Protein AF-0000000085766676 (afdb_homodimer)

Radius of gyration: 35.77 Å; Cα contacts (8 Å, |Δi|>4): 756; chains: 2; bounding box: 121×98×93 Å

Organism: Holothuria leucospilota (NCBI:txid206669)

Solvent-accessible surface area (backbone atoms only — not comparable to full-atom values): 28628 Å² total; per-residue (Å²): 138,83,81,78,77,77,74,76,75,72,71,70,68,72,73,72,75,77,53,55,76,46,75,60,90,40,32,39,34,47,55,64,70,68,39,52,54,56,61,58,62,56,25,71,38,43,11,79,64,25,32,32,42,34,47,26,47,29,44,24,49,49,54,64,56,53,72,41,29,61,57,26,29,33,42,34,43,28,38,29,48,32,34,76,79,51,65,72,61,77,27,70,55,20,28,35,44,34,44,24,36,27,49,33,52,49,54,66,63,51,50,53,50,36,60,73,23,29,67,42,42,24,31,42,27,47,52,69,12,76,48,34,59,55,69,86,47,88,44,67,67,36,40,53,50,25,50,34,42,50,24,21,51,41,44,76,39,70,71,42,47,30,51,59,93,42,72,57,47,74,67,52,50,52,48,7,71,73,48,10,90,76,27,67,72,76,64,80,69,69,78,76,77,75,77,75,74,74,67,80,74,70,86,69,80,78,70,80,79,82,88,79,89,75,89,69,83,76,80,79,76,73,82,67,81,77,78,74,83,80,81,79,83,78,73,79,73,78,72,74,76,76,69,73,77,116,138,83,80,76,77,78,75,76,74,72,72,69,68,71,74,73,76,76,53,54,75,46,75,59,90,38,32,39,36,46,54,65,72,68,38,51,54,57,62,59,62,55,24,71,38,43,10,80,65,26,33,32,42,34,47,26,46,29,44,24,49,51,53,63,54,53,71,42,30,60,57,26,29,35,43,35,42,29,39,29,49,33,33,74,79,51,65,71,61,79,26,68,55,21,28,35,43,35,45,24,35,27,50,34,52,48,55,68,64,51,50,53,51,36,60,71,23,30,68,42,42,24,30,41,27,46,52,68,12,75,46,33,60,53,68,86,45,86,46,67,67,35,41,54,50,26,50,35,41,50,23,22,51,40,44,76,39,69,69,44,48,30,50,58,93,42,71,58,46,72,67,54,50,55,49,9,69,73,49,10,89,77,26,68,73,77,64,80,70,69,76,74,76,73,76,72,74,72,68,79,78,70,83,74,75,80,70,80,78,74,85,81,70,83,75,86,79,90,86,74,89,81,81,86,67,85,78,78,77,75,78,72,80,76,70,75,71,79,72,71,74,76,68,75,76,117

Sequence (492 aa):
MEEHSAKENNDLTESSEVFGPVIDGTTLSYIEQGCTRIPEELGKWYGNQIKRLDLSFNQLRSVEGLEYFKDLEELILDSNQLDDTVTFPNLAQLHTLILNKNNIKDVDSLIAKIRKHLPGVTYISLLGNTACPNELSDSQKDEEDYQRYRYYVIFKLPQLKFLDSRPVSKQERIEAKRRGSYMRVAKPTTPNEEEKEEPPSPVSSQYTPLPTNSKEGYHKGSFGKCRYVYYGRHSEGNRFIRNNDLMEEHSAKENNDLTESSEVFGPVIDGTTLSYIEQGCTRIPEELGKWYGNQIKRLDLSFNQLRSVEGLEYFKDLEELILDSNQLDDTVTFPNLAQLHTLILNKNNIKDVDSLIAKIRKHLPGVTYISLLGNTACPNELSDSQKDEEDYQRYRYYVIFKLPQLKFLDSRPVSKQERIEAKRRGSYMRVAKPTTPNEEEKEEPPSPVSSQYTPLPTNSKEGYHKGSFGKCRYVYYGRHSEGNRFIRNNDL

Foldseek 3Di:
DDPPPPPPPPPVPPPVPDADWDDDFQEIEDEQNQDQEDDLCCLVVRQDRHQHYHHENYAHQEHPNNVSNANHAEYAHYHYAHELVYADAAHANHAYYEYEQYAYQDVPSVLVRCVVRPVNHQYYEHHNYNNAQHCPDPDPVSPVLNLLSLLQSCLSNVSHQYYHPDGQDPVSNVVSVVCNVVSRRDRPPPPPPPPPPPPPPPPPPPDPDDDDDDDPPDDPPCPPPPPPDDPDDPPVPPPPPPPPPD/DDPPPPPPPPPPPVPVPDADWDDDFQEIEDEQNQDQEDDLCCLVVRQDRHQEYHHENYAHQEHPNNVSNANHAEYAHYHYAHELVYADAAHANHAYYEYEQYAYQDPPSVLVRCVVRPVNHQYYEHHNYNNAQHCPDPDPVSPVLNLLSLLQSCLSNVSHQYYHPDGQDPVSSVVSVVCNVVSRRDRPPPPPPPPPPPDPDPPPDPPPDDDPDDPDDDDDDDDDDDPPPPPDDPPVPPPPPPPPPD

Structure (mmCIF, N/CA/C/O backbone):
data_AF-0000000085766676-model_v1
#
loop_
_entity.id
_entity.type
_entity.pdbx_description
1 polymer 'Leucine-rich melanocyte differentiation-associated protein'
#
loop_
_atom_site.group_PDB
_atom_site.id
_atom_site.type_symbol
_atom_site.label_atom_id
_atom_site.label_alt_id
_atom_site.label_comp_id
_atom_site.label_asym_id
_atom_site.label_entity_id
_atom_site.label_seq_id
_atom_site.pdbx_PDB_ins_code
_atom_site.Cartn_x
_atom_site.Cartn_y
_atom_site.Cartn_z
_atom_site.occupancy
_atom_site.B_iso_or_equiv
_atom_site.auth_seq_id
_atom_site.auth_comp_id
_atom_site.auth_asym_id
_atom_site.auth_atom_id
_atom_site.pdbx_PDB_model_num
ATOM 1 N N . MET A 1 1 ? 59.719 -4.465 5.801 1 29.39 1 MET A N 1
ATOM 2 C CA . MET A 1 1 ? 58.594 -5.414 5.73 1 29.39 1 MET A CA 1
ATOM 3 C C . MET A 1 1 ? 57.281 -4.754 6.145 1 29.39 1 MET A C 1
ATOM 5 O O . MET A 1 1 ? 57 -4.621 7.336 1 29.39 1 MET A O 1
ATOM 9 N N . GLU A 1 2 ? 56.844 -3.637 5.418 1 32.66 2 GLU A N 1
ATOM 10 C CA . GLU A 1 2 ? 55.75 -2.674 5.574 1 32.66 2 GLU A CA 1
ATOM 11 C C . GLU A 1 2 ? 54.406 -3.35 5.43 1 32.66 2 GLU A C 1
ATOM 13 O O . GLU A 1 2 ? 54.156 -4.047 4.441 1 32.66 2 GLU A O 1
ATOM 18 N N . GLU A 1 3 ? 53.719 -3.764 6.523 1 33.34 3 GLU A N 1
ATOM 19 C CA . GLU A 1 3 ? 52.406 -4.34 6.723 1 33.34 3 GLU A CA 1
ATOM 20 C C . GLU A 1 3 ? 51.312 -3.438 6.141 1 33.34 3 GLU A C 1
ATOM 22 O O . GLU A 1 3 ? 51.125 -2.307 6.598 1 33.34 3 GLU A O 1
ATOM 27 N N . HIS A 1 4 ? 51.094 -3.416 4.797 1 33.09 4 HIS A N 1
ATOM 28 C CA . HIS A 1 4 ? 49.938 -2.789 4.176 1 33.09 4 HIS A CA 1
ATOM 29 C C . HIS A 1 4 ? 48.625 -3.344 4.754 1 33.09 4 HIS A C 1
ATOM 31 O O . HIS A 1 4 ? 48.406 -4.555 4.715 1 33.09 4 HIS A O 1
ATOM 37 N N . SER A 1 5 ? 48.125 -2.76 5.836 1 32.31 5 SER A N 1
ATOM 38 C CA . SER A 1 5 ? 46.781 -3.018 6.363 1 32.31 5 SER A CA 1
ATOM 39 C C . SER A 1 5 ? 45.719 -2.879 5.273 1 32.31 5 SER A C 1
ATOM 41 O O . SER A 1 5 ? 45.625 -1.829 4.633 1 32.31 5 SER A O 1
ATOM 43 N N . ALA A 1 6 ? 45.469 -3.967 4.508 1 32.31 6 ALA A N 1
ATOM 44 C CA . ALA A 1 6 ? 44.312 -4.051 3.615 1 32.31 6 ALA A CA 1
ATOM 45 C C . ALA A 1 6 ? 43.062 -3.545 4.305 1 32.31 6 ALA A C 1
ATOM 47 O O . ALA A 1 6 ? 42.625 -4.102 5.316 1 32.31 6 ALA A O 1
ATOM 48 N N . LYS A 1 7 ? 42.75 -2.244 4.316 1 31.09 7 LYS A N 1
ATOM 49 C CA . LYS A 1 7 ? 41.469 -1.672 4.656 1 31.09 7 LYS A CA 1
ATOM 50 C C . LYS A 1 7 ? 40.344 -2.412 3.943 1 31.09 7 LYS A C 1
ATOM 52 O O . LYS A 1 7 ? 40.281 -2.434 2.711 1 31.09 7 LYS A O 1
ATOM 57 N N . GLU A 1 8 ? 39.875 -3.506 4.496 1 32.5 8 GLU A N 1
ATOM 58 C CA . GLU A 1 8 ? 38.625 -4.086 4.09 1 32.5 8 GLU A CA 1
ATOM 59 C C . GLU A 1 8 ? 37.531 -3.021 4.016 1 32.5 8 GLU A C 1
ATOM 61 O O . GLU A 1 8 ? 37.156 -2.434 5.031 1 32.5 8 GLU A O 1
ATOM 66 N N . ASN A 1 9 ? 37.594 -2.199 2.986 1 34.16 9 ASN A N 1
ATOM 67 C CA . ASN A 1 9 ? 36.406 -1.41 2.658 1 34.16 9 ASN A CA 1
ATOM 68 C C . ASN A 1 9 ? 35.125 -2.266 2.658 1 34.16 9 ASN A C 1
ATOM 70 O O . ASN A 1 9 ? 34.938 -3.092 1.765 1 34.16 9 ASN A O 1
ATOM 74 N N . ASN A 1 10 ? 34.781 -2.715 3.85 1 31.78 10 ASN A N 1
ATOM 75 C CA . ASN A 1 10 ? 33.406 -3.219 3.982 1 31.78 10 ASN A CA 1
ATOM 76 C C . ASN A 1 10 ? 32.406 -2.311 3.279 1 31.78 10 ASN A C 1
ATOM 78 O O . ASN A 1 10 ? 32.062 -1.24 3.787 1 31.78 10 ASN A O 1
ATOM 82 N N . ASP A 1 11 ? 32.562 -2.158 1.973 1 37.19 11 ASP A N 1
ATOM 83 C CA . ASP A 1 11 ? 31.359 -1.691 1.283 1 37.19 11 ASP A CA 1
ATOM 84 C C . ASP A 1 11 ? 30.109 -2.357 1.847 1 37.19 11 ASP A C 1
ATOM 86 O O . ASP A 1 11 ? 29.844 -3.529 1.567 1 37.19 11 ASP A O 1
ATOM 90 N N . LEU A 1 12 ? 29.781 -2.275 3.137 1 35.88 12 LEU A N 1
ATOM 91 C CA . LEU A 1 12 ? 28.406 -2.518 3.561 1 35.88 12 LEU A CA 1
ATOM 92 C C . LEU A 1 12 ? 27.422 -2.086 2.479 1 35.88 12 LEU A C 1
ATOM 94 O O . LEU A 1 12 ? 27.234 -0.89 2.252 1 35.88 12 LEU A O 1
ATOM 98 N N . THR A 1 13 ? 27.406 -2.68 1.324 1 38.41 13 THR A N 1
ATOM 99 C CA . THR A 1 13 ? 26.203 -2.523 0.522 1 38.41 13 THR A CA 1
ATOM 100 C C . THR A 1 13 ? 24.969 -2.373 1.417 1 38.41 13 THR A C 1
ATOM 102 O O . THR A 1 13 ? 24.656 -3.27 2.203 1 38.41 13 THR A O 1
ATOM 105 N N . GLU A 1 14 ? 24.734 -1.353 2.021 1 41.19 14 GLU A N 1
ATOM 106 C CA . GLU A 1 14 ? 23.406 -1.035 2.559 1 41.19 14 GLU A CA 1
ATOM 107 C C . GLU A 1 14 ? 22.312 -1.761 1.788 1 41.19 14 GLU A C 1
ATOM 109 O O . GLU A 1 14 ? 22.078 -1.479 0.611 1 41.19 14 GLU A O 1
ATOM 114 N N . SER A 1 15 ? 22.25 -3.066 1.725 1 43.25 15 SER A N 1
ATOM 115 C CA . SER A 1 15 ? 21.078 -3.762 1.221 1 43.25 15 SER A CA 1
ATOM 116 C C . SER A 1 15 ? 19.812 -2.934 1.433 1 43.25 15 SER A C 1
ATOM 118 O O . SER A 1 15 ? 19.391 -2.715 2.57 1 43.25 15 SER A O 1
ATOM 120 N N . SER A 1 16 ? 19.625 -1.867 0.752 1 49.62 16 SER A N 1
ATOM 121 C CA . SER A 1 16 ? 18.406 -1.078 0.805 1 49.62 16 SER A CA 1
ATOM 122 C C . SER A 1 16 ? 17.172 -1.974 0.83 1 49.62 16 SER A C 1
ATOM 124 O O . SER A 1 16 ? 16.797 -2.555 -0.192 1 49.62 16 SER A O 1
ATOM 126 N N . GLU A 1 17 ? 16.969 -2.758 1.905 1 59.09 17 GLU A N 1
ATOM 127 C CA . GLU A 1 17 ? 15.734 -3.514 2.096 1 59.09 17 GLU A CA 1
ATOM 128 C C . GLU A 1 17 ? 14.523 -2.742 1.569 1 59.09 17 GLU A C 1
ATOM 130 O O . GLU A 1 17 ? 14.344 -1.567 1.892 1 59.09 17 GLU A O 1
ATOM 135 N N . VAL A 1 18 ? 14.148 -3.109 0.29 1 65.31 18 VAL A N 1
ATOM 136 C CA . VAL A 1 18 ? 12.945 -2.516 -0.277 1 65.31 18 VAL A CA 1
ATOM 137 C C . VAL A 1 18 ? 11.719 -2.99 0.501 1 65.31 18 VAL A C 1
ATOM 139 O O . VAL A 1 18 ? 11.438 -4.191 0.564 1 65.31 18 VAL A O 1
ATOM 142 N N . PHE A 1 19 ? 11.234 -2.111 1.298 1 83.44 19 PHE A N 1
ATOM 143 C CA . PHE A 1 19 ? 9.992 -2.385 2.012 1 83.44 19 PHE A CA 1
ATOM 144 C C . PHE A 1 19 ? 8.789 -1.988 1.169 1 83.44 19 PHE A C 1
ATOM 146 O O . PHE A 1 19 ? 8.75 -0.893 0.605 1 83.44 19 PHE A O 1
ATOM 153 N N . GLY A 1 20 ? 7.996 -3.078 0.879 1 92.31 20 GLY A N 1
ATOM 154 C CA . GLY A 1 20 ? 6.746 -2.771 0.201 1 92.31 20 GLY A CA 1
ATOM 155 C C . GLY A 1 20 ? 6.723 -3.23 -1.244 1 92.31 20 GLY A C 1
ATOM 156 O O . GLY A 1 20 ? 7.609 -3.971 -1.681 1 92.31 20 GLY A O 1
ATOM 157 N N . PRO A 1 21 ? 5.711 -2.812 -1.967 1 96.62 21 PRO A N 1
ATOM 158 C CA . PRO A 1 21 ? 5.543 -3.225 -3.363 1 96.62 21 PRO A CA 1
ATOM 159 C C . PRO A 1 21 ? 6.453 -2.453 -4.316 1 96.62 21 PRO A C 1
ATOM 161 O O . PRO A 1 21 ? 6.812 -1.305 -4.043 1 96.62 21 PRO A O 1
ATOM 164 N N . VAL A 1 22 ? 6.848 -3.092 -5.379 1 96 22 VAL A N 1
ATOM 165 C CA . VAL A 1 22 ? 7.562 -2.477 -6.488 1 96 22 VAL A CA 1
ATOM 166 C C . VAL A 1 22 ? 6.734 -2.592 -7.766 1 96 22 VAL A C 1
ATOM 168 O O . VAL A 1 22 ? 6.277 -3.682 -8.117 1 96 22 VAL A O 1
ATOM 171 N N . ILE A 1 23 ? 6.531 -1.461 -8.359 1 94.81 23 ILE A N 1
ATOM 172 C CA . ILE A 1 23 ? 5.738 -1.437 -9.586 1 94.81 23 ILE A CA 1
ATOM 173 C C . ILE A 1 23 ? 6.617 -0.997 -10.75 1 94.81 23 ILE A C 1
ATOM 175 O O . ILE A 1 23 ? 7.344 -0.007 -10.656 1 94.81 23 ILE A O 1
ATOM 179 N N . ASP A 1 24 ? 6.59 -1.724 -11.781 1 95.88 24 ASP A N 1
ATOM 180 C CA . ASP A 1 24 ? 7.246 -1.423 -13.055 1 95.88 24 ASP A CA 1
ATOM 181 C C . ASP A 1 24 ? 6.301 -1.653 -14.227 1 95.88 24 ASP A C 1
ATOM 183 O O . ASP A 1 24 ? 6.156 -2.781 -14.703 1 95.88 24 ASP A O 1
ATOM 187 N N . GLY A 1 25 ? 5.684 -0.514 -14.648 1 95.06 25 GLY A N 1
ATOM 188 C CA . GLY A 1 25 ? 4.668 -0.683 -15.672 1 95.06 25 GLY A CA 1
ATOM 189 C C . GLY A 1 25 ? 3.459 -1.465 -15.188 1 95.06 25 GLY A C 1
ATOM 190 O O . GLY A 1 25 ? 2.797 -1.064 -14.234 1 95.06 25 GLY A O 1
ATOM 191 N N . THR A 1 26 ? 3.24 -2.586 -15.82 1 97.94 26 THR A N 1
ATOM 192 C CA . THR A 1 26 ? 2.092 -3.412 -15.469 1 97.94 26 THR A CA 1
ATOM 193 C C . THR A 1 26 ? 2.521 -4.59 -14.602 1 97.94 26 THR A C 1
ATOM 195 O O . THR A 1 26 ? 1.761 -5.539 -14.414 1 97.94 26 THR A O 1
ATOM 198 N N . THR A 1 27 ? 3.713 -4.508 -14.133 1 98.56 27 THR A N 1
ATOM 199 C CA . THR A 1 27 ? 4.25 -5.551 -13.273 1 98.56 27 THR A CA 1
ATOM 200 C C . THR A 1 27 ? 4.289 -5.09 -11.82 1 98.56 27 THR A C 1
ATOM 202 O O . THR A 1 27 ? 4.785 -4.004 -11.523 1 98.56 27 THR A O 1
ATOM 205 N N . LEU A 1 28 ? 3.709 -5.898 -10.953 1 98.44 28 LEU A N 1
ATOM 206 C CA . LEU A 1 28 ? 3.748 -5.664 -9.516 1 98.44 28 LEU A CA 1
ATOM 207 C C . LEU A 1 28 ? 4.477 -6.797 -8.797 1 98.44 28 LEU A C 1
ATOM 209 O O . LEU A 1 28 ? 4.195 -7.973 -9.039 1 98.44 28 LEU A O 1
ATOM 213 N N . SER A 1 29 ? 5.445 -6.406 -8 1 98.62 29 SER A N 1
ATOM 214 C CA . SER A 1 29 ? 6.168 -7.383 -7.191 1 98.62 29 SER A CA 1
ATOM 215 C C . SER A 1 29 ? 6.059 -7.059 -5.703 1 98.62 29 SER A C 1
ATOM 217 O O . SER A 1 29 ? 6.215 -5.906 -5.301 1 98.62 29 SER A O 1
ATOM 219 N N . TYR A 1 30 ? 5.707 -7.941 -4.973 1 98.44 30 TYR A N 1
ATOM 220 C CA . TYR A 1 30 ? 5.707 -7.918 -3.514 1 98.44 30 TYR A CA 1
ATOM 221 C C . TYR A 1 30 ? 6.402 -9.148 -2.947 1 98.44 30 TYR A C 1
ATOM 223 O O . TYR A 1 30 ? 5.75 -10.039 -2.396 1 98.44 30 TYR A O 1
ATOM 231 N N . ILE A 1 31 ? 7.672 -9.07 -3.066 1 98.38 31 ILE A N 1
ATOM 232 C CA . ILE A 1 31 ? 8.531 -10.234 -2.881 1 98.38 31 ILE A CA 1
ATOM 233 C C . ILE A 1 31 ? 9.242 -10.141 -1.533 1 98.38 31 ILE A C 1
ATOM 235 O O . ILE A 1 31 ? 9.719 -9.07 -1.147 1 98.38 31 ILE A O 1
ATOM 239 N N . GLU A 1 32 ? 9.328 -11.312 -0.794 1 97.31 32 GLU A N 1
ATOM 240 C CA . GLU A 1 32 ? 10.109 -11.43 0.432 1 97.31 32 GLU A CA 1
ATOM 241 C C . GLU A 1 32 ? 9.688 -10.383 1.459 1 97.31 32 GLU A C 1
ATOM 243 O O . GLU A 1 32 ? 10.531 -9.664 2.008 1 97.31 32 GLU A O 1
ATOM 248 N N . GLN A 1 33 ? 8.367 -10.32 1.624 1 96.31 33 GLN A N 1
ATOM 249 C CA . GLN A 1 33 ? 7.855 -9.352 2.584 1 96.31 33 GLN A CA 1
ATOM 250 C C . GLN A 1 33 ? 7.395 -10.031 3.867 1 96.31 33 GLN A C 1
ATOM 252 O O . GLN A 1 33 ? 7.02 -9.367 4.832 1 96.31 33 GLN A O 1
ATOM 257 N N . GLY A 1 34 ? 7.398 -11.359 3.867 1 96.56 34 GLY A N 1
ATOM 258 C CA . GLY A 1 34 ? 7.059 -12.125 5.055 1 96.56 34 GLY A CA 1
ATOM 259 C C . GLY A 1 34 ? 5.57 -12.172 5.328 1 96.56 34 GLY A C 1
ATOM 260 O O . GLY A 1 34 ? 5.145 -12.562 6.418 1 96.56 34 GLY A O 1
ATOM 261 N N . CYS A 1 35 ? 4.727 -11.852 4.406 1 96.75 35 CYS A N 1
ATOM 262 C CA . CYS A 1 35 ? 3.291 -11.766 4.652 1 96.75 35 CYS A CA 1
ATOM 263 C C . CYS A 1 35 ? 2.639 -13.141 4.566 1 96.75 35 CYS A C 1
ATOM 265 O O . CYS A 1 35 ? 3.072 -13.992 3.787 1 96.75 35 CYS A O 1
ATOM 267 N N . THR A 1 36 ? 1.566 -13.352 5.309 1 98.31 36 THR A N 1
ATOM 268 C CA . THR A 1 36 ? 0.834 -14.609 5.336 1 98.31 36 THR A CA 1
ATOM 269 C C . THR A 1 36 ? -0.428 -14.523 4.484 1 98.31 36 THR A C 1
ATOM 271 O O . THR A 1 36 ? -1.04 -15.547 4.164 1 98.31 36 THR A O 1
ATOM 274 N N . ARG A 1 37 ? -0.764 -13.297 4.25 1 98.31 37 ARG A N 1
ATOM 275 C CA . ARG A 1 37 ? -1.875 -12.992 3.355 1 98.31 37 ARG A CA 1
ATOM 276 C C . ARG A 1 37 ? -1.516 -11.852 2.404 1 98.31 37 ARG A C 1
ATOM 278 O O . ARG A 1 37 ? -0.674 -11.016 2.725 1 98.31 37 ARG A O 1
ATOM 285 N N . ILE A 1 38 ? -2.197 -11.852 1.294 1 98.5 38 ILE A N 1
ATOM 286 C CA . ILE A 1 38 ? -1.979 -10.758 0.359 1 98.5 38 ILE A CA 1
ATOM 287 C C . ILE A 1 38 ? -2.547 -9.461 0.941 1 98.5 38 ILE A C 1
ATOM 289 O O . ILE A 1 38 ? -3.74 -9.383 1.243 1 98.5 38 ILE A O 1
ATOM 293 N N . PRO A 1 39 ? -1.704 -8.453 1.074 1 97.31 39 PRO A N 1
ATOM 294 C CA . PRO A 1 39 ? -2.26 -7.184 1.537 1 97.31 39 PRO A CA 1
ATOM 295 C C . PRO A 1 39 ? -3.357 -6.648 0.619 1 97.31 39 PRO A C 1
ATOM 297 O O . PRO A 1 39 ? -3.162 -6.559 -0.595 1 97.31 39 PRO A O 1
ATOM 300 N N . GLU A 1 40 ? -4.43 -6.281 1.195 1 96.06 40 GLU A N 1
ATOM 301 C CA . GLU A 1 40 ? -5.59 -5.859 0.415 1 96.06 40 GLU A CA 1
ATOM 302 C C . GLU A 1 40 ? -5.273 -4.617 -0.418 1 96.06 40 GLU A C 1
ATOM 304 O O . GLU A 1 40 ? -5.801 -4.453 -1.519 1 96.06 40 GLU A O 1
ATOM 309 N N . GLU A 1 41 ? -4.445 -3.791 0.118 1 96 41 GLU A N 1
ATOM 310 C CA . GLU A 1 41 ? -4.109 -2.529 -0.537 1 96 41 GLU A CA 1
ATOM 311 C C . GLU A 1 41 ? -3.465 -2.77 -1.898 1 96 41 GLU A C 1
ATOM 313 O O . GLU A 1 41 ? -3.633 -1.968 -2.82 1 96 41 GLU A O 1
ATOM 318 N N . LEU A 1 42 ? -2.771 -3.891 -2.045 1 97.75 42 LEU A N 1
ATOM 319 C CA . LEU A 1 42 ? -2.156 -4.195 -3.332 1 97.75 42 LEU A CA 1
ATOM 320 C C . LEU A 1 42 ? -3.207 -4.266 -4.434 1 97.75 42 LEU A C 1
ATOM 322 O O . LEU A 1 42 ? -3.047 -3.654 -5.492 1 97.75 42 LEU A O 1
ATOM 326 N N . GLY A 1 43 ? -4.238 -5.02 -4.113 1 97.44 43 GLY A N 1
ATOM 327 C CA . GLY A 1 43 ? -5.312 -5.168 -5.082 1 97.44 43 GLY A CA 1
ATOM 328 C C . GLY A 1 43 ? -6.121 -3.9 -5.273 1 97.44 43 GLY A C 1
ATOM 329 O O . GLY A 1 43 ? -6.383 -3.49 -6.406 1 97.44 43 GLY A O 1
ATOM 330 N N . LYS A 1 44 ? -6.449 -3.238 -4.191 1 95.06 44 LYS A N 1
ATOM 331 C CA . LYS A 1 44 ? -7.293 -2.047 -4.223 1 95.06 44 LYS A CA 1
ATOM 332 C C . LYS A 1 44 ? -6.609 -0.911 -4.977 1 95.06 44 LYS A C 1
ATOM 334 O O . LYS A 1 44 ? -7.258 -0.165 -5.711 1 95.06 44 LYS A O 1
ATOM 339 N N . TRP A 1 45 ? -5.32 -0.813 -4.797 1 95.62 45 TRP A N 1
ATOM 340 C CA . TRP A 1 45 ? -4.605 0.337 -5.336 1 95.62 45 TRP A CA 1
ATOM 341 C C . TRP A 1 45 ? -4.105 0.055 -6.75 1 95.62 45 TRP A C 1
ATOM 343 O O . TRP A 1 45 ? -4.094 0.949 -7.602 1 95.62 45 TRP A O 1
ATOM 353 N N . TYR A 1 46 ? -3.803 -1.249 -7.031 1 95.69 46 TYR A N 1
ATOM 354 C CA . TYR A 1 46 ? -3.049 -1.481 -8.258 1 95.69 46 TYR A CA 1
ATOM 355 C C . TYR A 1 46 ? -3.715 -2.555 -9.109 1 95.69 46 TYR A C 1
ATOM 357 O O . TYR A 1 46 ? -3.33 -2.768 -10.266 1 95.69 46 TYR A O 1
ATOM 365 N N . GLY A 1 47 ? -4.688 -3.246 -8.594 1 96.69 47 GLY A N 1
ATOM 366 C CA . GLY A 1 47 ? -5.211 -4.469 -9.188 1 96.69 47 GLY A CA 1
ATOM 367 C C . GLY A 1 47 ? -5.648 -4.297 -10.625 1 96.69 47 GLY A C 1
ATOM 368 O O . GLY A 1 47 ? -5.387 -5.16 -11.469 1 96.69 47 GLY A O 1
ATOM 369 N N . ASN A 1 48 ? -6.164 -3.166 -10.984 1 94.56 48 ASN A N 1
ATOM 370 C CA . ASN A 1 48 ? -6.809 -2.963 -12.273 1 94.56 48 ASN A CA 1
ATOM 371 C C . ASN A 1 48 ? -5.781 -2.787 -13.391 1 94.56 48 ASN A C 1
ATOM 373 O O . ASN A 1 48 ? -6.094 -2.986 -14.562 1 94.56 48 ASN A O 1
ATOM 377 N N . GLN A 1 49 ? -4.59 -2.42 -13.039 1 94.75 49 GLN A N 1
ATOM 378 C CA . GLN A 1 49 ? -3.621 -2.113 -14.086 1 94.75 49 GLN A CA 1
ATOM 379 C C . GLN A 1 49 ? -2.553 -3.199 -14.18 1 94.75 49 GLN A C 1
ATOM 381 O O . GLN A 1 49 ? -1.704 -3.168 -15.07 1 94.75 49 GLN A O 1
ATOM 386 N N . ILE A 1 50 ? -2.611 -4.172 -13.367 1 97.81 50 ILE A N 1
ATOM 387 C CA . ILE A 1 50 ? -1.505 -5.117 -13.258 1 97.81 50 ILE A CA 1
ATOM 388 C C . ILE A 1 50 ? -1.793 -6.344 -14.125 1 97.81 50 ILE A C 1
ATOM 390 O O . ILE A 1 50 ? -2.883 -6.918 -14.055 1 97.81 50 ILE A O 1
ATOM 394 N N . LYS A 1 51 ? -0.802 -6.711 -14.914 1 98.81 51 LYS A N 1
ATOM 395 C CA . LYS A 1 51 ? -0.877 -7.891 -15.773 1 98.81 51 LYS A CA 1
ATOM 396 C C . LYS A 1 51 ? 0.014 -9.016 -15.242 1 98.81 51 LYS A C 1
ATOM 398 O O . LYS A 1 51 ? -0.253 -10.188 -15.484 1 98.81 51 LYS A O 1
ATOM 403 N N . ARG A 1 52 ? 1.054 -8.602 -14.594 1 98.94 52 ARG A N 1
ATOM 404 C CA . ARG A 1 52 ? 1.965 -9.562 -13.984 1 98.94 52 ARG A CA 1
ATOM 405 C C . ARG A 1 52 ? 2.129 -9.305 -12.492 1 98.94 52 ARG A C 1
ATOM 407 O O . ARG A 1 52 ? 2.486 -8.195 -12.086 1 98.94 52 ARG A O 1
ATOM 414 N N . LEU A 1 53 ? 1.915 -10.352 -11.672 1 98.94 53 LEU A N 1
ATOM 415 C CA . LEU A 1 53 ? 1.996 -10.242 -10.219 1 98.94 53 LEU A CA 1
ATOM 416 C C . LEU A 1 53 ? 2.957 -11.289 -9.648 1 98.94 53 LEU A C 1
ATOM 418 O O . LEU A 1 53 ? 2.787 -12.484 -9.883 1 98.94 53 LEU A O 1
ATOM 422 N N . ASP A 1 54 ? 3.969 -10.797 -9.016 1 98.94 54 ASP A N 1
ATOM 423 C CA . ASP A 1 54 ? 4.934 -11.672 -8.352 1 98.94 54 ASP A CA 1
ATOM 424 C C . ASP A 1 54 ? 4.844 -11.539 -6.836 1 98.94 54 ASP A C 1
ATOM 426 O O . ASP A 1 54 ? 5.184 -10.492 -6.273 1 98.94 54 ASP A O 1
ATOM 430 N N . LEU A 1 55 ? 4.406 -12.594 -6.176 1 98.88 55 LEU A N 1
ATOM 431 C CA . LEU A 1 55 ? 4.246 -12.648 -4.727 1 98.88 55 LEU A CA 1
ATOM 432 C C . LEU A 1 55 ? 5.141 -13.719 -4.117 1 98.88 55 LEU A C 1
ATOM 434 O O . LEU A 1 55 ? 4.793 -14.32 -3.098 1 98.88 55 LEU A O 1
ATOM 438 N N . SER A 1 56 ? 6.285 -13.93 -4.707 1 98.81 56 SER A N 1
ATOM 439 C CA . SER A 1 56 ? 7.152 -15.031 -4.297 1 98.81 56 SER A CA 1
ATOM 440 C C . SER A 1 56 ? 7.82 -14.734 -2.959 1 98.81 56 SER A C 1
ATOM 442 O O . SER A 1 56 ? 7.898 -13.578 -2.539 1 98.81 56 SER A O 1
ATOM 444 N N . PHE A 1 57 ? 8.289 -15.812 -2.334 1 98.62 57 PHE A N 1
ATOM 445 C CA . PHE A 1 57 ? 9.109 -15.781 -1.124 1 98.62 57 PHE A CA 1
ATOM 446 C C . PHE A 1 57 ? 8.383 -15.055 0.001 1 98.62 57 PHE A C 1
ATOM 448 O O . PHE A 1 57 ? 8.953 -14.18 0.654 1 98.62 57 PHE A O 1
ATOM 455 N N . ASN A 1 58 ? 7.109 -15.391 0.169 1 98.5 58 ASN A N 1
ATOM 456 C CA . ASN A 1 58 ? 6.32 -15.008 1.333 1 98.5 58 ASN A CA 1
ATOM 457 C C . ASN A 1 58 ? 5.852 -16.219 2.121 1 98.5 58 ASN A C 1
ATOM 459 O O . ASN A 1 58 ? 6.496 -17.281 2.09 1 98.5 58 ASN A O 1
ATOM 463 N N . GLN A 1 59 ? 4.879 -16.094 2.926 1 98.81 59 GLN A N 1
ATOM 464 C CA . GLN A 1 59 ? 4.316 -17.172 3.725 1 98.81 59 GLN A CA 1
ATOM 465 C C . GLN A 1 59 ? 2.824 -17.344 3.451 1 98.81 59 GLN A C 1
ATOM 467 O O . GLN A 1 59 ? 2.049 -17.625 4.367 1 98.81 59 GLN A O 1
ATOM 472 N N . LEU A 1 60 ? 2.432 -17.125 2.213 1 98.88 60 LEU A N 1
ATOM 473 C CA . LEU A 1 60 ? 1.018 -17.125 1.854 1 98.88 60 LEU A CA 1
ATOM 474 C C . LEU A 1 60 ? 0.404 -18.5 2.037 1 98.88 60 LEU A C 1
ATOM 476 O O . LEU A 1 60 ? 1.004 -19.516 1.65 1 98.88 60 LEU A O 1
ATOM 480 N N . ARG A 1 61 ? -0.751 -18.547 2.586 1 98.62 61 ARG A N 1
ATOM 481 C CA . ARG A 1 61 ? -1.505 -19.797 2.729 1 98.62 61 ARG A CA 1
ATOM 482 C C . ARG A 1 61 ? -2.746 -19.781 1.845 1 98.62 61 ARG A C 1
ATOM 484 O O . ARG A 1 61 ? -3.375 -20.828 1.638 1 98.62 61 ARG A O 1
ATOM 491 N N . SER A 1 62 ? -3.068 -18.656 1.433 1 98.44 62 SER A N 1
ATOM 492 C CA . SER A 1 62 ? -4.145 -18.453 0.471 1 98.44 62 SER A CA 1
ATOM 493 C C . SER A 1 62 ? -3.807 -17.344 -0.515 1 98.44 62 SER A C 1
ATOM 495 O O . SER A 1 62 ? -2.803 -16.641 -0.35 1 98.44 62 SER A O 1
ATOM 497 N N . VAL A 1 63 ? -4.734 -17.25 -1.503 1 98.56 63 VAL A N 1
ATOM 498 C CA . VAL A 1 63 ? -4.5 -16.203 -2.488 1 98.56 63 VAL A CA 1
ATOM 499 C C . VAL A 1 63 ? -5.719 -15.281 -2.561 1 98.56 63 VAL A C 1
ATOM 501 O O . VAL A 1 63 ? -6.02 -14.719 -3.617 1 98.56 63 VAL A O 1
ATOM 504 N N . GLU A 1 64 ? -6.398 -15.227 -1.393 1 98.06 64 GLU A N 1
ATOM 505 C CA . GLU A 1 64 ? -7.457 -14.227 -1.285 1 98.06 64 GLU A CA 1
ATOM 506 C C . GLU A 1 64 ? -6.926 -12.828 -1.593 1 98.06 64 GLU A C 1
ATOM 508 O O . GLU A 1 64 ? -5.855 -12.445 -1.113 1 98.06 64 GLU A O 1
ATOM 513 N N . GLY A 1 65 ? -7.672 -12.055 -2.355 1 97.19 65 GLY A N 1
ATOM 514 C CA . GLY A 1 65 ? -7.219 -10.75 -2.816 1 97.19 65 GLY A CA 1
ATOM 515 C C . GLY A 1 65 ? -6.941 -10.711 -4.309 1 97.19 65 GLY A C 1
ATOM 516 O O . GLY A 1 65 ? -6.93 -9.633 -4.914 1 97.19 65 GLY A O 1
ATOM 517 N N . LEU A 1 66 ? -6.785 -11.867 -4.926 1 98.38 66 LEU A N 1
ATOM 518 C CA . LEU A 1 66 ? -6.48 -11.953 -6.352 1 98.38 66 LEU A CA 1
ATOM 519 C C . LEU A 1 66 ? -7.66 -11.469 -7.188 1 98.38 66 LEU A C 1
ATOM 521 O O . LEU A 1 66 ? -7.508 -11.18 -8.375 1 98.38 66 LEU A O 1
ATOM 525 N N . GLU A 1 67 ? -8.859 -11.453 -6.555 1 97.81 67 GLU A N 1
ATOM 526 C CA . GLU A 1 67 ? -10.055 -11.047 -7.285 1 97.81 67 GLU A CA 1
ATOM 527 C C . GLU A 1 67 ? -9.945 -9.594 -7.75 1 97.81 67 GLU A C 1
ATOM 529 O O . GLU A 1 67 ? -10.656 -9.18 -8.664 1 97.81 67 GLU A O 1
ATOM 534 N N . TYR A 1 68 ? -9.062 -8.812 -7.133 1 97.25 68 TYR A N 1
ATOM 535 C CA . TYR A 1 68 ? -8.875 -7.418 -7.516 1 97.25 68 TYR A CA 1
ATOM 536 C C . TYR A 1 68 ? -8.086 -7.309 -8.812 1 97.25 68 TYR A C 1
ATOM 538 O O . TYR A 1 68 ? -8.078 -6.258 -9.461 1 97.25 68 TYR A O 1
ATOM 546 N N . PHE A 1 69 ? -7.383 -8.359 -9.211 1 98.12 69 PHE A N 1
ATOM 547 C CA . PHE A 1 69 ? -6.504 -8.352 -10.367 1 98.12 69 PHE A CA 1
ATOM 548 C C . PHE A 1 69 ? -7.195 -8.969 -11.578 1 98.12 69 PHE A C 1
ATOM 550 O O . PHE A 1 69 ? -6.773 -10.016 -12.07 1 98.12 69 PHE A O 1
ATOM 557 N N . LYS A 1 70 ? -8.039 -8.297 -12.094 1 96.5 70 LYS A N 1
ATOM 558 C CA . LYS A 1 70 ? -8.984 -8.836 -13.07 1 96.5 70 LYS A CA 1
ATOM 559 C C . LYS A 1 70 ? -8.297 -9.125 -14.398 1 96.5 70 LYS A C 1
ATOM 561 O O . LYS A 1 70 ? -8.711 -10.039 -15.125 1 96.5 70 LYS A O 1
ATOM 566 N N . ASP A 1 71 ? -7.293 -8.383 -14.727 1 97.25 71 ASP A N 1
ATOM 567 C CA . ASP A 1 71 ? -6.648 -8.516 -16.031 1 97.25 71 ASP A CA 1
ATOM 568 C C . ASP A 1 71 ? -5.332 -9.281 -15.922 1 97.25 71 ASP A C 1
ATOM 570 O O . ASP A 1 71 ? -4.48 -9.195 -16.812 1 97.25 71 ASP A O 1
ATOM 574 N N . LEU A 1 72 ? -5.172 -9.992 -14.883 1 98.75 72 LEU A N 1
ATOM 575 C CA . LEU A 1 72 ? -3.914 -10.68 -14.602 1 98.75 72 LEU A CA 1
ATOM 576 C C . LEU A 1 72 ? -3.613 -11.719 -15.672 1 98.75 72 LEU A C 1
ATOM 578 O O . LEU A 1 72 ? -4.492 -12.492 -16.062 1 98.75 72 LEU A O 1
ATOM 582 N N . GLU A 1 73 ? -2.359 -11.695 -16.141 1 98.94 73 GLU A N 1
ATOM 583 C CA . GLU A 1 73 ? -1.922 -12.633 -17.172 1 98.94 73 GLU A CA 1
ATOM 584 C C . GLU A 1 73 ? -0.882 -13.609 -16.641 1 98.94 73 GLU A C 1
ATOM 586 O O . GLU A 1 73 ? -0.798 -14.75 -17.094 1 98.94 73 GLU A O 1
ATOM 591 N N . GLU A 1 74 ? -0.061 -13.102 -15.766 1 98.94 74 GLU A N 1
ATOM 592 C CA . GLU A 1 74 ? 1.002 -13.914 -15.18 1 98.94 74 GLU A CA 1
ATOM 593 C C . GLU A 1 74 ? 1.004 -13.805 -13.656 1 98.94 74 GLU A C 1
ATOM 595 O O . GLU A 1 74 ? 1.027 -12.695 -13.109 1 98.94 74 GLU A O 1
ATOM 600 N N . LEU A 1 75 ? 0.991 -14.961 -12.977 1 98.94 75 LEU A N 1
ATOM 601 C CA . LEU A 1 75 ? 0.97 -15.039 -11.523 1 98.94 75 LEU A CA 1
ATOM 602 C C . LEU A 1 75 ? 2.086 -15.938 -11.008 1 98.94 75 LEU A C 1
ATOM 604 O O . LEU A 1 75 ? 2.145 -17.125 -11.352 1 98.94 75 LEU A O 1
ATOM 608 N N . ILE A 1 76 ? 2.967 -15.375 -10.258 1 98.94 76 ILE A N 1
ATOM 609 C CA . ILE A 1 76 ? 4.086 -16.109 -9.68 1 98.94 76 ILE A CA 1
ATOM 610 C C . ILE A 1 76 ? 3.922 -16.203 -8.164 1 98.94 76 ILE A C 1
ATOM 612 O O . ILE A 1 76 ? 3.895 -15.172 -7.48 1 98.94 76 ILE A O 1
ATOM 616 N N . LEU A 1 77 ? 3.863 -17.406 -7.625 1 98.94 77 LEU A N 1
ATOM 617 C CA . LEU A 1 77 ? 3.598 -17.641 -6.211 1 98.94 77 LEU A CA 1
ATOM 618 C C . LEU A 1 77 ? 4.652 -18.562 -5.609 1 98.94 77 LEU A C 1
ATOM 620 O O . LEU A 1 77 ? 4.383 -19.281 -4.641 1 98.94 77 LEU A O 1
ATOM 624 N N . ASP A 1 78 ? 5.863 -18.484 -6.148 1 98.81 78 ASP A N 1
ATOM 625 C CA . ASP A 1 78 ? 6.93 -19.391 -5.715 1 98.81 78 ASP A CA 1
ATOM 626 C C . ASP A 1 78 ? 7.25 -19.188 -4.234 1 98.81 78 ASP A C 1
ATOM 628 O O . ASP A 1 78 ? 7.262 -18.047 -3.75 1 98.81 78 ASP A O 1
ATOM 632 N N . SER A 1 79 ? 7.613 -20.328 -3.604 1 98.81 79 SER A N 1
ATOM 633 C CA . SER A 1 79 ? 8.188 -20.312 -2.262 1 98.81 79 SER A CA 1
ATOM 634 C C . SER A 1 79 ? 7.25 -19.625 -1.271 1 98.81 79 SER A C 1
ATOM 636 O O . SER A 1 79 ? 7.641 -18.672 -0.599 1 98.81 79 SER A O 1
ATOM 638 N N . ASN A 1 80 ? 6.023 -20.109 -1.235 1 98.88 80 ASN A N 1
ATOM 639 C CA . ASN A 1 80 ? 5.031 -19.797 -0.214 1 98.88 80 ASN A CA 1
ATOM 640 C C . ASN A 1 80 ? 4.609 -21.031 0.564 1 98.88 80 ASN A C 1
ATOM 642 O O . ASN A 1 80 ? 5.355 -22.016 0.638 1 98.88 80 ASN A O 1
ATOM 646 N N . GLN A 1 81 ? 3.457 -20.984 1.249 1 98.88 81 GLN A N 1
ATOM 647 C CA . GLN A 1 81 ? 2.969 -22.094 2.057 1 98.88 81 GLN A CA 1
ATOM 648 C C . GLN A 1 81 ? 1.618 -22.594 1.547 1 98.88 81 GLN A C 1
ATOM 650 O O . GLN A 1 81 ? 0.773 -23.016 2.334 1 98.88 81 GLN A O 1
ATOM 655 N N . LEU A 1 82 ? 1.429 -22.422 0.267 1 98.88 82 LEU A N 1
ATOM 656 C CA . LEU A 1 82 ? 0.161 -22.859 -0.31 1 98.88 82 LEU A CA 1
ATOM 657 C C . LEU A 1 82 ? 0.044 -24.375 -0.288 1 98.88 82 LEU A C 1
ATOM 659 O O . LEU A 1 82 ? 1.017 -25.094 -0.565 1 98.88 82 LEU A O 1
ATOM 663 N N . ASP A 1 83 ? -1.104 -24.875 0.141 1 98.62 83 ASP A N 1
ATOM 664 C CA . ASP A 1 83 ? -1.364 -26.312 0.157 1 98.62 83 ASP A CA 1
ATOM 665 C C . ASP A 1 83 ? -2.609 -26.656 -0.658 1 98.62 83 ASP A C 1
ATOM 667 O O . ASP A 1 83 ? -3.031 -25.875 -1.513 1 98.62 83 ASP A O 1
ATOM 671 N N . ASP A 1 84 ? -3.141 -27.812 -0.417 1 98.31 84 ASP A N 1
ATOM 672 C CA . ASP A 1 84 ? -4.207 -28.328 -1.268 1 98.31 84 ASP A CA 1
ATOM 673 C C . ASP A 1 84 ? -5.504 -27.547 -1.062 1 98.31 84 ASP A C 1
ATOM 675 O O . ASP A 1 84 ? -6.449 -27.688 -1.84 1 98.31 84 ASP A O 1
ATOM 679 N N . THR A 1 85 ? -5.52 -26.625 -0.109 1 98.06 85 THR A N 1
ATOM 680 C CA . THR A 1 85 ? -6.738 -25.875 0.174 1 98.06 85 THR A CA 1
ATOM 681 C C . THR A 1 85 ? -6.797 -24.609 -0.672 1 98.06 85 THR A C 1
ATOM 683 O O . THR A 1 85 ? -7.797 -23.891 -0.651 1 98.06 85 THR A O 1
ATOM 686 N N . VAL A 1 86 ? -5.793 -24.297 -1.434 1 98.31 86 VAL A N 1
ATOM 687 C CA . VAL A 1 86 ? -5.727 -23.062 -2.213 1 98.31 86 VAL A CA 1
ATOM 688 C C . VAL A 1 86 ? -6.902 -23.016 -3.186 1 98.31 86 VAL A C 1
ATOM 690 O O . VAL A 1 86 ? -7.266 -24.016 -3.789 1 98.31 86 VAL A O 1
ATOM 693 N N . THR A 1 87 ? -7.512 -21.875 -3.295 1 97.81 87 THR A N 1
ATOM 694 C CA . THR A 1 87 ? -8.578 -21.609 -4.254 1 97.81 87 THR A CA 1
ATOM 695 C C . THR A 1 87 ? -8.281 -20.344 -5.047 1 97.81 87 THR A C 1
ATOM 697 O 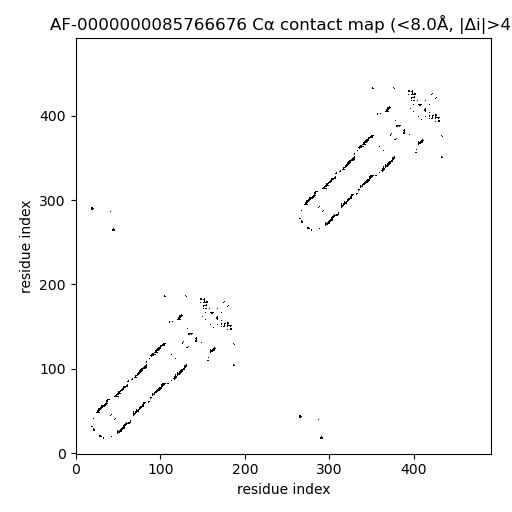O . THR A 1 87 ? -7.719 -19.375 -4.512 1 97.81 87 THR A O 1
ATOM 700 N N . PHE A 1 88 ? -8.734 -20.344 -6.281 1 98.44 88 PHE A N 1
ATOM 701 C CA . PHE A 1 88 ? -8.492 -19.203 -7.168 1 98.44 88 PHE A CA 1
ATOM 702 C C . PHE A 1 88 ? -9.805 -18.547 -7.574 1 98.44 88 PHE A C 1
ATOM 704 O O . PHE A 1 88 ? -10.82 -19.234 -7.738 1 98.44 88 PHE A O 1
ATOM 711 N N . PRO A 1 89 ? -9.75 -17.234 -7.676 1 98.44 89 PRO A N 1
ATOM 712 C CA . PRO A 1 89 ? -10.859 -16.625 -8.414 1 98.44 89 PRO A CA 1
ATOM 713 C C . PRO A 1 89 ? -10.797 -16.891 -9.914 1 98.44 89 PRO A C 1
ATOM 715 O O . PRO A 1 89 ? -9.82 -17.484 -10.398 1 98.44 89 PRO A O 1
ATOM 718 N N . ASN A 1 90 ? -11.891 -16.531 -10.602 1 98.44 90 ASN A N 1
ATOM 719 C CA . ASN A 1 90 ? -11.852 -16.672 -12.055 1 98.44 90 ASN A CA 1
ATOM 720 C C . ASN A 1 90 ? -10.922 -15.641 -12.688 1 98.44 90 ASN A C 1
ATOM 722 O O . ASN A 1 90 ? -11.125 -14.438 -12.539 1 98.44 90 ASN A O 1
ATOM 726 N N . LEU A 1 91 ? -9.914 -16.078 -13.281 1 98.44 91 LEU A N 1
ATOM 727 C CA . LEU A 1 91 ? -8.977 -15.242 -14.016 1 98.44 91 LEU A CA 1
ATOM 728 C C . LEU A 1 91 ? -8.852 -15.703 -15.461 1 98.44 91 LEU A C 1
ATOM 730 O O . LEU A 1 91 ? -7.961 -16.484 -15.797 1 98.44 91 LEU A O 1
ATOM 734 N N . ALA A 1 92 ? -9.602 -15.109 -16.312 1 96.56 92 ALA A N 1
ATOM 735 C CA . ALA A 1 92 ? -9.805 -15.609 -17.672 1 96.56 92 ALA A CA 1
ATOM 736 C C . ALA A 1 92 ? -8.562 -15.383 -18.531 1 96.56 92 ALA A C 1
ATOM 738 O O . ALA A 1 92 ? -8.297 -16.141 -19.469 1 96.56 92 ALA A O 1
ATOM 739 N N . GLN A 1 93 ? -7.824 -14.367 -18.141 1 98 93 GLN A N 1
ATOM 740 C CA . GLN A 1 93 ? -6.703 -14.008 -19 1 98 93 GLN A CA 1
ATOM 741 C C . GLN A 1 93 ? -5.402 -14.617 -18.5 1 98 93 GLN A C 1
ATOM 743 O O . GLN A 1 93 ? -4.359 -14.492 -19.141 1 98 93 GLN A O 1
ATOM 748 N N . LEU A 1 94 ? -5.461 -15.266 -17.391 1 98.88 94 LEU A N 1
ATOM 749 C CA . LEU A 1 94 ? -4.234 -15.805 -16.828 1 98.88 94 LEU A CA 1
ATOM 750 C C . LEU A 1 94 ? -3.686 -16.938 -17.688 1 98.88 94 LEU A C 1
ATOM 752 O O . LEU A 1 94 ? -4.355 -17.953 -17.875 1 98.88 94 LEU A O 1
ATOM 756 N N . HIS A 1 95 ? -2.471 -16.703 -18.172 1 98.88 95 HIS A N 1
ATOM 757 C CA . HIS A 1 95 ? -1.917 -17.75 -19.016 1 98.88 95 HIS A CA 1
ATOM 758 C C . HIS A 1 95 ? -0.703 -18.406 -18.359 1 98.88 95 HIS A C 1
ATOM 760 O O . HIS A 1 95 ? -0.266 -19.484 -18.781 1 98.88 95 HIS A O 1
ATOM 766 N N . THR A 1 96 ? -0.097 -17.766 -17.359 1 98.94 96 THR A N 1
ATOM 767 C CA . THR A 1 96 ? 1.088 -18.297 -16.688 1 98.94 96 THR A CA 1
ATOM 768 C C . THR A 1 96 ? 0.856 -18.375 -15.18 1 98.94 96 THR A C 1
ATOM 770 O O . THR A 1 96 ? 0.52 -17.375 -14.539 1 98.94 96 THR A O 1
ATOM 773 N N . LEU A 1 97 ? 1.021 -19.594 -14.602 1 98.94 97 LEU A N 1
ATOM 774 C CA . LEU A 1 97 ? 0.899 -19.844 -13.172 1 98.94 97 LEU A CA 1
ATOM 775 C C . LEU A 1 97 ? 2.115 -20.609 -12.648 1 98.94 97 LEU A C 1
ATOM 777 O O . LEU A 1 97 ? 2.369 -21.734 -13.055 1 98.94 97 LEU A O 1
ATOM 781 N N . ILE A 1 98 ? 2.893 -19.938 -11.805 1 98.88 98 ILE A N 1
ATOM 782 C CA . ILE A 1 98 ? 4.082 -20.562 -11.234 1 98.88 98 ILE A CA 1
ATOM 783 C C . ILE A 1 98 ? 3.887 -20.781 -9.734 1 98.88 98 ILE A C 1
ATOM 785 O O . ILE A 1 98 ? 3.727 -19.812 -8.984 1 98.88 98 ILE A O 1
ATOM 789 N N . LEU A 1 99 ? 3.9 -22.062 -9.273 1 98.75 99 LEU A N 1
ATOM 790 C CA . LEU A 1 99 ? 3.586 -22.438 -7.898 1 98.75 99 LEU A CA 1
ATOM 791 C C . LEU A 1 99 ? 4.711 -23.266 -7.289 1 98.75 99 LEU A C 1
ATOM 793 O O . LEU A 1 99 ? 4.465 -24.109 -6.422 1 98.75 99 LEU A O 1
ATOM 797 N N . ASN A 1 100 ? 5.926 -23 -7.75 1 98.56 100 ASN A N 1
ATOM 798 C CA . ASN A 1 100 ? 7.035 -23.828 -7.285 1 98.56 100 ASN A CA 1
ATOM 799 C C . ASN A 1 100 ? 7.254 -23.672 -5.781 1 98.56 100 ASN A C 1
ATOM 801 O O . ASN A 1 100 ? 7.016 -22.609 -5.219 1 98.56 100 ASN A O 1
ATOM 805 N N . LYS A 1 101 ? 7.766 -24.766 -5.168 1 98.62 101 LYS A N 1
ATOM 806 C CA . LYS A 1 101 ? 8.203 -24.781 -3.775 1 98.62 101 LYS A CA 1
ATOM 807 C C . LYS A 1 101 ? 7.094 -24.312 -2.84 1 98.62 101 LYS A C 1
ATOM 809 O O . LYS A 1 101 ? 7.305 -23.422 -2.016 1 98.62 101 LYS A O 1
ATOM 814 N N . ASN A 1 102 ? 5.934 -24.891 -3.002 1 98.75 102 ASN A N 1
ATOM 815 C CA . ASN A 1 102 ? 4.82 -24.797 -2.061 1 98.75 102 ASN A CA 1
ATOM 816 C C . ASN A 1 102 ? 4.539 -26.141 -1.396 1 98.75 102 ASN A C 1
ATOM 818 O O . ASN A 1 102 ? 5.426 -26.984 -1.312 1 98.75 102 ASN A O 1
ATOM 822 N N . ASN A 1 103 ? 3.375 -26.266 -0.803 1 98.62 103 ASN A N 1
ATOM 823 C CA . ASN A 1 103 ? 3.027 -27.484 -0.084 1 98.62 103 ASN A CA 1
ATOM 824 C C . ASN A 1 103 ? 1.882 -28.219 -0.763 1 98.62 103 ASN A C 1
ATOM 826 O O . ASN A 1 103 ? 0.998 -28.766 -0.091 1 98.62 103 ASN A O 1
ATOM 830 N N . ILE A 1 104 ? 1.953 -28.219 -2.043 1 98.38 104 ILE A N 1
ATOM 831 C CA . ILE A 1 104 ? 0.909 -28.906 -2.799 1 98.38 104 ILE A CA 1
ATOM 832 C C . ILE A 1 104 ? 1.186 -30.406 -2.82 1 98.38 104 ILE A C 1
ATOM 834 O O . ILE A 1 104 ? 2.275 -30.844 -3.205 1 98.38 104 ILE A O 1
ATOM 838 N N . LYS A 1 105 ? 0.209 -31.188 -2.465 1 97.5 105 LYS A N 1
ATOM 839 C CA . LYS A 1 105 ? 0.354 -32.625 -2.387 1 97.5 105 LYS A CA 1
ATOM 840 C C . LYS A 1 105 ? -0.541 -33.344 -3.406 1 97.5 105 LYS A C 1
ATOM 842 O O . LYS A 1 105 ? -0.217 -34.406 -3.883 1 97.5 105 LYS A O 1
ATOM 847 N N . ASP A 1 106 ? -1.622 -32.75 -3.658 1 96.81 106 ASP A N 1
ATOM 848 C CA . ASP A 1 106 ? -2.65 -33.344 -4.5 1 96.81 106 ASP A CA 1
ATOM 849 C C . ASP A 1 106 ? -2.734 -32.656 -5.855 1 96.81 106 ASP A C 1
ATOM 851 O O . ASP A 1 106 ? -3.486 -31.688 -6.016 1 96.81 106 ASP A O 1
ATOM 855 N N . VAL A 1 107 ? -2.127 -33.25 -6.812 1 96.69 107 VAL A N 1
ATOM 856 C CA . VAL A 1 107 ? -2.051 -32.625 -8.133 1 96.69 107 VAL A CA 1
ATOM 857 C C . VAL A 1 107 ? -3.424 -32.656 -8.797 1 96.69 107 VAL A C 1
ATOM 859 O O . VAL A 1 107 ? -3.797 -31.734 -9.508 1 96.69 107 VAL A O 1
ATOM 862 N N . ASP A 1 108 ? -4.211 -33.688 -8.555 1 96.94 108 ASP A N 1
ATOM 863 C CA . ASP A 1 108 ? -5.543 -33.812 -9.141 1 96.94 108 ASP A CA 1
ATOM 864 C C . ASP A 1 108 ? -6.441 -32.656 -8.703 1 96.94 108 ASP A C 1
ATOM 866 O O . ASP A 1 108 ? -7.125 -32.062 -9.523 1 96.94 108 ASP A O 1
ATOM 870 N N . SER A 1 109 ? -6.402 -32.438 -7.434 1 97.12 109 SER A N 1
ATOM 8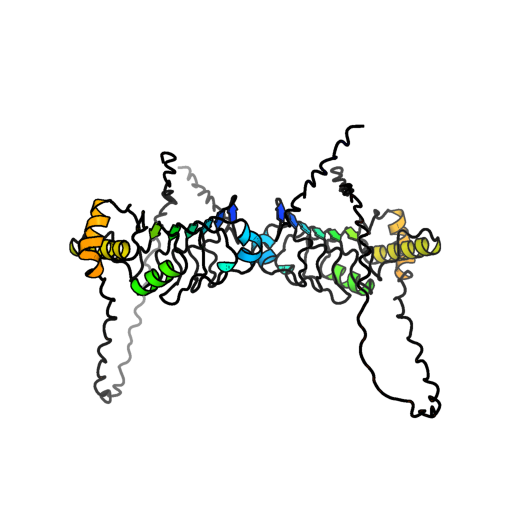71 C CA . SER A 1 109 ? -7.207 -31.359 -6.883 1 97.12 109 SER A CA 1
ATOM 872 C C . SER A 1 109 ? -6.801 -30.016 -7.473 1 97.12 109 SER A C 1
ATOM 874 O O . SER A 1 109 ? -7.66 -29.203 -7.832 1 97.12 109 SER A O 1
ATOM 876 N N . LEU A 1 110 ? -5.578 -29.781 -7.594 1 98.19 110 LEU A N 1
ATOM 877 C CA . LEU A 1 110 ? -5.082 -28.531 -8.156 1 98.19 110 LEU A CA 1
ATOM 878 C C . LEU A 1 110 ? -5.52 -28.375 -9.609 1 98.19 110 LEU A C 1
ATOM 880 O O . LEU A 1 110 ? -5.996 -27.312 -10.016 1 98.19 110 LEU A O 1
ATOM 884 N N . ILE A 1 111 ? -5.359 -29.422 -10.398 1 98.19 111 ILE A N 1
ATOM 885 C CA . ILE A 1 111 ? -5.719 -29.422 -11.812 1 98.19 111 ILE A CA 1
ATOM 886 C C . ILE A 1 111 ? -7.203 -29.094 -11.969 1 98.19 111 ILE A C 1
ATOM 888 O O . ILE A 1 111 ? -7.582 -28.297 -12.836 1 98.19 111 ILE A O 1
ATOM 892 N N . ALA A 1 112 ? -7.996 -29.672 -11.133 1 98.19 112 ALA A N 1
ATOM 893 C CA . ALA A 1 112 ? -9.43 -29.422 -11.188 1 98.19 112 ALA A CA 1
ATOM 894 C C . ALA A 1 112 ? -9.734 -27.938 -10.953 1 98.19 112 ALA A C 1
ATOM 896 O O . ALA A 1 112 ? -10.578 -27.359 -11.641 1 98.19 112 ALA A O 1
ATOM 897 N N . LYS A 1 113 ? -9.102 -27.359 -10.031 1 98.5 113 LYS A N 1
ATOM 898 C CA . LYS A 1 113 ? -9.289 -25.953 -9.719 1 98.5 113 LYS A CA 1
ATOM 899 C C . LYS A 1 113 ? -8.805 -25.062 -10.859 1 98.5 113 LYS A C 1
ATOM 901 O O . LYS A 1 113 ? -9.453 -24.062 -11.188 1 98.5 113 LYS A O 1
ATOM 906 N N . ILE A 1 114 ? -7.723 -25.438 -11.453 1 98.56 114 ILE A N 1
ATOM 907 C CA . ILE A 1 114 ? -7.184 -24.688 -12.594 1 98.56 114 ILE A CA 1
ATOM 908 C C . ILE A 1 114 ? -8.164 -24.75 -13.758 1 98.56 114 ILE A C 1
ATOM 910 O O . ILE A 1 114 ? -8.492 -23.719 -14.352 1 98.56 114 ILE A O 1
ATOM 914 N N . ARG A 1 115 ? -8.656 -25.922 -14.039 1 98.12 115 ARG A N 1
ATOM 915 C CA . ARG A 1 115 ? -9.602 -26.094 -15.133 1 98.12 115 ARG A CA 1
ATOM 916 C C . ARG A 1 115 ? -10.844 -25.234 -14.914 1 98.12 115 ARG A C 1
ATOM 918 O O . ARG A 1 115 ? -11.383 -24.656 -15.867 1 98.12 115 ARG A O 1
ATOM 925 N N . LYS A 1 116 ? -11.195 -25.156 -13.758 1 98.25 116 LYS A N 1
ATOM 926 C CA . LYS A 1 116 ? -12.445 -24.484 -13.438 1 98.25 116 LYS A CA 1
ATOM 927 C C . LYS A 1 116 ? -12.266 -22.969 -13.438 1 98.25 116 LYS A C 1
ATOM 929 O O . LYS A 1 116 ? -13.117 -22.234 -13.953 1 98.25 116 LYS A O 1
ATOM 934 N N . HIS A 1 117 ? -11.188 -22.438 -12.914 1 98.5 117 HIS A N 1
ATOM 935 C CA . HIS A 1 117 ? -11.102 -21.016 -12.602 1 98.5 117 HIS A CA 1
ATOM 936 C C . HIS A 1 117 ? -10.07 -20.312 -13.484 1 98.5 117 HIS A C 1
ATOM 938 O O . HIS A 1 117 ? -10.07 -19.094 -13.609 1 98.5 117 HIS A O 1
ATOM 944 N N . LEU A 1 118 ? -9.164 -21.094 -14.062 1 98.56 118 LEU A N 1
ATOM 945 C CA . LEU A 1 118 ? -8.062 -20.531 -14.844 1 98.56 118 LEU A CA 1
ATOM 946 C C . LEU A 1 118 ? -7.977 -21.203 -16.219 1 98.56 118 LEU A C 1
ATOM 948 O O . LEU A 1 118 ? -6.938 -21.766 -16.578 1 98.56 118 LEU A O 1
ATOM 952 N N . PRO A 1 119 ? -8.945 -21.062 -16.984 1 97.25 119 PRO A N 1
ATOM 953 C CA . PRO A 1 119 ? -9.031 -21.828 -18.234 1 97.25 119 PRO A CA 1
ATOM 954 C C . PRO A 1 119 ? -7.992 -21.406 -19.266 1 97.25 119 PRO A C 1
ATOM 956 O O . PRO A 1 119 ? -7.699 -22.172 -20.188 1 97.25 119 PRO A O 1
ATOM 959 N N . GLY A 1 120 ? -7.41 -20.266 -19.094 1 98.12 120 GLY A N 1
ATOM 960 C CA . GLY A 1 120 ? -6.477 -19.75 -20.078 1 98.12 120 GLY A CA 1
ATOM 961 C C . GLY A 1 120 ? -5.039 -20.156 -19.812 1 98.12 120 GLY A C 1
ATOM 962 O O . GLY A 1 120 ? -4.137 -19.828 -20.594 1 98.12 120 GLY A O 1
ATOM 963 N N . VAL A 1 121 ? -4.789 -20.953 -18.844 1 98.81 121 VAL A N 1
ATOM 964 C CA . VAL A 1 121 ? -3.426 -21.266 -18.422 1 98.81 121 VAL A CA 1
ATOM 965 C C . VAL A 1 121 ? -2.756 -22.172 -19.438 1 98.81 121 VAL A C 1
ATOM 967 O O . VAL A 1 121 ? -3.316 -23.203 -19.812 1 98.81 121 VAL A O 1
ATOM 970 N N . THR A 1 122 ? -1.584 -21.75 -19.891 1 98.81 122 THR A N 1
ATOM 971 C CA . THR A 1 122 ? -0.828 -22.547 -20.844 1 98.81 122 THR A CA 1
ATOM 972 C C . THR A 1 122 ? 0.576 -22.844 -20.328 1 98.81 122 THR A C 1
ATOM 974 O O . THR A 1 122 ? 1.301 -23.656 -20.891 1 98.81 122 THR A O 1
ATOM 977 N N . TYR A 1 123 ? 0.962 -22.188 -19.281 1 98.88 123 TYR A N 1
ATOM 978 C CA . TYR A 1 123 ? 2.244 -22.422 -18.609 1 98.88 123 TYR A CA 1
ATOM 979 C C . TYR A 1 123 ? 2.055 -22.641 -17.125 1 98.88 123 TYR A C 1
ATOM 981 O O . TYR A 1 123 ? 1.497 -21.797 -16.422 1 98.88 123 TYR A O 1
ATOM 989 N N . ILE A 1 124 ? 2.551 -23.828 -16.578 1 98.75 124 ILE A N 1
ATOM 990 C CA . ILE A 1 124 ? 2.479 -24.125 -15.156 1 98.75 124 ILE A CA 1
ATOM 991 C C . ILE A 1 124 ? 3.816 -24.688 -14.688 1 98.75 124 ILE A C 1
ATOM 993 O O . ILE A 1 124 ? 4.5 -25.406 -15.43 1 98.75 124 ILE A O 1
ATOM 997 N N . SER A 1 125 ? 4.207 -24.297 -13.555 1 98.62 125 SER A N 1
ATOM 998 C CA . SER A 1 125 ? 5.344 -24.953 -12.914 1 98.62 125 SER A CA 1
ATOM 999 C C . SER A 1 125 ? 5.016 -25.328 -11.477 1 98.62 125 SER A C 1
ATOM 1001 O O . SER A 1 125 ? 4.496 -24.516 -10.711 1 98.62 125 SER A O 1
ATOM 1003 N N . LEU A 1 126 ? 5.297 -26.562 -11.086 1 98.19 126 LEU A N 1
ATOM 1004 C CA . LEU A 1 126 ? 4.98 -27.094 -9.766 1 98.19 126 LEU A CA 1
ATOM 1005 C C . LEU A 1 126 ? 6.219 -27.703 -9.109 1 98.19 126 LEU A C 1
ATOM 1007 O O . LEU A 1 126 ? 6.105 -28.453 -8.133 1 98.19 126 LEU A O 1
ATOM 1011 N N . LEU A 1 127 ? 7.344 -27.281 -9.609 1 97.69 127 LEU A N 1
ATOM 1012 C CA . LEU A 1 127 ? 8.594 -27.859 -9.117 1 97.69 127 LEU A CA 1
ATOM 1013 C C . LEU A 1 127 ? 8.75 -27.594 -7.621 1 97.69 127 LEU A C 1
ATOM 1015 O O . LEU A 1 127 ? 8.414 -26.516 -7.133 1 97.69 127 LEU A O 1
ATOM 1019 N N . GLY A 1 128 ? 9.266 -28.625 -6.898 1 97.12 128 GLY A N 1
ATOM 1020 C CA . GLY A 1 128 ? 9.547 -28.469 -5.48 1 97.12 128 GLY A CA 1
ATOM 1021 C C . GLY A 1 128 ? 8.336 -28.719 -4.602 1 97.12 128 GLY A C 1
ATOM 1022 O O . GLY A 1 128 ? 8.398 -28.562 -3.381 1 97.12 128 GLY A O 1
ATOM 1023 N N . ASN A 1 129 ? 7.203 -29.141 -5.16 1 97.06 129 ASN A N 1
ATOM 1024 C CA . ASN A 1 129 ? 6.039 -29.609 -4.418 1 97.06 129 ASN A CA 1
ATOM 1025 C C . ASN A 1 129 ? 6.051 -31.125 -4.262 1 97.06 129 ASN A C 1
ATOM 1027 O O . ASN A 1 129 ? 6.645 -31.828 -5.078 1 97.06 129 ASN A O 1
ATOM 1031 N N . THR A 1 130 ? 5.43 -31.578 -3.225 1 95 130 THR A N 1
ATOM 1032 C CA . THR A 1 130 ? 5.27 -33 -3.055 1 95 130 THR A CA 1
ATOM 1033 C C . THR A 1 130 ? 4.512 -33.625 -4.234 1 95 130 THR A C 1
ATOM 1035 O O . THR A 1 130 ? 4.793 -34.75 -4.648 1 95 130 THR A O 1
ATOM 1038 N N . ALA A 1 131 ? 3.637 -32.875 -4.773 1 94.19 131 ALA A N 1
ATOM 1039 C CA . ALA A 1 131 ? 2.793 -33.312 -5.883 1 94.19 131 ALA A CA 1
ATOM 1040 C C . ALA A 1 131 ? 3.617 -33.531 -7.152 1 94.19 131 ALA A C 1
ATOM 1042 O O . ALA A 1 131 ? 3.15 -34.156 -8.109 1 94.19 131 ALA A O 1
ATOM 1043 N N . CYS A 1 132 ? 4.758 -32.969 -7.223 1 92.56 132 CYS A N 1
ATOM 1044 C CA . CYS A 1 132 ? 5.609 -33.031 -8.406 1 92.56 132 CYS A CA 1
ATOM 1045 C C . CYS A 1 132 ? 6.875 -33.844 -8.125 1 92.56 132 CYS A C 1
ATOM 1047 O O . CYS A 1 132 ? 7.695 -33.438 -7.293 1 92.56 132 CYS A O 1
ATOM 1049 N N . PRO A 1 133 ? 7.027 -34.969 -8.82 1 88.62 133 PRO A N 1
ATOM 1050 C CA . PRO A 1 133 ? 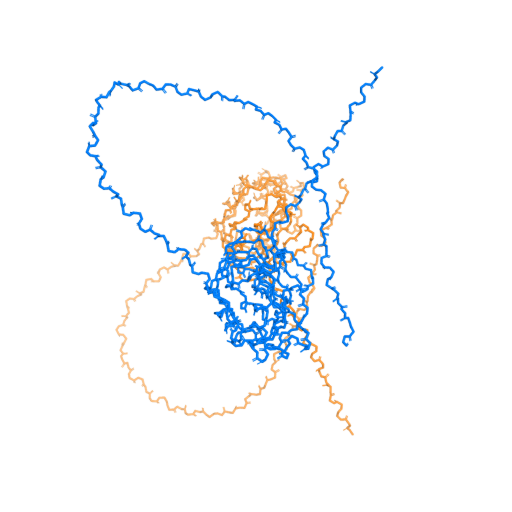8.281 -35.688 -8.656 1 88.62 133 PRO A CA 1
ATOM 1051 C C . PRO A 1 133 ? 9.508 -34.875 -9.047 1 88.62 133 PRO A C 1
ATOM 1053 O O . PRO A 1 133 ? 9.398 -33.906 -9.812 1 88.62 133 PRO A O 1
ATOM 1056 N N . ASN A 1 134 ? 10.625 -35.25 -8.469 1 80.94 134 ASN A N 1
ATOM 1057 C CA . ASN A 1 134 ? 11.867 -34.5 -8.703 1 80.94 134 ASN A CA 1
ATOM 1058 C C . ASN A 1 134 ? 12.312 -34.625 -10.164 1 80.94 134 ASN A C 1
ATOM 1060 O O . ASN A 1 134 ? 12.516 -35.719 -10.68 1 80.94 134 ASN A O 1
ATOM 1064 N N . GLU A 1 135 ? 12.391 -33.594 -10.727 1 74.5 135 GLU A N 1
ATOM 1065 C CA . GLU A 1 135 ? 12.781 -33.531 -12.133 1 74.5 135 GLU A CA 1
ATOM 1066 C C . GLU A 1 135 ? 14.289 -33.719 -12.297 1 74.5 135 GLU A C 1
ATOM 1068 O O . GLU A 1 135 ? 14.734 -34.281 -13.297 1 74.5 135 GLU A O 1
ATOM 1073 N N . LEU A 1 136 ? 15.055 -33.156 -11.297 1 69.31 136 LEU A N 1
ATOM 1074 C CA . LEU A 1 136 ? 16.5 -33.031 -11.484 1 69.31 136 LEU A CA 1
ATOM 1075 C C . LEU A 1 136 ? 17.234 -34.156 -10.805 1 69.31 136 LEU A C 1
ATOM 1077 O O . LEU A 1 136 ? 18.453 -34.062 -10.578 1 69.31 136 LEU A O 1
ATOM 1081 N N . SER A 1 137 ? 16.562 -35.25 -10.578 1 69.44 137 SER A N 1
ATOM 1082 C CA . SER A 1 137 ? 17.297 -36.375 -9.984 1 69.44 137 SER A CA 1
ATOM 1083 C C . SER A 1 137 ? 17.984 -37.219 -11.062 1 69.44 137 SER A C 1
ATOM 1085 O O . SER A 1 137 ? 17.484 -37.312 -12.188 1 69.44 137 SER A O 1
ATOM 1087 N N . ASP A 1 138 ? 19.156 -37.594 -10.836 1 72.56 138 ASP A N 1
ATOM 1088 C CA . ASP A 1 138 ? 19.938 -38.375 -11.773 1 72.56 138 ASP A CA 1
ATOM 1089 C C . ASP A 1 138 ? 19.547 -39.844 -11.719 1 72.56 138 ASP A C 1
ATOM 1091 O O . ASP A 1 138 ? 20.016 -40.656 -12.539 1 72.56 138 ASP A O 1
ATOM 1095 N N . SER A 1 139 ? 18.672 -40.094 -10.898 1 78.62 139 SER A N 1
ATOM 1096 C CA . SER A 1 139 ? 18.297 -41.5 -10.867 1 78.62 139 SER A CA 1
ATOM 1097 C C . SER A 1 139 ? 17.25 -41.812 -11.938 1 78.62 139 SER A C 1
ATOM 1099 O O . SER A 1 139 ? 16.391 -40.969 -12.242 1 78.62 139 SER A O 1
ATOM 1101 N N . GLN A 1 140 ? 17.5 -42.812 -12.664 1 78.81 140 GLN A N 1
ATOM 1102 C CA . GLN A 1 140 ? 16.594 -43.281 -13.711 1 78.81 140 GLN A CA 1
ATOM 1103 C C . GLN A 1 140 ? 15.156 -43.344 -13.211 1 78.81 140 GLN A C 1
ATOM 1105 O O . GLN A 1 140 ? 14.227 -42.969 -13.922 1 78.81 140 GLN A O 1
ATOM 1110 N N . LYS A 1 141 ? 14.961 -43.812 -12.055 1 80.12 141 LYS A N 1
ATOM 1111 C CA . LYS A 1 141 ? 13.625 -43.938 -11.484 1 80.12 141 LYS A CA 1
ATOM 1112 C C . LYS A 1 141 ? 12.953 -42.562 -11.359 1 80.12 141 LYS A C 1
ATOM 1114 O O . LYS A 1 141 ? 11.766 -42.438 -11.688 1 80.12 141 LYS A O 1
ATOM 1119 N N . ASP A 1 142 ? 13.68 -41.656 -10.969 1 83.56 142 ASP A N 1
ATOM 1120 C CA . ASP A 1 142 ? 13.148 -40.312 -10.805 1 83.56 142 ASP A CA 1
ATOM 1121 C C . ASP A 1 142 ? 12.766 -39.688 -12.148 1 83.56 142 ASP A C 1
ATOM 1123 O O . ASP A 1 142 ? 11.758 -39 -12.258 1 83.56 142 ASP A O 1
ATOM 1127 N N . GLU A 1 143 ? 13.523 -40 -13.07 1 88 143 GLU A N 1
ATOM 1128 C CA . GLU A 1 143 ? 13.242 -39.469 -14.398 1 88 143 GLU A CA 1
ATOM 1129 C C . GLU A 1 143 ? 11.953 -40.062 -14.961 1 88 143 GLU A C 1
ATOM 1131 O O . GLU A 1 143 ? 11.156 -39.344 -15.586 1 88 143 GLU A O 1
ATOM 1136 N N . GLU A 1 144 ? 11.789 -41.312 -14.797 1 90.31 144 GLU A N 1
ATOM 1137 C CA . GLU A 1 144 ? 10.578 -42 -15.25 1 90.31 144 GLU A CA 1
ATOM 1138 C C . GLU A 1 144 ? 9.352 -41.469 -14.516 1 90.31 144 GLU A C 1
ATOM 1140 O O . GLU A 1 144 ? 8.305 -41.219 -15.133 1 90.31 144 GLU A O 1
ATOM 1145 N N . ASP A 1 145 ? 9.469 -41.312 -13.219 1 91.94 145 ASP A N 1
ATOM 1146 C CA . ASP A 1 145 ? 8.375 -40.781 -12.414 1 91.94 145 ASP A CA 1
ATOM 1147 C C . ASP A 1 145 ? 7.984 -39.375 -12.867 1 91.94 145 ASP A C 1
ATOM 1149 O O . ASP A 1 145 ? 6.801 -39.062 -12.938 1 91.94 145 ASP A O 1
ATOM 1153 N N . TYR A 1 146 ? 8.977 -38.625 -13.148 1 94.69 146 TYR A N 1
ATOM 1154 C CA . TYR A 1 146 ? 8.711 -37.281 -13.594 1 94.69 146 TYR A CA 1
ATOM 1155 C C . TYR A 1 146 ? 8.023 -37.281 -14.953 1 94.69 146 TYR A C 1
ATOM 1157 O O . TYR A 1 146 ? 7.109 -36.469 -15.188 1 94.69 146 TYR A O 1
ATOM 1165 N N . GLN A 1 147 ? 8.492 -38.094 -15.828 1 94.38 147 GLN A N 1
ATOM 1166 C CA . GLN A 1 147 ? 7.863 -38.188 -17.141 1 94.38 147 GLN A CA 1
ATOM 1167 C C . GLN A 1 147 ? 6.406 -38.625 -17.031 1 94.38 147 GLN A C 1
ATOM 1169 O O . GLN A 1 147 ? 5.547 -38.156 -17.781 1 94.38 147 GLN A O 1
ATOM 1174 N N . ARG A 1 148 ? 6.129 -39.625 -16.172 1 94.69 148 ARG A N 1
ATOM 1175 C CA . ARG A 1 148 ? 4.754 -40.031 -15.914 1 94.69 148 ARG A CA 1
ATOM 1176 C C . ARG A 1 148 ? 3.904 -38.875 -15.414 1 94.69 148 ARG A C 1
ATOM 1178 O O . ARG A 1 148 ? 2.768 -38.688 -15.852 1 94.69 148 ARG A O 1
ATOM 1185 N N . TYR A 1 149 ? 4.465 -38.188 -14.484 1 95.75 149 TYR A N 1
ATOM 1186 C CA . TYR A 1 149 ? 3.832 -36.969 -13.984 1 95.75 149 TYR A CA 1
ATOM 1187 C C . TYR A 1 149 ? 3.506 -36 -15.125 1 95.75 149 TYR A C 1
ATOM 1189 O O . TYR A 1 149 ? 2.391 -35.5 -15.203 1 95.75 149 TYR A O 1
ATOM 1197 N N . ARG A 1 150 ? 4.426 -35.719 -16.016 1 97 150 ARG A N 1
ATOM 1198 C CA . ARG A 1 150 ? 4.223 -34.812 -17.141 1 97 150 ARG A CA 1
ATOM 1199 C C . ARG A 1 150 ? 3.078 -35.281 -18.016 1 97 150 ARG A C 1
ATOM 1201 O O . ARG A 1 150 ? 2.191 -34.5 -18.375 1 97 150 ARG A O 1
ATOM 1208 N N . TYR A 1 151 ? 3.143 -36.625 -18.359 1 97.38 151 TYR A N 1
ATOM 1209 C CA . TYR A 1 151 ? 2.088 -37.188 -19.203 1 97.38 151 TYR A CA 1
ATOM 1210 C C . TYR A 1 151 ? 0.718 -36.969 -18.562 1 97.38 151 TYR A C 1
ATOM 1212 O O . TYR A 1 151 ? -0.242 -36.625 -19.25 1 97.38 151 TYR A O 1
ATOM 1220 N N . TYR A 1 152 ? 0.648 -37.188 -17.344 1 97.62 152 TYR A N 1
ATOM 1221 C CA . TYR A 1 152 ? -0.617 -37.094 -16.625 1 97.62 152 TYR A CA 1
ATOM 1222 C C . TYR A 1 152 ? -1.15 -35.688 -16.656 1 97.62 152 TYR A C 1
ATOM 1224 O O . TYR A 1 152 ? -2.314 -35.438 -17 1 97.62 152 TYR A O 1
ATOM 1232 N N . VAL A 1 153 ? -0.346 -34.719 -16.266 1 98.19 153 VAL A N 1
ATOM 1233 C CA . VAL A 1 153 ? -0.747 -33.344 -16.203 1 98.19 153 VAL A CA 1
ATOM 1234 C C . VAL A 1 153 ? -1.146 -32.844 -17.594 1 98.19 153 VAL A C 1
ATOM 1236 O O . VAL A 1 153 ? -2.166 -32.188 -17.75 1 98.19 153 VAL A O 1
ATOM 1239 N N . ILE A 1 154 ? -0.376 -33.219 -18.594 1 98.38 154 ILE A N 1
ATOM 1240 C CA . ILE A 1 154 ? -0.647 -32.812 -19.969 1 98.38 154 ILE A CA 1
ATOM 1241 C C . ILE A 1 154 ? -1.966 -33.406 -20.438 1 98.38 154 ILE A C 1
ATOM 1243 O O . ILE A 1 154 ? -2.723 -32.781 -21.188 1 98.38 154 ILE A O 1
ATOM 1247 N N . PHE A 1 155 ? -2.201 -34.594 -20.047 1 98.31 155 PHE A N 1
ATOM 1248 C CA . PHE A 1 155 ? -3.465 -35.25 -20.375 1 98.31 155 PHE A CA 1
ATOM 1249 C C . PHE A 1 155 ? -4.641 -34.469 -19.781 1 98.31 155 PHE A C 1
ATOM 1251 O O . PHE A 1 155 ? -5.645 -34.25 -20.469 1 98.31 155 PHE A O 1
ATOM 1258 N N . LYS A 1 156 ? -4.473 -34.062 -18.562 1 98.12 156 LYS A N 1
ATOM 1259 C CA . LYS A 1 156 ? -5.555 -33.406 -17.844 1 98.12 156 LYS A CA 1
ATOM 1260 C C . LYS A 1 156 ? -5.695 -31.953 -18.266 1 98.12 156 LYS A C 1
ATOM 1262 O O . LYS A 1 156 ? -6.773 -31.375 -18.172 1 98.12 156 LYS A O 1
ATOM 1267 N N . LEU A 1 157 ? -4.633 -31.359 -18.719 1 98.5 157 LEU A N 1
ATOM 1268 C CA . LEU A 1 157 ? -4.59 -29.984 -19.203 1 98.5 157 LEU A CA 1
ATOM 1269 C C . LEU A 1 157 ? -4.004 -29.922 -20.609 1 98.5 157 LEU A C 1
ATOM 1271 O O . LEU A 1 157 ? -2.887 -29.438 -20.797 1 98.5 157 LEU A O 1
ATOM 1275 N N . PRO A 1 158 ? -4.734 -30.219 -21.531 1 97.94 158 PRO A N 1
ATOM 1276 C CA . PRO A 1 158 ? -4.211 -30.375 -22.891 1 97.94 158 PRO A CA 1
ATOM 1277 C C . PRO A 1 158 ? -3.811 -29.047 -23.531 1 97.94 158 PRO A C 1
ATOM 1279 O O . PRO A 1 158 ? -3.096 -29.031 -24.531 1 97.94 158 PRO A O 1
ATOM 1282 N N . GLN A 1 159 ? -4.227 -27.984 -23.016 1 97.75 159 GLN A N 1
ATOM 1283 C CA . GLN A 1 159 ? -3.916 -26.672 -23.578 1 97.75 159 GLN A CA 1
ATOM 1284 C C . GLN A 1 159 ? -2.5 -26.234 -23.219 1 97.75 159 GLN A C 1
ATOM 1286 O O . GLN A 1 159 ? -2.004 -25.234 -23.734 1 97.75 159 GLN A O 1
ATOM 1291 N N . LEU A 1 160 ? -1.811 -27 -22.344 1 98.69 160 LEU A N 1
ATOM 1292 C CA . LEU A 1 160 ? -0.506 -26.578 -21.844 1 98.69 160 LEU A CA 1
ATOM 1293 C C . LEU A 1 160 ? 0.519 -26.516 -22.969 1 98.69 160 LEU A C 1
ATOM 1295 O O . LEU A 1 160 ? 0.605 -27.438 -23.781 1 98.69 160 LEU A O 1
ATOM 1299 N N . LYS A 1 161 ? 1.234 -25.453 -22.969 1 98.75 161 LYS A N 1
ATOM 1300 C CA . LYS A 1 161 ? 2.359 -25.297 -23.891 1 98.75 161 LYS A CA 1
ATOM 1301 C C . LYS A 1 161 ? 3.688 -25.531 -23.172 1 98.75 161 LYS A C 1
ATOM 1303 O O . LYS A 1 161 ? 4.668 -25.938 -23.797 1 98.75 161 LYS A O 1
ATOM 1308 N N . PHE A 1 162 ? 3.658 -25.203 -21.891 1 98.56 162 PHE A N 1
ATOM 1309 C CA . PHE A 1 162 ? 4.836 -25.359 -21.047 1 98.56 162 PHE A CA 1
ATOM 1310 C C . PHE A 1 162 ? 4.465 -26 -19.703 1 98.56 162 PHE A C 1
ATOM 1312 O O . PHE A 1 162 ? 3.459 -25.609 -19.094 1 98.56 162 PHE A O 1
ATOM 1319 N N . LEU A 1 163 ? 5.258 -26.984 -19.328 1 98.44 163 LEU A N 1
ATOM 1320 C CA . LEU A 1 163 ? 5.156 -27.562 -17.984 1 98.44 163 LEU A CA 1
ATOM 1321 C C . LEU A 1 163 ? 6.516 -27.609 -17.312 1 98.44 163 LEU A C 1
ATOM 1323 O O . LEU A 1 163 ? 7.477 -28.156 -17.859 1 98.44 163 LEU A O 1
ATOM 1327 N N . ASP A 1 164 ? 6.594 -26.875 -16.25 1 97.38 164 ASP A N 1
ATOM 1328 C CA . ASP A 1 164 ? 7.828 -26.781 -15.477 1 97.38 164 ASP A CA 1
ATOM 1329 C C . ASP A 1 164 ? 8.961 -26.188 -16.312 1 97.38 164 ASP A C 1
ATOM 1331 O O . ASP A 1 164 ? 8.844 -25.062 -16.812 1 97.38 164 ASP A O 1
ATOM 1335 N N . SER A 1 165 ? 10.008 -26.938 -16.594 1 91.88 165 SER A N 1
ATOM 1336 C CA . SER A 1 165 ? 11.195 -26.359 -17.203 1 91.88 165 SER A CA 1
ATOM 1337 C C . SER A 1 165 ? 11.234 -26.625 -18.703 1 91.88 165 SER A C 1
ATOM 1339 O O . SER A 1 165 ? 12.141 -26.156 -19.391 1 91.88 165 SER A O 1
ATOM 1341 N N . ARG A 1 166 ? 10.195 -27.297 -19.203 1 95.44 166 ARG A N 1
ATOM 1342 C CA . ARG A 1 166 ? 10.305 -27.672 -20.609 1 95.44 166 ARG A CA 1
ATOM 1343 C C . ARG A 1 166 ? 8.984 -27.438 -21.344 1 95.44 166 ARG A C 1
ATOM 1345 O O . ARG A 1 166 ? 7.91 -27.547 -20.75 1 95.44 166 ARG A O 1
ATOM 1352 N N . PRO A 1 167 ? 9.078 -27.25 -22.688 1 98.19 167 PRO A N 1
ATOM 1353 C CA . PRO A 1 167 ? 7.859 -27.172 -23.5 1 98.19 167 PRO A CA 1
ATOM 1354 C C . PRO A 1 167 ? 7.191 -28.531 -23.672 1 98.19 167 PRO A C 1
ATOM 1356 O O . PRO A 1 167 ? 7.836 -29.578 -23.5 1 98.19 167 PRO A O 1
ATOM 1359 N N . VAL A 1 168 ? 5.938 -28.469 -23.922 1 98.62 168 VAL A N 1
ATOM 1360 C CA . VAL A 1 168 ? 5.195 -29.672 -24.25 1 98.62 168 VAL A CA 1
ATOM 1361 C C . VAL A 1 168 ? 5.316 -29.969 -25.734 1 98.62 168 VAL A C 1
ATOM 1363 O O . VAL A 1 168 ? 4.797 -29.203 -26.562 1 98.62 168 VAL A O 1
ATOM 1366 N N . SER A 1 169 ? 5.953 -31.031 -26.062 1 98.12 169 SER A N 1
ATOM 1367 C CA . SER A 1 169 ? 6.152 -31.375 -27.469 1 98.12 169 SER A CA 1
ATOM 1368 C C . SER A 1 169 ? 4.914 -32.031 -28.062 1 98.12 169 SER A C 1
ATOM 1370 O O . SER A 1 169 ? 4.043 -32.5 -27.328 1 98.12 169 SER A O 1
ATOM 1372 N N . LYS A 1 170 ? 4.902 -32.062 -29.406 1 97.88 170 LYS A N 1
ATOM 1373 C CA . LYS A 1 170 ? 3.824 -32.781 -30.094 1 97.88 170 LYS A CA 1
ATOM 1374 C C . LYS A 1 170 ? 3.811 -34.25 -29.703 1 97.88 170 LYS A C 1
ATOM 1376 O O . LYS A 1 170 ? 2.744 -34.844 -29.484 1 97.88 170 LYS A O 1
ATOM 1381 N N . GLN A 1 171 ? 4.992 -34.812 -29.672 1 97.75 171 GLN A N 1
ATOM 1382 C CA . GLN A 1 171 ? 5.121 -36.219 -29.312 1 97.75 171 GLN A CA 1
ATOM 1383 C C . GLN A 1 171 ? 4.605 -36.469 -27.906 1 97.75 171 GLN A C 1
ATOM 1385 O O . GLN A 1 171 ? 3.943 -37.469 -27.641 1 97.75 171 GLN A O 1
ATOM 1390 N N . GLU A 1 172 ? 4.93 -35.656 -26.938 1 97.31 172 GLU A N 1
ATOM 1391 C CA . GLU A 1 172 ? 4.477 -35.781 -25.547 1 97.31 172 GLU A CA 1
ATOM 1392 C C . GLU A 1 172 ? 2.955 -35.719 -25.469 1 97.31 172 GLU A C 1
ATOM 1394 O O . GLU A 1 172 ? 2.338 -36.406 -24.656 1 97.31 172 GLU A O 1
ATOM 1399 N N . ARG A 1 173 ? 2.354 -34.844 -26.25 1 98 173 ARG A N 1
ATOM 1400 C CA . ARG A 1 173 ? 0.901 -34.719 -26.281 1 98 173 ARG A CA 1
ATOM 1401 C C . ARG A 1 173 ? 0.229 -36 -26.734 1 98 173 ARG A C 1
ATOM 1403 O O . ARG A 1 173 ? -0.79 -36.406 -26.188 1 98 173 ARG A O 1
ATOM 1410 N N . ILE A 1 174 ? 0.852 -36.5 -27.812 1 98.12 174 ILE A N 1
ATOM 1411 C CA . ILE A 1 174 ? 0.315 -37.75 -28.344 1 98.12 174 ILE A CA 1
ATOM 1412 C C . ILE A 1 174 ? 0.392 -38.844 -27.297 1 98.12 174 ILE A C 1
ATOM 1414 O O . ILE A 1 174 ? -0.589 -39.562 -27.047 1 98.12 174 ILE A O 1
ATOM 1418 N N . GLU A 1 175 ? 1.516 -38.938 -26.625 1 97.56 175 GLU A N 1
ATOM 1419 C CA . GLU A 1 175 ? 1.706 -39.969 -25.609 1 97.56 175 GLU A CA 1
ATOM 1420 C C . GLU A 1 175 ? 0.782 -39.719 -24.406 1 97.56 175 GLU A C 1
ATOM 1422 O O . GLU A 1 175 ? 0.266 -40.688 -23.828 1 97.56 175 GLU A O 1
ATOM 1427 N N . ALA A 1 176 ? 0.621 -38.562 -24 1 97.75 176 ALA A N 1
ATOM 1428 C CA . ALA A 1 176 ? -0.27 -38.188 -22.891 1 97.75 176 ALA A CA 1
ATOM 1429 C C . ALA A 1 176 ? -1.71 -38.594 -23.203 1 97.75 176 ALA A C 1
ATOM 1431 O O . ALA A 1 176 ? -2.418 -39.094 -22.328 1 97.75 176 ALA A O 1
ATOM 1432 N N . LYS A 1 177 ? -2.137 -38.281 -24.453 1 97.31 177 LYS A N 1
ATOM 1433 C CA . LYS A 1 177 ? -3.484 -38.656 -24.875 1 97.31 177 LYS A CA 1
ATOM 1434 C C . LYS A 1 177 ? -3.676 -40.156 -24.812 1 97.31 177 LYS A C 1
ATOM 1436 O O . LYS A 1 177 ? -4.75 -40.656 -24.438 1 97.31 177 LYS A O 1
ATOM 1441 N N . ARG A 1 178 ? -2.643 -40.875 -25.141 1 96.94 178 ARG A N 1
ATOM 1442 C CA . ARG A 1 178 ? -2.693 -42.344 -25.219 1 96.94 178 ARG A CA 1
ATOM 1443 C C . ARG A 1 178 ? -2.68 -42.969 -23.828 1 96.94 178 ARG A C 1
ATOM 1445 O O . ARG A 1 178 ? -3.447 -43.906 -23.562 1 96.94 178 ARG A O 1
ATOM 1452 N N . ARG A 1 179 ? -1.825 -42.5 -22.875 1 95.12 179 ARG A N 1
ATOM 1453 C CA . ARG A 1 179 ? -1.586 -43.25 -21.656 1 95.12 179 ARG A CA 1
ATOM 1454 C C . ARG A 1 179 ? -1.698 -42.375 -20.422 1 95.12 179 ARG A C 1
ATOM 1456 O O . ARG A 1 179 ? -1.598 -42.844 -19.281 1 95.12 179 ARG A O 1
ATOM 1463 N N . GLY A 1 180 ? -1.914 -41.188 -20.562 1 94.56 180 GLY A N 1
ATOM 1464 C CA . GLY A 1 180 ? -1.859 -40.25 -19.469 1 94.56 180 GLY A CA 1
ATOM 1465 C C . GLY A 1 180 ? -2.861 -40.531 -18.375 1 94.56 180 GLY A C 1
ATOM 1466 O O . GLY A 1 180 ? -2.596 -40.312 -17.188 1 94.56 180 GLY A O 1
ATOM 1467 N N . SER A 1 181 ? -4.008 -40.969 -18.719 1 93.62 181 SER A N 1
ATOM 1468 C CA . SER A 1 181 ? -5.07 -41.281 -17.766 1 93.62 181 SER A CA 1
ATOM 1469 C C . SER A 1 181 ? -4.637 -42.344 -16.766 1 93.62 181 SER A C 1
ATOM 1471 O O . SER A 1 181 ? -5.16 -42.406 -15.648 1 93.62 181 SER A O 1
ATOM 1473 N N . TYR A 1 182 ? -3.596 -43.125 -17.078 1 92.31 182 TYR A N 1
ATOM 1474 C CA . TYR A 1 182 ? -3.131 -44.25 -16.25 1 92.31 182 TYR A CA 1
ATOM 1475 C C . TYR A 1 182 ? -1.876 -43.844 -15.477 1 92.31 182 TYR A C 1
ATOM 1477 O O . TYR A 1 182 ? -1.291 -44.656 -14.766 1 92.31 182 TYR A O 1
ATOM 1485 N N . MET A 1 183 ? -1.525 -42.656 -15.617 1 90 183 MET A N 1
ATOM 1486 C CA . MET A 1 183 ? -0.245 -42.219 -15.062 1 90 183 MET A CA 1
ATOM 1487 C C . MET A 1 183 ? -0.452 -41.344 -13.82 1 90 183 MET A C 1
ATOM 1489 O O . MET A 1 183 ? 0.413 -40.562 -13.469 1 90 183 MET A O 1
ATOM 1493 N N . ARG A 1 184 ? -1.516 -41.625 -13.258 1 84.75 184 ARG A N 1
ATOM 1494 C CA . ARG A 1 184 ? -1.786 -40.844 -12.047 1 84.75 184 ARG A CA 1
ATOM 1495 C C . ARG A 1 184 ? -0.71 -41.094 -10.992 1 84.75 184 ARG A C 1
ATOM 1497 O O . ARG A 1 184 ? -0.348 -42.25 -10.719 1 84.75 184 ARG A O 1
ATOM 1504 N N . VAL A 1 185 ? -0.015 -40.031 -10.625 1 70.94 185 VAL A N 1
ATOM 1505 C CA . VAL A 1 185 ? 1.072 -40.094 -9.656 1 70.94 185 VAL A CA 1
ATOM 1506 C C . VAL A 1 185 ? 0.505 -40.406 -8.273 1 70.94 185 VAL A C 1
ATOM 1508 O O . VAL A 1 185 ? -0.525 -39.844 -7.883 1 70.94 185 VAL A O 1
ATOM 1511 N N . ALA A 1 186 ? 1.016 -41.625 -7.688 1 60.19 186 ALA A N 1
ATOM 1512 C CA . ALA A 1 186 ? 0.559 -42.094 -6.387 1 60.19 186 ALA A CA 1
ATOM 1513 C C . ALA A 1 186 ? 0.781 -41.062 -5.309 1 60.19 186 ALA A C 1
ATOM 1515 O O . ALA A 1 186 ? 1.775 -40.312 -5.34 1 60.19 186 ALA A O 1
ATOM 1516 N N . LYS A 1 187 ? -0.298 -40.719 -4.578 1 59.31 187 LYS A N 1
ATOM 1517 C CA . LYS A 1 187 ? -0.252 -39.875 -3.395 1 59.31 187 LYS A CA 1
ATOM 1518 C C . LYS A 1 187 ? 0.828 -40.344 -2.424 1 59.31 187 LYS A C 1
ATOM 1520 O O . LYS A 1 187 ? 0.961 -41.531 -2.162 1 59.31 187 LYS A O 1
ATOM 1525 N N . PRO A 1 188 ? 1.79 -39.531 -2.25 1 52.22 188 PRO A N 1
ATOM 1526 C CA . PRO A 1 188 ? 2.699 -40.031 -1.216 1 52.22 188 PRO A CA 1
ATOM 1527 C C . PRO A 1 188 ? 1.966 -40.531 0.027 1 52.22 188 PRO A C 1
ATOM 1529 O O . PRO A 1 188 ? 1.073 -39.844 0.537 1 52.22 188 PRO A O 1
ATOM 1532 N N . THR A 1 189 ? 1.739 -41.812 0.091 1 47 189 THR A N 1
ATOM 1533 C CA . THR A 1 189 ? 1.208 -42.344 1.345 1 47 189 THR A CA 1
ATOM 1534 C C . THR A 1 189 ? 2.016 -41.844 2.531 1 47 189 THR A C 1
ATOM 1536 O O . THR A 1 189 ? 3.246 -41.875 2.52 1 47 189 THR A O 1
ATOM 1539 N N . THR A 1 190 ? 1.523 -40.938 3.283 1 46.72 190 THR A N 1
ATOM 1540 C CA . THR A 1 190 ? 2.199 -40.594 4.535 1 46.72 190 THR A CA 1
ATOM 1541 C C . THR A 1 190 ? 2.732 -41.875 5.195 1 46.72 190 THR A C 1
ATOM 1543 O O . THR A 1 190 ? 2.018 -42.875 5.297 1 46.72 190 THR A O 1
ATOM 1546 N N . PRO A 1 191 ? 3.969 -42.156 5.246 1 43.53 191 PRO A N 1
ATOM 1547 C CA . PRO A 1 191 ? 4.367 -43.312 6.023 1 43.53 191 PRO A CA 1
ATOM 1548 C C . PRO A 1 191 ? 3.488 -43.562 7.25 1 43.53 191 PRO A C 1
ATOM 1550 O O . PRO A 1 191 ? 3.143 -42.594 7.949 1 43.53 191 PRO A O 1
ATOM 1553 N N . ASN A 1 192 ? 2.646 -44.562 7.281 1 38.62 192 ASN A N 1
ATOM 1554 C CA . ASN A 1 192 ? 1.946 -44.969 8.5 1 38.62 192 ASN A CA 1
ATOM 1555 C C . ASN A 1 192 ? 2.869 -44.906 9.711 1 38.62 192 ASN A C 1
ATOM 1557 O O . ASN A 1 192 ? 3.934 -45.531 9.711 1 38.62 192 ASN A O 1
ATOM 1561 N N . GLU A 1 193 ? 2.885 -44.031 10.617 1 39.81 193 GLU A N 1
ATOM 1562 C CA . GLU A 1 193 ? 3.482 -44.188 11.945 1 39.81 193 GLU A CA 1
ATOM 1563 C C . GLU A 1 193 ? 3.219 -45.562 12.531 1 39.81 193 GLU A C 1
ATOM 1565 O O . GLU A 1 193 ? 2.066 -45.938 12.734 1 39.81 193 GLU A O 1
ATOM 1570 N N . GLU A 1 194 ? 3.912 -46.656 12.289 1 36.88 194 GLU A N 1
ATOM 1571 C CA . GLU A 1 194 ? 3.873 -47.844 13.094 1 36.88 194 GLU A CA 1
ATOM 1572 C C . GLU A 1 194 ? 3.646 -47.531 14.57 1 36.88 194 GLU A C 1
ATOM 1574 O O . GLU A 1 194 ? 4.371 -46.719 15.148 1 36.88 194 GLU A O 1
ATOM 1579 N N . GLU A 1 195 ? 2.48 -47.719 15.109 1 34.38 195 GLU A N 1
ATOM 1580 C CA . GLU A 1 195 ? 2.148 -47.656 16.531 1 34.38 195 GLU A CA 1
ATOM 1581 C C . GLU A 1 195 ? 3.146 -48.438 17.359 1 34.38 195 GLU A C 1
ATOM 1583 O O . GLU A 1 195 ? 3.23 -49.656 17.234 1 34.38 195 GLU A O 1
ATOM 1588 N N . LYS A 1 196 ? 4.332 -47.969 17.656 1 35.66 196 LYS A N 1
ATOM 1589 C CA . LYS A 1 196 ? 5.223 -48.562 18.641 1 35.66 196 LYS A CA 1
ATOM 1590 C C . LYS A 1 196 ? 4.434 -49.125 19.828 1 35.66 196 LYS A C 1
ATOM 1592 O O . LYS A 1 196 ? 3.764 -48.375 20.531 1 35.66 196 LYS A O 1
ATOM 1597 N N . GLU A 1 197 ? 3.842 -50.281 19.812 1 33.44 197 GLU A N 1
ATOM 1598 C CA . GLU A 1 197 ? 3.342 -50.969 21 1 33.44 197 GLU A CA 1
ATOM 1599 C C . GLU A 1 197 ? 4.309 -50.844 22.172 1 33.44 197 GLU A C 1
ATOM 1601 O O . GLU A 1 197 ? 5.477 -51.219 22.078 1 33.44 197 GLU A O 1
ATOM 1606 N N . GLU A 1 198 ? 4.137 -49.812 23.031 1 35.12 198 GLU A N 1
ATOM 1607 C CA . GLU A 1 198 ? 4.965 -49.531 24.203 1 35.12 198 GLU A CA 1
ATOM 1608 C C . GLU A 1 198 ? 5.133 -50.781 25.062 1 35.12 198 GLU A C 1
ATOM 1610 O O . GLU A 1 198 ? 4.148 -51.406 25.453 1 35.12 198 GLU A O 1
ATOM 1615 N N . PRO A 1 199 ? 6.121 -51.5 24.781 1 37.84 199 PRO A N 1
ATOM 1616 C CA . PRO A 1 199 ? 6.262 -52.688 25.672 1 37.84 199 PRO A CA 1
ATOM 1617 C C . PRO A 1 199 ? 6.008 -52.344 27.141 1 37.84 199 PRO A C 1
ATOM 1619 O O . PRO A 1 199 ? 6.18 -51.188 27.547 1 37.84 199 PRO A O 1
ATOM 1622 N N . PRO A 1 200 ? 5.277 -53.031 27.844 1 34.31 200 PRO A N 1
ATOM 1623 C CA . PRO A 1 200 ? 4.918 -52.719 29.219 1 34.31 200 PRO A CA 1
ATOM 1624 C C . PRO A 1 200 ? 6.129 -52.375 30.078 1 34.31 200 PRO A C 1
ATOM 1626 O O . PRO A 1 200 ? 7.168 -53.031 30 1 34.31 200 PRO A O 1
ATOM 1629 N N . SER A 1 201 ? 6.43 -51.094 30.25 1 30.55 201 SER A N 1
ATOM 1630 C CA . SER A 1 201 ? 7.621 -50.562 30.922 1 30.55 201 SER A CA 1
ATOM 1631 C C . SER A 1 201 ? 7.844 -51.25 32.25 1 30.55 201 SER A C 1
ATOM 1633 O O . SER A 1 201 ? 6.902 -51.438 33.031 1 30.55 201 SER A O 1
ATOM 1635 N N . PRO A 1 202 ? 8.82 -52.062 32.219 1 31.39 202 PRO A N 1
ATOM 1636 C CA . PRO A 1 202 ? 9.172 -52.781 33.438 1 31.39 202 PRO A CA 1
ATOM 1637 C C . PRO A 1 202 ? 9.164 -51.875 34.688 1 31.39 202 PRO A C 1
ATOM 1639 O O . PRO A 1 202 ? 9.312 -50.656 34.562 1 31.39 202 PRO A O 1
ATOM 1642 N N . VAL A 1 203 ? 8.562 -52.25 35.719 1 31.09 203 VAL A N 1
ATOM 1643 C CA . VAL A 1 203 ? 8.336 -51.688 37.031 1 31.09 203 VAL A CA 1
ATOM 1644 C C . VAL A 1 203 ? 9.664 -51.219 37.625 1 31.09 203 VAL A C 1
ATOM 1646 O O . VAL A 1 203 ? 10.523 -52.062 37.938 1 31.09 203 VAL A O 1
ATOM 1649 N N . SER A 1 204 ? 10.344 -50.25 36.906 1 25.92 204 SER A N 1
ATOM 1650 C CA . SER A 1 204 ? 11.719 -49.875 37.25 1 25.92 204 SER A CA 1
ATOM 1651 C C . SER A 1 204 ? 11.844 -49.469 38.719 1 25.92 204 SER A C 1
ATOM 1653 O O . SER A 1 204 ? 10.961 -48.781 39.25 1 25.92 204 SER A O 1
ATOM 1655 N N . SER A 1 205 ? 12.531 -50.25 39.406 1 28.61 205 SER A N 1
ATOM 1656 C CA . SER A 1 205 ? 12.867 -50.156 40.812 1 28.61 205 SER A CA 1
ATOM 1657 C C . SER A 1 205 ? 13.523 -48.844 41.156 1 28.61 205 SER A C 1
ATOM 1659 O O . SER A 1 205 ? 14.594 -48.5 40.656 1 28.61 205 SER A O 1
ATOM 1661 N N . GLN A 1 206 ? 12.703 -47.812 41.219 1 26.38 206 GLN A N 1
ATOM 1662 C CA . GLN A 1 206 ? 13.039 -46.406 41.438 1 26.38 206 GLN A CA 1
ATOM 1663 C C . GLN A 1 206 ? 13.992 -46.25 42.625 1 26.38 206 GLN A C 1
ATOM 1665 O O . GLN A 1 206 ? 13.633 -46.531 43.781 1 26.38 206 GLN A O 1
ATOM 1670 N N . TYR A 1 207 ? 15.281 -46.562 42.344 1 22.31 207 TYR A N 1
ATOM 1671 C CA . TYR A 1 207 ? 16.359 -46.344 43.312 1 22.31 207 TYR A CA 1
ATOM 1672 C C . TYR A 1 207 ? 16.359 -44.906 43.812 1 22.31 207 TYR A C 1
ATOM 1674 O O . TYR A 1 207 ? 15.922 -44 43.094 1 22.31 207 TYR A O 1
ATOM 1682 N N . THR A 1 208 ? 16.453 -44.656 45.062 1 25.39 208 THR A N 1
ATOM 1683 C CA . THR A 1 208 ? 16.203 -43.562 45.969 1 25.39 208 THR A CA 1
ATOM 1684 C C . THR A 1 208 ? 17.266 -42.469 45.812 1 25.39 208 THR A C 1
ATOM 1686 O O . THR A 1 208 ? 17.281 -41.5 46.562 1 25.39 208 THR A O 1
ATOM 1689 N N . PRO A 1 209 ? 18.156 -42.594 44.625 1 22.73 209 PRO A N 1
ATOM 1690 C CA . PRO A 1 209 ? 19.375 -41.938 45.094 1 22.73 209 PRO A CA 1
ATOM 1691 C C . PRO A 1 209 ? 19.156 -40.469 45.5 1 22.73 209 PRO A C 1
ATOM 1693 O O . PRO A 1 209 ? 18.125 -39.906 45.156 1 22.73 209 PRO A O 1
ATOM 1696 N N . LEU A 1 210 ? 20.375 -39.781 45.781 1 24.11 210 LEU A N 1
ATOM 1697 C CA . LEU A 1 210 ? 20.875 -38.719 46.656 1 24.11 210 LEU A CA 1
ATOM 1698 C C . LEU A 1 210 ? 20.656 -37.344 46.031 1 24.11 210 LEU A C 1
ATOM 1700 O O . LEU A 1 210 ? 20.594 -37.219 44.781 1 24.11 210 LEU A O 1
ATOM 1704 N N . PRO A 1 211 ? 20.844 -36.281 46.781 1 20.88 211 PRO A N 1
ATOM 1705 C CA . PRO A 1 211 ? 20.312 -34.906 46.688 1 20.88 211 PRO A CA 1
ATOM 1706 C C . PRO A 1 211 ? 20.891 -34.125 45.5 1 20.88 211 PRO A C 1
ATOM 1708 O O . PRO A 1 211 ? 21.891 -34.562 44.906 1 20.88 211 PRO A O 1
ATOM 1711 N N . THR A 1 212 ? 20.578 -32.75 45.25 1 18.92 212 THR A N 1
ATOM 1712 C CA . THR A 1 212 ? 20.062 -31.719 44.344 1 18.92 212 THR A CA 1
ATOM 1713 C C . THR A 1 212 ? 21.203 -30.875 43.781 1 18.92 212 THR A C 1
ATOM 1715 O O . THR A 1 212 ? 20.984 -30.062 42.906 1 18.92 212 THR A O 1
ATOM 1718 N N . ASN A 1 213 ? 22.484 -30.984 44.156 1 20.52 213 ASN A N 1
ATOM 1719 C CA . ASN A 1 213 ? 23.109 -29.656 44.125 1 20.52 213 ASN A CA 1
ATOM 1720 C C . ASN A 1 213 ? 23.359 -29.188 42.719 1 20.52 213 ASN A C 1
ATOM 1722 O O . ASN A 1 213 ? 23.703 -30 41.844 1 20.52 213 ASN A O 1
ATOM 1726 N N . SER A 1 214 ? 23.25 -27.812 42.25 1 17.8 214 SER A N 1
ATOM 1727 C CA . SER A 1 214 ? 22.781 -26.875 41.25 1 17.8 214 SER A CA 1
ATOM 1728 C C . SER A 1 214 ? 23.891 -26.547 40.25 1 17.8 214 SER A C 1
ATOM 1730 O O . SER A 1 214 ? 23.625 -26.375 39.062 1 17.8 214 SER A O 1
ATOM 1732 N N . LYS A 1 215 ? 25.141 -26.078 40.438 1 22.06 215 LYS A N 1
ATOM 1733 C CA . LYS A 1 215 ? 25.531 -24.797 39.875 1 22.06 215 LYS A CA 1
ATOM 1734 C C . LYS A 1 215 ? 26.078 -24.984 38.438 1 22.06 215 LYS A C 1
ATOM 1736 O O . LYS A 1 215 ? 27.141 -25.609 38.281 1 22.06 215 LYS A O 1
ATOM 1741 N N . GLU A 1 216 ? 25.422 -24.922 37.25 1 19.53 216 GLU A N 1
ATOM 1742 C CA . GLU A 1 216 ? 25.719 -25.312 35.875 1 19.53 216 GLU A CA 1
ATOM 1743 C C . GLU A 1 216 ? 26.656 -24.312 35.219 1 19.53 216 GLU A C 1
ATOM 1745 O O . GLU A 1 216 ? 27 -24.453 34.031 1 19.53 216 GLU A O 1
ATOM 1750 N N . GLY A 1 217 ? 27.578 -23.562 35.781 1 19.98 217 GLY A N 1
ATOM 1751 C CA . GLY A 1 217 ? 27.844 -22.406 34.938 1 19.98 217 GLY A CA 1
ATOM 1752 C C . GLY A 1 217 ? 28.547 -22.75 33.656 1 19.98 217 GLY A C 1
ATOM 1753 O O . GLY A 1 217 ? 29.359 -23.688 33.594 1 19.98 217 GLY A O 1
ATOM 1754 N N . TYR A 1 218 ? 27.922 -22.516 32.5 1 18.91 218 TYR A N 1
ATOM 1755 C CA . TYR A 1 218 ? 28.109 -22.766 31.062 1 18.91 218 TYR A CA 1
ATOM 1756 C C . TYR A 1 218 ? 29.344 -22.016 30.547 1 18.91 218 TYR A C 1
ATOM 1758 O O . TYR A 1 218 ? 29.516 -20.828 30.844 1 18.91 218 TYR A O 1
ATOM 1766 N N . HIS A 1 219 ? 30.406 -22.719 30.469 1 19.17 219 HIS A N 1
ATOM 1767 C CA . HIS A 1 219 ? 31.672 -22.281 29.891 1 19.17 219 HIS A CA 1
ATOM 1768 C C . HIS A 1 219 ? 31.484 -21.734 28.484 1 19.17 219 HIS A C 1
ATOM 1770 O O . HIS A 1 219 ? 30.891 -22.406 27.625 1 19.17 219 HIS A O 1
ATOM 1776 N N . LYS A 1 220 ? 31.5 -20.438 28.203 1 19.75 220 LYS A N 1
ATOM 1777 C CA . L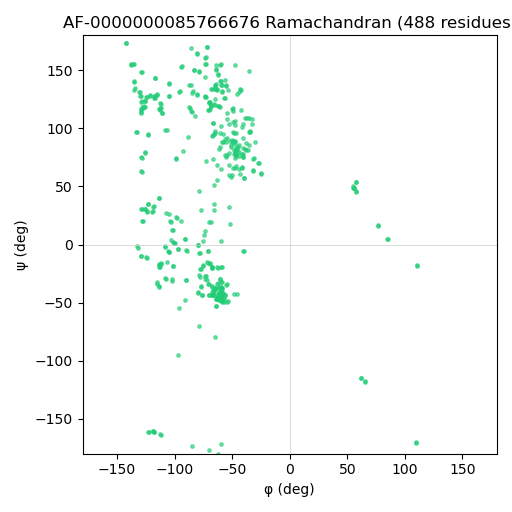YS A 1 220 ? 31.312 -19.516 27.078 1 19.75 220 LYS A CA 1
ATOM 1778 C C . LYS A 1 220 ? 32.375 -19.75 26.016 1 19.75 220 LYS A C 1
ATOM 1780 O O . LYS A 1 220 ? 33.531 -19.359 26.188 1 19.75 220 LYS A O 1
ATOM 1785 N N . GLY A 1 221 ? 32.562 -20.969 25.469 1 18.25 221 GLY A N 1
ATOM 1786 C CA . GLY A 1 221 ? 33.625 -21.109 24.5 1 18.25 221 GLY A CA 1
ATOM 1787 C C . GLY A 1 221 ? 33.469 -20.203 23.281 1 18.25 221 GLY A C 1
ATOM 1788 O O . GLY A 1 221 ? 32.375 -20.109 22.734 1 18.25 221 GLY A O 1
ATOM 1789 N N . SER A 1 222 ? 34.156 -19.094 23.141 1 20.73 222 SER A N 1
ATOM 1790 C CA . SER A 1 222 ? 34.188 -17.938 22.25 1 20.73 222 SER A CA 1
ATOM 1791 C C . SER A 1 222 ? 34.594 -18.344 20.828 1 20.73 222 SER A C 1
ATOM 1793 O O . SER A 1 222 ? 34.844 -17.5 19.984 1 20.73 222 SER A O 1
ATOM 1795 N N . PHE A 1 223 ? 34.219 -19.562 20.281 1 18.25 223 PHE A N 1
ATOM 1796 C CA . PHE A 1 223 ? 34.906 -19.844 19.031 1 18.25 223 PHE A CA 1
ATOM 1797 C C . PHE A 1 223 ? 34.5 -18.859 17.953 1 18.25 223 PHE A C 1
ATOM 1799 O O . PHE A 1 223 ? 33.312 -18.688 17.656 1 18.25 223 PHE A O 1
ATOM 1806 N N . GLY A 1 224 ? 35.188 -17.766 17.688 1 18.92 224 GLY A N 1
ATOM 1807 C CA . GLY A 1 224 ? 35 -16.625 16.797 1 18.92 224 GLY A CA 1
ATOM 1808 C C . GLY A 1 224 ? 35.062 -16.984 15.328 1 18.92 224 GLY A C 1
ATOM 1809 O O . GLY A 1 224 ? 35.031 -16.109 14.469 1 18.92 224 GLY A O 1
ATOM 1810 N N . LYS A 1 225 ? 34.688 -18.188 14.867 1 19.45 225 LYS A N 1
ATOM 1811 C CA . LYS A 1 225 ? 35.125 -18.422 13.5 1 19.45 225 LYS A CA 1
ATOM 1812 C C . LYS A 1 225 ? 34.406 -17.516 12.523 1 19.45 225 LYS A C 1
ATOM 1814 O O . LYS A 1 225 ? 33.156 -17.469 12.516 1 19.45 225 LYS A O 1
ATOM 1819 N N . CYS A 1 226 ? 34.906 -16.312 12.117 1 18.7 226 CYS A N 1
ATOM 1820 C CA . CYS A 1 226 ? 34.406 -15.234 11.281 1 18.7 226 CYS A CA 1
ATOM 1821 C C . CYS A 1 226 ? 34.188 -15.719 9.852 1 18.7 226 CYS A C 1
ATOM 1823 O O . CYS A 1 226 ? 35.125 -16.062 9.156 1 18.7 226 CYS A O 1
ATOM 1825 N N . ARG A 1 227 ? 33.188 -16.609 9.594 1 19.27 227 ARG A N 1
ATOM 1826 C CA . ARG A 1 227 ? 32.969 -17.156 8.266 1 19.27 227 ARG A CA 1
ATOM 1827 C C . ARG A 1 227 ? 32.656 -16.062 7.25 1 19.27 227 ARG A C 1
ATOM 1829 O O . ARG A 1 227 ? 31.625 -15.406 7.336 1 19.27 227 ARG A O 1
ATOM 1836 N N . TYR A 1 228 ? 33.562 -15.383 6.652 1 18.97 228 TYR A N 1
ATOM 1837 C CA . TYR A 1 228 ? 33.469 -14.266 5.715 1 18.97 228 TYR A CA 1
ATOM 1838 C C . TYR A 1 228 ? 32.875 -14.719 4.383 1 18.97 228 TYR A C 1
ATOM 1840 O O . TYR A 1 228 ? 32.594 -13.898 3.514 1 18.97 228 TYR A O 1
ATOM 1848 N N . VAL A 1 229 ? 32.125 -15.852 4.105 1 21.12 229 VAL A N 1
ATOM 1849 C CA . VAL A 1 229 ? 32.156 -16.219 2.695 1 21.12 229 VAL A CA 1
ATOM 1850 C C . VAL A 1 229 ? 31.312 -15.258 1.881 1 21.12 229 VAL A C 1
ATOM 1852 O O . VAL A 1 229 ? 30.172 -14.93 2.27 1 21.12 229 VAL A O 1
ATOM 1855 N N . TYR A 1 230 ? 31.797 -14.609 0.758 1 19.05 230 TYR A N 1
ATOM 1856 C CA . TYR A 1 230 ? 31.5 -13.602 -0.247 1 19.05 230 TYR A CA 1
ATOM 1857 C C . TYR A 1 230 ? 30.453 -14.102 -1.232 1 19.05 230 TYR A C 1
ATOM 1859 O O . TYR A 1 230 ? 30.688 -15.07 -1.957 1 19.05 230 TYR A O 1
ATOM 1867 N N . TYR A 1 231 ? 29.219 -14.242 -0.903 1 21.42 231 TYR A N 1
ATOM 1868 C CA . TYR A 1 231 ? 28.156 -14.703 -1.793 1 21.42 231 TYR A CA 1
ATOM 1869 C C . TYR A 1 231 ? 27.984 -13.758 -2.975 1 21.42 231 TYR A C 1
ATOM 1871 O O . TYR A 1 231 ? 27.625 -12.594 -2.799 1 21.42 231 TYR A O 1
ATOM 1879 N N . GLY A 1 232 ? 28.797 -13.852 -4.055 1 20.84 232 GLY A N 1
ATOM 1880 C CA . GLY A 1 232 ? 28.703 -13.211 -5.359 1 20.84 232 GLY A CA 1
ATOM 1881 C C . GLY A 1 232 ? 27.328 -13.305 -5.973 1 20.84 232 GLY A C 1
ATOM 1882 O O . GLY A 1 232 ? 26.516 -14.141 -5.559 1 20.84 232 GLY A O 1
ATOM 1883 N N . ARG A 1 233 ? 26.859 -12.312 -6.945 1 23.41 233 ARG A N 1
ATOM 1884 C CA . ARG A 1 233 ? 25.891 -11.648 -7.809 1 23.41 233 ARG A CA 1
ATOM 1885 C C . ARG A 1 233 ? 25.312 -12.617 -8.836 1 23.41 233 ARG A C 1
ATOM 1887 O O . ARG A 1 233 ? 24.594 -12.211 -9.742 1 23.41 233 ARG A O 1
ATOM 1894 N N . HIS A 1 234 ? 25.562 -13.867 -8.938 1 22.8 234 HIS A N 1
ATOM 1895 C CA . HIS A 1 234 ? 25.25 -14.5 -10.211 1 22.8 234 HIS A CA 1
ATOM 1896 C C . HIS A 1 234 ? 23.75 -14.789 -10.328 1 22.8 234 HIS A C 1
ATOM 1898 O O . HIS A 1 234 ? 23.281 -15.844 -9.883 1 22.8 234 HIS A O 1
ATOM 1904 N N . SER A 1 235 ? 22.844 -13.859 -10 1 22.3 235 SER A N 1
ATOM 1905 C CA . SER A 1 235 ? 21.438 -14.078 -10.328 1 22.3 235 SER A CA 1
ATOM 1906 C C . SER A 1 235 ? 21.281 -14.578 -11.758 1 22.3 235 SER A C 1
ATOM 1908 O O . SER A 1 235 ? 21.75 -13.938 -12.703 1 22.3 235 SER A O 1
ATOM 1910 N N . GLU A 1 236 ? 21.453 -15.797 -11.992 1 26.28 236 GLU A N 1
ATOM 1911 C CA . GLU A 1 236 ? 21.109 -16.406 -13.273 1 26.28 236 GLU A CA 1
ATOM 1912 C C . GLU A 1 236 ? 19.719 -15.977 -13.727 1 26.28 236 GLU A C 1
ATOM 1914 O O . GLU A 1 236 ? 18.719 -16.234 -13.055 1 26.28 236 GLU A O 1
ATOM 1919 N N . GLY A 1 237 ? 19.484 -14.734 -14.266 1 25.72 237 GLY A N 1
ATOM 1920 C CA . GLY A 1 237 ? 18.375 -14.164 -15.023 1 25.72 237 GLY A CA 1
ATOM 1921 C C . GLY A 1 237 ? 17.719 -15.156 -15.961 1 25.72 237 GLY A C 1
ATOM 1922 O O . GLY A 1 237 ? 18.391 -15.75 -16.812 1 25.72 237 GLY A O 1
ATOM 1923 N N . ASN A 1 238 ? 16.797 -15.938 -15.531 1 25.25 238 ASN A N 1
ATOM 1924 C CA . ASN A 1 238 ? 15.984 -16.688 -16.484 1 25.25 238 ASN A CA 1
ATOM 1925 C C . ASN A 1 238 ? 15.484 -15.805 -17.609 1 25.25 238 ASN A C 1
ATOM 1927 O O . ASN A 1 238 ? 14.766 -14.836 -17.375 1 25.25 238 ASN A O 1
ATOM 1931 N N . ARG A 1 239 ? 16.297 -15.523 -18.625 1 26.58 239 ARG A N 1
ATOM 1932 C CA . ARG A 1 239 ? 15.938 -14.883 -19.891 1 26.58 239 ARG A CA 1
ATOM 1933 C C . ARG A 1 239 ? 14.656 -15.492 -20.453 1 26.58 239 ARG A C 1
ATOM 1935 O O . ARG A 1 239 ? 14.625 -16.688 -20.797 1 26.58 239 ARG A O 1
ATOM 1942 N N . PHE A 1 240 ? 13.555 -15.062 -20.031 1 26.73 240 PHE A N 1
ATOM 1943 C CA . PHE A 1 240 ? 12.328 -15.336 -20.781 1 26.73 240 PHE A CA 1
ATOM 1944 C C . PHE A 1 240 ? 12.516 -14.992 -22.266 1 26.73 240 PHE A C 1
ATOM 1946 O O . PHE A 1 240 ? 12.914 -13.875 -22.594 1 26.73 240 PHE A O 1
ATOM 1953 N N . ILE A 1 241 ? 12.961 -15.898 -23.016 1 27.44 241 ILE A N 1
ATOM 1954 C CA . ILE A 1 241 ? 12.977 -15.773 -24.469 1 27.44 241 ILE A CA 1
ATOM 1955 C C . ILE A 1 241 ? 11.625 -15.266 -24.953 1 27.44 241 ILE A C 1
ATOM 1957 O O . ILE A 1 241 ? 10.609 -15.945 -24.797 1 27.44 241 ILE A O 1
ATOM 1961 N N . ARG A 1 242 ? 11.344 -14 -24.922 1 28.23 242 ARG A N 1
ATOM 1962 C CA . ARG A 1 242 ? 10.258 -13.398 -25.688 1 28.23 242 ARG A CA 1
ATOM 1963 C C . ARG A 1 242 ? 10.359 -13.773 -27.156 1 28.23 242 ARG A C 1
ATOM 1965 O O . ARG A 1 242 ? 11.242 -13.289 -27.875 1 28.23 242 ARG A O 1
ATOM 1972 N N . ASN A 1 243 ? 10.32 -15.039 -27.484 1 26.02 243 ASN A N 1
ATO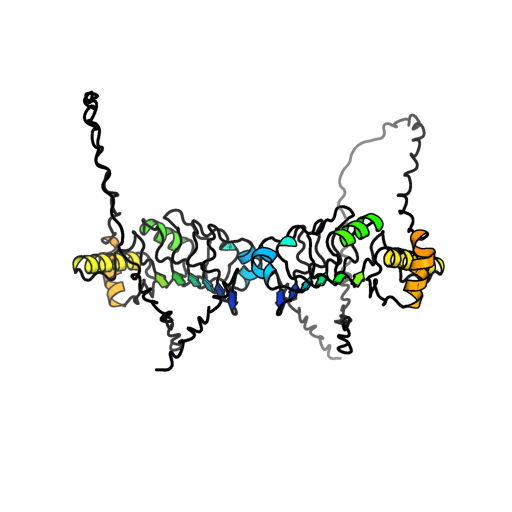M 1973 C CA . ASN A 1 243 ? 10.289 -15.281 -28.922 1 26.02 243 ASN A CA 1
ATOM 1974 C C . ASN A 1 243 ? 9.078 -14.625 -29.578 1 26.02 243 ASN A C 1
ATOM 1976 O O . ASN A 1 243 ? 7.934 -14.906 -29.203 1 26.02 243 ASN A O 1
ATOM 1980 N N . ASN A 1 244 ? 9.234 -13.336 -30 1 27.97 244 ASN A N 1
ATOM 1981 C CA . ASN A 1 244 ? 8.391 -12.68 -31 1 27.97 244 ASN A CA 1
ATOM 1982 C C . ASN A 1 244 ? 8.062 -13.609 -32.156 1 27.97 244 ASN A C 1
ATOM 1984 O O . ASN A 1 244 ? 7.512 -13.18 -33.156 1 27.97 244 ASN A O 1
ATOM 1988 N N . ASP A 1 245 ? 8.617 -14.812 -32.219 1 27.58 245 ASP A N 1
ATOM 1989 C CA . ASP A 1 245 ? 8.383 -15.445 -33.5 1 27.58 245 ASP A CA 1
ATOM 1990 C C . ASP A 1 245 ? 6.941 -15.945 -33.625 1 27.58 245 ASP A C 1
ATOM 1992 O O . ASP A 1 245 ? 6.605 -16.688 -34.531 1 27.58 245 ASP A O 1
ATOM 1996 N N . LEU A 1 246 ? 5.953 -15.656 -32.688 1 23.31 246 LEU A N 1
ATOM 1997 C CA . LEU A 1 246 ? 4.754 -16.125 -33.375 1 23.31 246 LEU A CA 1
ATOM 1998 C C . LEU A 1 246 ? 4.305 -15.141 -34.438 1 23.31 246 LEU A C 1
ATOM 2000 O O . LEU A 1 246 ? 4.461 -13.93 -34.281 1 23.31 246 LEU A O 1
ATOM 2004 N N . MET B 1 1 ? -28.594 23.531 -48 1 30.2 1 MET B N 1
ATOM 2005 C CA . MET B 1 1 ? -28.469 23.922 -46.594 1 30.2 1 MET B CA 1
ATOM 2006 C C . MET B 1 1 ? -28.016 22.734 -45.75 1 30.2 1 MET B C 1
ATOM 2008 O O . MET B 1 1 ? -28.812 21.828 -45.469 1 30.2 1 MET B O 1
ATOM 2012 N N . GLU B 1 2 ? -26.734 22.219 -45.938 1 32.81 2 GLU B N 1
ATOM 2013 C CA . GLU B 1 2 ? -26 21.047 -45.469 1 32.81 2 GLU B CA 1
ATOM 2014 C C . GLU B 1 2 ? -25.734 21.109 -43.969 1 32.81 2 GLU B C 1
ATOM 2016 O O . GLU B 1 2 ? -25.203 22.109 -43.5 1 32.81 2 GLU B O 1
ATOM 2021 N N . GLU B 1 3 ? -26.562 20.516 -43.094 1 3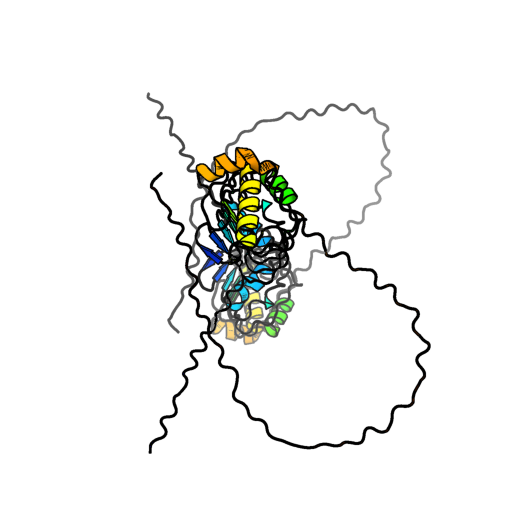4.03 3 GLU B N 1
ATOM 2022 C CA . GLU B 1 3 ? -26.531 20.328 -41.656 1 34.03 3 GLU B CA 1
ATOM 2023 C C . GLU B 1 3 ? -25.234 19.656 -41.219 1 34.03 3 GLU B C 1
ATOM 2025 O O . GLU B 1 3 ? -24.953 18.516 -41.594 1 34.03 3 GLU B O 1
ATOM 2030 N N . HIS B 1 4 ? -24.094 20.375 -41.156 1 32.97 4 HIS B N 1
ATOM 2031 C CA . HIS B 1 4 ? -22.875 19.875 -40.5 1 32.97 4 HIS B CA 1
ATOM 2032 C C . HIS B 1 4 ? -23.125 19.484 -39.062 1 32.97 4 HIS B C 1
ATOM 2034 O O . HIS B 1 4 ? -23.609 20.281 -38.281 1 32.97 4 HIS B O 1
ATOM 2040 N N . SER B 1 5 ? -23.484 18.219 -38.812 1 31.89 5 SER B N 1
ATOM 2041 C CA . SER B 1 5 ? -23.547 17.609 -37.5 1 31.89 5 SER B CA 1
ATOM 2042 C C . SER B 1 5 ? -22.25 17.797 -36.719 1 31.89 5 SER B C 1
ATOM 2044 O O . SER B 1 5 ? -21.172 17.438 -37.219 1 31.89 5 SER B O 1
ATOM 2046 N N . ALA B 1 6 ? -22.109 18.906 -35.938 1 32.5 6 ALA B N 1
ATOM 2047 C CA . ALA B 1 6 ? -21.062 19.125 -34.938 1 32.5 6 ALA B CA 1
ATOM 2048 C C . ALA B 1 6 ? -20.859 17.875 -34.094 1 32.5 6 ALA B C 1
ATOM 2050 O O . ALA B 1 6 ? -21.766 17.469 -33.344 1 32.5 6 ALA B O 1
ATOM 2051 N N . LYS B 1 7 ? -20.156 16.859 -34.531 1 31.92 7 LYS B N 1
ATOM 2052 C CA . LYS B 1 7 ? -19.672 15.781 -33.688 1 31.92 7 LYS B CA 1
ATOM 2053 C C . LYS B 1 7 ? -19 16.328 -32.438 1 31.92 7 LYS B C 1
ATOM 2055 O O . LYS B 1 7 ? -17.969 17 -32.5 1 31.92 7 LYS B O 1
ATOM 2060 N N . GLU B 1 8 ? -19.766 16.688 -31.422 1 32.81 8 GLU B N 1
ATOM 2061 C CA . GLU B 1 8 ? -19.219 16.875 -30.094 1 32.81 8 GLU B CA 1
ATOM 2062 C C . GLU B 1 8 ? -18.297 15.711 -29.719 1 32.81 8 GLU B C 1
ATOM 2064 O O . GLU B 1 8 ? -18.734 14.57 -29.609 1 32.81 8 GLU B O 1
ATOM 2069 N N . ASN B 1 9 ? -17.094 15.727 -30.281 1 34.62 9 ASN B N 1
ATOM 2070 C CA . ASN B 1 9 ? -16.047 14.883 -29.719 1 34.62 9 ASN B CA 1
ATOM 2071 C C . ASN B 1 9 ? -15.969 15.023 -28.188 1 34.62 9 ASN B C 1
ATOM 2073 O O . ASN B 1 9 ? -15.508 16.047 -27.688 1 34.62 9 ASN B O 1
ATOM 2077 N N . ASN B 1 10 ? -17.031 14.57 -27.531 1 31.69 10 ASN B N 1
ATOM 2078 C CA . ASN B 1 10 ? -16.859 14.352 -26.109 1 31.69 10 ASN B CA 1
ATOM 2079 C C . ASN B 1 10 ? -15.539 13.656 -25.797 1 31.69 10 ASN B C 1
ATOM 2081 O O . ASN B 1 10 ? -15.391 12.453 -26.047 1 31.69 10 ASN B O 1
ATOM 2085 N N . ASP B 1 11 ? -14.453 14.312 -26.078 1 37.16 11 ASP B N 1
ATOM 2086 C CA . ASP B 1 11 ? -13.258 13.859 -25.375 1 37.16 11 ASP B CA 1
ATOM 2087 C C . ASP B 1 11 ? -13.578 13.508 -23.922 1 37.16 11 ASP B C 1
ATOM 2089 O O . ASP B 1 11 ? -13.75 14.398 -23.094 1 37.16 11 ASP B O 1
ATOM 2093 N N . LEU B 1 12 ? -14.492 12.602 -23.578 1 36.03 12 LEU B N 1
ATOM 2094 C CA . LEU B 1 12 ? -14.461 11.977 -22.266 1 36.03 12 LEU B CA 1
ATOM 2095 C C . LEU B 1 12 ? -13.031 11.844 -21.75 1 36.03 12 LEU B C 1
ATOM 2097 O O . LEU B 1 12 ? -12.266 11.016 -22.25 1 36.03 12 LEU B O 1
ATOM 2101 N N . THR B 1 13 ? -12.344 12.891 -21.531 1 38.16 13 THR B N 1
ATOM 2102 C CA . THR B 1 13 ? -11.18 12.711 -20.656 1 38.16 13 THR B CA 1
ATOM 2103 C C . THR B 1 13 ? -11.438 11.625 -19.625 1 38.16 13 THR B C 1
ATOM 2105 O O . THR B 1 13 ? -12.352 11.742 -18.797 1 38.16 13 THR B O 1
ATOM 2108 N N . GLU B 1 14 ? -11.461 10.438 -19.906 1 41.19 14 GLU B N 1
ATOM 2109 C CA . GLU B 1 14 ? -11.336 9.367 -18.922 1 41.19 14 GLU B CA 1
ATOM 2110 C C . GLU B 1 14 ? -10.586 9.836 -17.688 1 41.19 14 GLU B C 1
ATOM 2112 O O . GLU B 1 14 ? -9.398 10.156 -17.75 1 41.19 14 GLU B O 1
ATOM 2117 N N . SER B 1 15 ? -11.031 10.805 -16.922 1 43.12 15 SER B N 1
ATOM 2118 C CA . SER B 1 15 ? -10.477 11.078 -15.609 1 43.12 15 SER B CA 1
ATOM 2119 C C . SER B 1 15 ? -9.875 9.82 -14.992 1 43.12 15 SER B C 1
ATOM 2121 O O . SER B 1 15 ? -10.594 8.875 -14.664 1 43.12 15 SER B O 1
ATOM 2123 N N . SER B 1 16 ? -8.797 9.336 -15.477 1 49.88 16 SER B N 1
ATOM 2124 C CA . SER B 1 16 ? -8.086 8.203 -14.891 1 49.88 16 SER B CA 1
ATOM 2125 C C . SER B 1 16 ? -8.047 8.305 -13.367 1 49.88 16 SER B C 1
ATOM 2127 O O . SER B 1 16 ? -7.305 9.125 -12.812 1 49.88 16 SER B O 1
ATOM 2129 N N . GLU B 1 17 ? -9.203 8.195 -12.688 1 59.28 17 GLU B N 1
ATOM 2130 C CA . GLU B 1 17 ? -9.242 8.102 -11.234 1 59.28 17 GLU B CA 1
ATOM 2131 C C . GLU B 1 17 ? -8.039 7.332 -10.695 1 59.28 17 GLU B C 1
ATOM 2133 O O . GLU B 1 17 ? -7.73 6.238 -11.164 1 59.28 17 GLU B O 1
ATOM 2138 N N . VAL B 1 18 ? -7.004 8.148 -10.266 1 65.5 18 VAL B N 1
ATOM 2139 C CA . VAL B 1 18 ? -5.844 7.531 -9.633 1 65.5 18 VAL B CA 1
ATOM 2140 C C . VAL B 1 18 ? -6.25 6.906 -8.297 1 65.5 18 VAL B C 1
ATOM 2142 O O . VAL B 1 18 ? -6.719 7.605 -7.398 1 65.5 18 VAL B O 1
ATOM 2145 N N . PHE B 1 19 ? -6.348 5.633 -8.328 1 83.56 19 PHE B N 1
ATOM 2146 C CA . PHE B 1 19 ? -6.609 4.898 -7.098 1 83.56 19 PHE B CA 1
ATOM 2147 C C . PHE B 1 19 ? -5.305 4.562 -6.379 1 83.56 19 PHE B C 1
ATOM 2149 O O . PHE B 1 19 ? -4.355 4.082 -7 1 83.56 19 PHE B O 1
ATOM 2156 N N . GLY B 1 20 ? -5.254 5.152 -5.148 1 92.25 20 GLY B N 1
ATOM 2157 C CA . GLY B 1 20 ? -4.109 4.773 -4.336 1 92.25 20 GLY B CA 1
ATOM 2158 C C . GLY B 1 20 ? -3.104 5.895 -4.164 1 92.25 20 GLY B C 1
ATOM 2159 O O . GLY B 1 20 ? -3.377 7.043 -4.52 1 92.25 20 GLY B O 1
ATOM 2160 N N . PRO B 1 21 ? -1.967 5.559 -3.604 1 96.62 21 PRO B N 1
ATOM 2161 C CA . PRO B 1 21 ? -0.927 6.559 -3.338 1 96.62 21 PRO B CA 1
ATOM 2162 C C . PRO B 1 21 ? -0.128 6.922 -4.586 1 96.62 21 PRO B C 1
ATOM 2164 O O . PRO B 1 21 ? 0.015 6.102 -5.496 1 96.62 21 PRO B O 1
ATOM 2167 N N . VAL B 1 22 ? 0.325 8.141 -4.641 1 96 22 VAL B N 1
ATOM 2168 C CA . VAL B 1 22 ? 1.256 8.617 -5.656 1 96 22 VAL B CA 1
ATOM 2169 C C . VAL B 1 22 ? 2.562 9.055 -4.992 1 96 22 VAL B C 1
ATOM 2171 O O . VAL B 1 22 ? 2.553 9.828 -4.039 1 96 22 VAL B O 1
ATOM 2174 N N . ILE B 1 23 ? 3.611 8.477 -5.508 1 94.88 23 ILE B N 1
ATOM 2175 C CA . ILE B 1 23 ? 4.922 8.797 -4.953 1 94.88 23 ILE B CA 1
ATOM 2176 C C . ILE B 1 23 ? 5.773 9.5 -6.004 1 94.88 23 ILE B C 1
ATOM 2178 O O . ILE B 1 23 ? 5.852 9.055 -7.152 1 94.88 23 ILE B O 1
ATOM 2182 N N . ASP B 1 24 ? 6.316 10.586 -5.648 1 95.88 24 ASP B N 1
ATOM 2183 C CA . ASP B 1 24 ? 7.27 11.352 -6.449 1 95.88 24 ASP B CA 1
ATOM 2184 C C . ASP B 1 24 ? 8.484 11.758 -5.617 1 95.88 24 ASP B C 1
ATOM 2186 O O . ASP B 1 24 ? 8.445 12.773 -4.91 1 95.88 24 ASP B O 1
ATOM 2190 N N . GLY B 1 25 ? 9.555 10.914 -5.754 1 95.06 25 GLY B N 1
ATOM 2191 C CA . GLY B 1 25 ? 10.695 11.164 -4.891 1 95.06 25 GLY B CA 1
ATOM 2192 C C . GLY B 1 25 ? 10.391 10.938 -3.42 1 95.06 25 GLY B C 1
ATOM 2193 O O . GLY B 1 25 ? 10.008 9.836 -3.021 1 95.06 25 GLY B O 1
ATOM 2194 N N . THR B 1 26 ? 10.5 12 -2.668 1 97.94 26 THR B N 1
ATOM 2195 C CA . THR B 1 26 ? 10.258 11.906 -1.232 1 97.94 26 THR B CA 1
ATOM 2196 C C . THR B 1 26 ? 8.875 12.453 -0.878 1 97.94 26 THR B C 1
ATOM 2198 O O . THR B 1 26 ? 8.586 12.703 0.292 1 97.94 26 THR B O 1
ATOM 2201 N N . THR B 1 27 ? 8.109 12.648 -1.876 1 98.56 27 THR B N 1
ATOM 2202 C CA . THR B 1 27 ? 6.754 13.148 -1.685 1 98.56 27 THR B CA 1
ATOM 2203 C C . THR B 1 27 ? 5.73 12.031 -1.868 1 98.56 27 THR B C 1
ATOM 2205 O O . THR B 1 27 ? 5.773 11.305 -2.861 1 98.56 27 THR B O 1
ATOM 2208 N N . LEU B 1 28 ? 4.863 11.883 -0.876 1 98.44 28 LEU B N 1
ATOM 2209 C CA . LEU B 1 28 ? 3.754 10.938 -0.937 1 98.44 28 LEU B CA 1
ATOM 2210 C C . LEU B 1 28 ? 2.414 11.664 -0.865 1 98.44 28 LEU B C 1
ATOM 2212 O O . LEU B 1 28 ? 2.213 12.516 0.001 1 98.44 28 LEU B O 1
ATOM 2216 N N . SER B 1 29 ? 1.571 11.359 -1.825 1 98.62 29 SER B N 1
ATOM 2217 C CA . SER B 1 29 ? 0.225 11.922 -1.833 1 98.62 29 SER B CA 1
ATOM 2218 C C . SER B 1 29 ? -0.834 10.828 -1.816 1 98.62 29 SER B C 1
ATOM 2220 O O . SER B 1 29 ? -0.731 9.844 -2.555 1 98.62 29 SER B O 1
ATOM 2222 N N . TYR B 1 30 ? -1.687 10.898 -0.983 1 98.38 30 TYR B N 1
ATOM 2223 C CA . TYR B 1 30 ? -2.887 10.078 -0.887 1 98.38 30 TYR B CA 1
ATOM 2224 C C . TYR B 1 30 ? -4.133 10.938 -0.745 1 98.38 30 TYR B C 1
ATOM 2226 O O . TYR B 1 30 ? -4.734 11 0.33 1 98.38 30 TYR B O 1
ATOM 2234 N N . ILE B 1 31 ? -4.453 11.492 -1.854 1 98.38 31 ILE B N 1
ATOM 2235 C CA . ILE B 1 31 ? -5.414 12.586 -1.91 1 98.38 31 ILE B CA 1
ATOM 2236 C C . ILE B 1 31 ? -6.75 12.078 -2.453 1 98.38 31 ILE B C 1
ATOM 2238 O O . ILE B 1 31 ? -6.777 11.297 -3.408 1 98.38 31 ILE B O 1
ATOM 2242 N N . GLU B 1 32 ? -7.883 12.547 -1.837 1 97.31 32 GLU B N 1
ATOM 2243 C CA . GLU B 1 32 ? -9.234 12.289 -2.332 1 97.31 32 GLU B CA 1
ATOM 2244 C C . GLU B 1 32 ? -9.492 10.789 -2.482 1 97.31 32 GLU B C 1
ATOM 2246 O O . GLU B 1 32 ? -9.945 10.336 -3.533 1 97.31 32 GLU B O 1
ATOM 2251 N N . GLN B 1 33 ? -9.133 10.086 -1.404 1 96.31 33 GLN B N 1
ATOM 2252 C CA . GLN B 1 33 ? -9.328 8.641 -1.44 1 96.31 33 GLN B CA 1
ATOM 2253 C C . GLN B 1 33 ? -10.523 8.227 -0.585 1 96.31 33 GLN B C 1
ATOM 2255 O O . GLN B 1 33 ? -10.898 7.055 -0.564 1 96.31 33 GLN B O 1
ATOM 2260 N N . GLY B 1 34 ? -11.086 9.172 0.138 1 96.56 34 GLY B N 1
ATOM 2261 C CA . GLY B 1 34 ? -12.281 8.922 0.934 1 96.56 34 GLY B CA 1
ATOM 2262 C C . GLY B 1 34 ? -11.992 8.164 2.219 1 96.56 34 GLY B C 1
ATOM 2263 O O . GLY B 1 34 ? -12.906 7.652 2.861 1 96.56 34 GLY B O 1
ATOM 2264 N N . CYS B 1 35 ? -10.789 8.094 2.666 1 96.75 35 CYS B N 1
ATOM 2265 C CA . CYS B 1 35 ? -10.438 7.285 3.83 1 96.75 35 CYS B CA 1
ATOM 2266 C C . CYS B 1 35 ? -10.727 8.039 5.125 1 96.75 35 CYS B C 1
ATOM 2268 O O . CYS B 1 35 ? -10.602 9.258 5.176 1 96.75 35 CYS B O 1
ATOM 2270 N N . THR B 1 36 ? -11.047 7.32 6.184 1 98.31 36 THR B N 1
ATOM 2271 C CA . THR B 1 36 ? -11.344 7.895 7.492 1 98.31 36 THR B CA 1
ATOM 2272 C C . THR B 1 36 ? -10.156 7.758 8.43 1 98.31 36 THR B C 1
ATOM 2274 O O . THR B 1 36 ? -10.109 8.398 9.484 1 98.31 36 THR B O 1
ATOM 2277 N N . ARG B 1 37 ? -9.32 6.863 8.016 1 98.31 37 ARG B N 1
ATOM 2278 C CA . ARG B 1 37 ? -8.047 6.66 8.711 1 98.31 37 ARG B CA 1
ATOM 2279 C C . ARG B 1 37 ? -6.898 6.527 7.715 1 98.31 37 ARG B C 1
ATOM 2281 O O . ARG B 1 37 ? -7.105 6.109 6.57 1 98.31 37 ARG B O 1
ATOM 2288 N N . ILE B 1 38 ? -5.738 6.855 8.203 1 98.5 38 ILE B N 1
ATOM 2289 C CA . ILE B 1 38 ? -4.57 6.68 7.348 1 98.5 38 ILE B CA 1
ATOM 2290 C C . ILE B 1 38 ? -4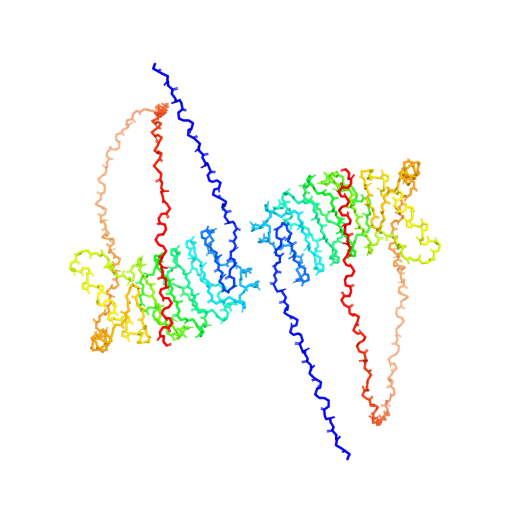.293 5.191 7.148 1 98.5 38 ILE B C 1
ATOM 2292 O O . ILE B 1 38 ? -4.086 4.457 8.117 1 98.5 38 ILE B O 1
ATOM 2296 N N . PRO B 1 39 ? -4.273 4.758 5.906 1 97.31 39 PRO B N 1
ATOM 2297 C CA . PRO B 1 39 ? -3.914 3.354 5.699 1 97.31 39 PRO B CA 1
ATOM 2298 C C . PRO B 1 39 ? -2.531 3.01 6.25 1 97.31 39 PRO B C 1
ATOM 2300 O O . PRO B 1 39 ? -1.554 3.699 5.949 1 97.31 39 PRO B O 1
ATOM 2303 N N . GLU B 1 40 ? -2.467 1.968 6.969 1 96 40 GLU B N 1
ATOM 2304 C CA . GLU B 1 40 ? -1.225 1.603 7.641 1 96 40 GLU B CA 1
ATOM 2305 C C . GLU B 1 40 ? -0.116 1.308 6.637 1 96 40 GLU B C 1
ATOM 2307 O O . GLU B 1 40 ? 1.058 1.575 6.902 1 96 40 GLU B O 1
ATOM 2312 N N . GLU B 1 41 ? -0.503 0.77 5.535 1 96 41 GLU B N 1
ATOM 2313 C CA . GLU B 1 41 ? 0.461 0.372 4.512 1 96 41 GLU B CA 1
ATOM 2314 C C . GLU B 1 41 ? 1.259 1.572 4.008 1 96 41 GLU B C 1
ATOM 2316 O O . GLU B 1 41 ? 2.426 1.436 3.637 1 96 41 GLU B O 1
ATOM 2321 N N . LEU B 1 42 ? 0.654 2.748 4.035 1 97.75 42 LEU B N 1
ATOM 2322 C CA . LEU B 1 42 ? 1.371 3.941 3.602 1 97.75 42 LEU B CA 1
ATOM 2323 C C . LEU B 1 42 ? 2.633 4.152 4.434 1 97.75 42 LEU B C 1
ATOM 2325 O O . LEU B 1 42 ? 3.715 4.363 3.883 1 97.75 42 LEU B O 1
ATOM 2329 N N . GLY B 1 43 ? 2.406 4.074 5.723 1 97.38 43 GLY B N 1
ATOM 2330 C CA . GLY B 1 43 ? 3.531 4.258 6.625 1 97.38 43 GLY B CA 1
ATOM 2331 C C . GLY B 1 43 ? 4.523 3.111 6.582 1 97.38 43 GLY B C 1
ATOM 2332 O O . GLY B 1 43 ? 5.734 3.334 6.492 1 97.38 43 GLY B O 1
ATOM 2333 N N . LYS B 1 44 ? 4.023 1.897 6.566 1 95.06 44 LYS B N 1
ATOM 2334 C CA . LYS B 1 44 ? 4.863 0.705 6.605 1 95.06 44 LYS B CA 1
ATOM 2335 C C . LYS B 1 44 ? 5.73 0.604 5.352 1 95.06 44 LYS B C 1
ATOM 2337 O O . LYS B 1 44 ? 6.895 0.202 5.43 1 95.06 44 LYS B O 1
ATOM 2342 N N . TRP B 1 45 ? 5.156 0.987 4.242 1 95.62 45 TRP B N 1
ATOM 2343 C CA . TRP B 1 45 ? 5.84 0.771 2.973 1 95.62 45 TRP B CA 1
ATOM 2344 C C . TRP B 1 45 ? 6.719 1.967 2.617 1 95.62 45 TRP B C 1
ATOM 2346 O O . TRP B 1 45 ? 7.801 1.804 2.049 1 95.62 45 TRP B O 1
ATOM 2356 N N . TYR B 1 46 ? 6.285 3.189 3.064 1 95.75 46 TYR B N 1
ATOM 2357 C CA . TYR B 1 46 ? 6.938 4.355 2.482 1 95.75 46 TYR B CA 1
ATOM 2358 C C . TYR B 1 46 ? 7.422 5.309 3.57 1 95.75 46 TYR B C 1
ATOM 2360 O O . TYR B 1 46 ? 8.148 6.266 3.287 1 95.75 46 TYR B O 1
ATOM 2368 N N . GLY B 1 47 ? 7.051 5.105 4.793 1 96.69 47 GLY B N 1
ATOM 2369 C CA . GLY B 1 47 ? 7.203 6.078 5.863 1 96.69 47 GLY B CA 1
ATOM 2370 C C . GLY B 1 47 ? 8.633 6.562 6.031 1 96.69 47 GLY B C 1
ATOM 2371 O O . GLY B 1 47 ? 8.867 7.758 6.238 1 96.69 47 GLY B O 1
ATOM 2372 N N . ASN B 1 48 ? 9.594 5.723 5.812 1 94.56 48 ASN B N 1
ATOM 2373 C CA . ASN B 1 48 ? 10.984 6.012 6.145 1 94.56 48 ASN B CA 1
ATOM 2374 C C . ASN B 1 48 ? 11.617 6.945 5.117 1 94.56 48 ASN B C 1
ATOM 2376 O O . ASN B 1 48 ? 12.625 7.602 5.406 1 94.56 48 ASN B O 1
ATOM 2380 N N . GLN B 1 49 ? 11.055 7.008 3.957 1 94.75 49 GLN B N 1
ATOM 2381 C CA . GLN B 1 49 ? 11.711 7.785 2.908 1 94.75 49 GLN B CA 1
ATOM 2382 C C . GLN B 1 49 ? 10.945 9.07 2.613 1 94.75 49 GLN B C 1
ATOM 2384 O O . GLN B 1 49 ? 11.398 9.906 1.835 1 94.75 49 GLN B O 1
ATOM 2389 N N . ILE B 1 50 ? 9.867 9.281 3.25 1 97.81 50 ILE B N 1
ATOM 2390 C CA . ILE B 1 50 ? 8.984 10.375 2.859 1 97.81 50 ILE B CA 1
ATOM 2391 C C . ILE B 1 50 ? 9.281 11.602 3.713 1 97.81 50 ILE B C 1
ATOM 2393 O O . ILE B 1 50 ? 9.359 11.508 4.941 1 97.81 50 ILE B O 1
ATOM 2397 N N . LYS B 1 51 ? 9.422 12.734 3.035 1 98.81 51 LYS B N 1
ATOM 2398 C CA . LYS B 1 51 ? 9.656 14.016 3.688 1 98.81 51 LYS B CA 1
ATOM 2399 C C . LYS B 1 51 ? 8.422 14.906 3.605 1 98.81 51 LYS B C 1
ATOM 2401 O O . LYS B 1 51 ? 8.211 15.773 4.461 1 98.81 51 LYS B O 1
ATOM 2406 N N . ARG B 1 52 ? 7.68 14.695 2.559 1 98.94 52 ARG B N 1
ATOM 2407 C CA . ARG B 1 52 ? 6.438 15.445 2.377 1 98.94 52 ARG B CA 1
ATOM 2408 C C . ARG B 1 52 ? 5.254 14.5 2.203 1 98.94 52 ARG B C 1
ATOM 2410 O O . ARG B 1 52 ? 5.266 13.633 1.324 1 98.94 52 ARG B O 1
ATOM 2417 N N . LEU B 1 53 ? 4.188 14.695 3.021 1 98.94 53 LEU B N 1
ATOM 2418 C CA . LEU B 1 53 ? 3 13.852 3.002 1 98.94 53 LEU B CA 1
ATOM 2419 C C . LEU B 1 53 ? 1.74 14.695 2.818 1 98.94 53 LEU B C 1
ATOM 2421 O O . LEU B 1 53 ? 1.476 15.602 3.607 1 98.94 53 LEU B O 1
ATOM 2425 N N . ASP B 1 54 ? 1.069 14.43 1.744 1 98.94 54 ASP B N 1
ATOM 2426 C CA . ASP B 1 54 ? -0.199 15.102 1.47 1 98.94 54 ASP B CA 1
ATOM 2427 C C . ASP B 1 54 ? -1.37 14.125 1.584 1 98.94 54 ASP B C 1
ATOM 2429 O O . ASP B 1 54 ? -1.508 13.219 0.767 1 98.94 54 ASP B O 1
ATOM 2433 N N . LEU B 1 55 ? -2.219 14.336 2.576 1 98.88 55 LEU B N 1
ATOM 2434 C CA . LEU B 1 55 ? -3.385 13.5 2.844 1 98.88 55 LEU B CA 1
ATOM 2435 C C . LEU B 1 55 ? -4.672 14.312 2.736 1 98.88 55 LEU B C 1
ATOM 2437 O O . LEU B 1 55 ? -5.648 14.031 3.432 1 98.88 55 LEU B O 1
ATOM 2441 N N . SER B 1 56 ? -4.68 15.289 1.856 1 98.81 56 SER B N 1
ATOM 2442 C CA . SER B 1 56 ? -5.801 16.219 1.773 1 98.81 56 SER B CA 1
ATOM 2443 C C . SER B 1 56 ? -7.027 15.547 1.153 1 98.81 56 SER B C 1
ATOM 2445 O O . SER B 1 56 ? -6.906 14.516 0.49 1 98.81 56 SER B O 1
ATOM 2447 N N . PHE B 1 57 ? -8.172 16.172 1.396 1 98.62 57 PHE B N 1
ATOM 2448 C CA . PHE B 1 57 ? -9.453 15.82 0.793 1 98.62 57 PHE B CA 1
ATOM 2449 C C . PHE B 1 57 ? -9.812 14.367 1.08 1 98.62 57 PHE B C 1
ATOM 2451 O O . PHE B 1 57 ? -10.188 13.625 0.171 1 98.62 57 PHE B O 1
ATOM 2458 N N . ASN B 1 58 ? -9.656 13.977 2.332 1 98.5 58 ASN B N 1
ATOM 2459 C CA . ASN B 1 58 ? -10.172 12.719 2.859 1 98.5 58 ASN B CA 1
ATOM 2460 C C . ASN B 1 58 ? -11.18 12.953 3.98 1 98.5 58 ASN B C 1
ATOM 2462 O O . ASN B 1 58 ? -11.836 13.992 4.02 1 98.5 58 ASN B O 1
ATOM 2466 N N . GLN B 1 59 ? -11.438 12.008 4.777 1 98.81 59 GLN B N 1
ATOM 2467 C CA . GLN B 1 59 ? -12.359 12.094 5.898 1 98.81 59 GLN B CA 1
ATOM 2468 C C . GLN B 1 59 ? -11.68 11.734 7.211 1 98.81 59 GLN B C 1
ATOM 2470 O O . GLN B 1 59 ? -12.281 11.094 8.078 1 98.81 59 GLN B O 1
ATOM 2475 N N . LEU B 1 60 ? -10.414 12.086 7.328 1 98.88 60 LEU B N 1
ATOM 2476 C CA . LEU B 1 60 ? -9.609 11.68 8.469 1 98.88 60 LEU B CA 1
ATOM 2477 C C . LEU B 1 60 ? -10.133 12.305 9.758 1 98.88 60 LEU B C 1
ATOM 2479 O O . LEU B 1 60 ? -10.461 13.492 9.789 1 98.88 60 LEU B O 1
ATOM 2483 N N . ARG B 1 61 ? -10.195 11.562 10.781 1 98.62 61 ARG B N 1
ATOM 2484 C CA . ARG B 1 61 ? -10.578 12.055 12.109 1 98.62 61 ARG B CA 1
ATOM 2485 C C . ARG B 1 61 ? -9.398 12.008 13.07 1 98.62 61 ARG B C 1
ATOM 2487 O O . ARG B 1 61 ? -9.445 12.602 14.148 1 98.62 61 ARG B O 1
ATOM 2494 N N . SER B 1 62 ? -8.461 11.281 12.68 1 98.44 62 SER B N 1
ATOM 2495 C CA . SER B 1 62 ? -7.191 11.203 13.398 1 98.44 62 SER B CA 1
ATOM 2496 C C . SER B 1 62 ? -6.02 11.094 12.43 1 98.44 62 SER B C 1
ATOM 2498 O O . SER B 1 62 ? -6.219 10.938 11.219 1 98.44 62 SER B O 1
ATOM 2500 N N . VAL B 1 63 ? -4.832 11.172 13.086 1 98.56 63 VAL B N 1
ATOM 2501 C CA . VAL B 1 63 ? -3.646 11.062 12.234 1 98.56 63 VAL B CA 1
ATOM 2502 C C . VAL B 1 63 ? -2.76 9.93 12.734 1 98.56 63 VAL B C 1
ATOM 2504 O O . VAL B 1 63 ? -1.534 9.984 12.609 1 98.56 63 VAL B O 1
ATOM 2507 N N . GLU B 1 64 ? -3.463 8.961 13.344 1 98.06 64 GLU B N 1
ATOM 2508 C CA . GLU B 1 64 ? -2.744 7.73 13.68 1 98.06 64 GLU B CA 1
ATOM 2509 C C . GLU B 1 64 ? -2.076 7.129 12.445 1 98.06 64 GLU B C 1
ATOM 2511 O O . GLU B 1 64 ? -2.689 7.047 11.383 1 98.06 64 GLU B O 1
ATOM 2516 N N . GLY B 1 65 ? -0.847 6.676 12.578 1 97.19 65 GLY B N 1
ATOM 2517 C CA . GLY B 1 65 ? -0.067 6.191 11.453 1 97.19 65 GLY B CA 1
ATOM 2518 C C . GLY B 1 65 ? 1.095 7.102 11.102 1 97.19 65 GLY B C 1
ATOM 2519 O O . GLY B 1 65 ? 2.051 6.672 10.453 1 97.19 65 GLY B O 1
ATOM 2520 N N . LEU B 1 66 ? 1.059 8.344 11.562 1 98.44 66 LEU B N 1
ATOM 2521 C CA . LEU B 1 66 ? 2.1 9.32 11.258 1 98.44 66 LEU B CA 1
ATOM 2522 C C . LEU B 1 66 ? 3.42 8.93 11.914 1 98.44 66 LEU B C 1
ATOM 2524 O O . LEU B 1 66 ? 4.477 9.445 11.547 1 98.44 66 LEU B O 1
ATOM 2528 N N . GLU B 1 67 ? 3.32 8.055 12.945 1 97.75 67 GLU B N 1
ATOM 2529 C CA . GLU B 1 67 ? 4.523 7.652 13.656 1 97.75 67 GLU B CA 1
ATOM 2530 C C . GLU B 1 67 ? 5.496 6.918 12.742 1 97.75 67 GLU B C 1
ATOM 2532 O O . GLU B 1 67 ? 6.688 6.824 13.031 1 97.75 67 GLU B O 1
ATOM 2537 N N . TYR B 1 68 ? 5.004 6.391 11.625 1 97.25 68 TYR B N 1
ATOM 2538 C CA . TYR B 1 68 ? 5.852 5.684 10.672 1 97.25 68 TYR B CA 1
ATOM 2539 C C . TYR B 1 68 ? 6.699 6.66 9.859 1 97.25 68 TYR B C 1
ATOM 2541 O O . TYR B 1 68 ? 7.688 6.27 9.242 1 97.25 68 TYR B O 1
ATOM 2549 N N . PHE B 1 69 ? 6.316 7.93 9.828 1 98.06 69 PHE B N 1
ATOM 2550 C CA . PHE B 1 69 ? 6.973 8.945 9.008 1 98.06 69 PHE B CA 1
ATOM 2551 C C . PHE B 1 69 ? 7.957 9.758 9.836 1 98.06 69 PHE B C 1
ATOM 2553 O O . PHE B 1 69 ? 7.77 10.961 10.031 1 98.06 69 PHE B O 1
ATOM 2560 N N . LYS B 1 70 ? 8.992 9.219 10.125 1 96.44 70 LYS B N 1
ATOM 2561 C CA . LYS B 1 70 ? 9.906 9.734 11.141 1 96.44 70 LYS B CA 1
ATOM 2562 C C . LYS B 1 70 ? 10.641 10.977 10.633 1 96.44 70 LYS B C 1
ATOM 2564 O O . LYS B 1 70 ? 11 11.852 11.422 1 96.44 70 LYS B O 1
ATOM 2569 N N . ASP B 1 71 ? 10.859 11.055 9.359 1 97.19 71 ASP B N 1
ATOM 2570 C CA . ASP B 1 71 ? 11.656 12.141 8.812 1 97.19 71 ASP B CA 1
ATOM 2571 C C . ASP B 1 71 ? 10.766 13.188 8.141 1 97.19 71 ASP B C 1
ATOM 2573 O O . ASP B 1 71 ? 11.234 13.977 7.32 1 97.19 71 ASP B O 1
ATOM 2577 N N . LEU B 1 72 ? 9.555 13.195 8.477 1 98.75 72 LEU B N 1
ATOM 2578 C CA . LEU B 1 72 ? 8.578 14.07 7.832 1 98.75 72 LEU B CA 1
ATOM 2579 C C . LEU B 1 72 ? 8.914 15.539 8.07 1 98.75 72 LEU B C 1
ATOM 2581 O O . LEU B 1 72 ? 9.219 15.93 9.203 1 98.75 72 LEU B O 1
ATOM 2585 N N . GLU B 1 73 ? 8.859 16.312 6.996 1 98.94 73 GLU B N 1
ATOM 2586 C CA . GLU B 1 73 ? 9.164 17.734 7.07 1 98.94 73 GLU B CA 1
ATOM 2587 C C . GLU B 1 73 ? 7.926 18.578 6.781 1 98.94 73 GLU B C 1
ATOM 2589 O O . GLU B 1 73 ? 7.793 19.688 7.297 1 98.94 73 GLU B O 1
ATOM 2594 N N . GLU B 1 74 ? 7.125 18.094 5.879 1 98.94 74 GLU B N 1
ATOM 2595 C CA . GLU B 1 74 ? 5.91 18.797 5.484 1 98.94 74 GLU B CA 1
ATOM 2596 C C . GLU B 1 74 ? 4.695 17.875 5.531 1 98.94 74 GLU B C 1
ATOM 2598 O O . GLU B 1 74 ? 4.707 16.797 4.941 1 98.94 74 GLU B O 1
ATOM 2603 N N . LEU B 1 75 ? 3.639 18.328 6.23 1 98.94 75 LEU B N 1
ATOM 2604 C CA . LEU B 1 75 ? 2.406 17.562 6.391 1 98.94 75 LEU B CA 1
ATOM 2605 C C . LEU B 1 75 ? 1.192 18.406 6 1 98.94 75 LEU B C 1
ATOM 2607 O O . LEU B 1 75 ? 0.955 19.469 6.574 1 98.94 75 LEU B O 1
ATOM 2611 N N . ILE B 1 76 ? 0.5 17.969 5.016 1 98.94 76 ILE B N 1
ATOM 2612 C CA . ILE B 1 76 ? -0.694 18.656 4.535 1 98.94 76 ILE B CA 1
ATOM 2613 C C . ILE B 1 76 ? -1.93 17.797 4.824 1 98.94 76 ILE B C 1
ATOM 2615 O O . ILE B 1 76 ? -2.049 16.672 4.336 1 98.94 76 ILE B O 1
ATOM 2619 N N . LEU B 1 77 ? -2.879 18.344 5.57 1 98.94 77 LEU B N 1
ATOM 2620 C CA . LEU B 1 77 ? -4.059 17.625 6.031 1 98.94 77 LEU B CA 1
ATOM 2621 C C . LEU B 1 77 ? -5.332 18.406 5.707 1 98.94 77 LEU B C 1
ATOM 2623 O O . LEU B 1 77 ? -6.344 18.25 6.395 1 98.94 77 LEU B O 1
ATOM 2627 N N . ASP B 1 78 ? -5.285 19.156 4.625 1 98.81 78 ASP B N 1
ATOM 2628 C CA . ASP B 1 78 ? -6.414 20.016 4.27 1 98.81 78 ASP B CA 1
ATOM 2629 C C . ASP B 1 78 ? -7.664 19.188 3.992 1 98.81 78 ASP B C 1
ATOM 2631 O O . ASP B 1 78 ? -7.582 18.109 3.396 1 98.81 78 ASP B O 1
ATOM 2635 N N . SER B 1 79 ? -8.805 19.812 4.359 1 98.81 79 SER B N 1
ATOM 2636 C CA . SER B 1 79 ? -10.109 19.297 3.963 1 98.81 79 SER B CA 1
ATOM 2637 C C . SER B 1 79 ? -10.305 17.859 4.441 1 98.81 79 SER B C 1
ATOM 2639 O O . SER B 1 79 ? -10.594 16.969 3.639 1 98.81 79 SER B O 1
ATOM 2641 N N . ASN B 1 80 ? -10.117 17.672 5.738 1 98.88 80 ASN B N 1
ATOM 2642 C CA . ASN B 1 80 ? -10.469 16.453 6.461 1 98.88 80 ASN B CA 1
ATOM 2643 C C . ASN B 1 80 ? -11.5 16.734 7.555 1 98.88 80 ASN B C 1
ATOM 2645 O O . ASN B 1 80 ? -12.25 17.703 7.473 1 98.88 80 ASN B O 1
ATOM 2649 N N . GLN B 1 81 ? -11.625 15.836 8.531 1 98.88 81 GLN B N 1
ATOM 2650 C CA . GLN B 1 81 ? -12.602 15.984 9.609 1 98.88 81 GLN B CA 1
ATOM 2651 C C . GLN B 1 81 ? -11.906 16.047 10.969 1 98.88 81 GLN B C 1
ATOM 2653 O O . GLN B 1 81 ? -12.438 15.562 11.969 1 98.88 81 GLN B O 1
ATOM 2658 N N . LEU B 1 82 ? -10.703 16.531 10.938 1 98.88 82 LEU B N 1
ATOM 2659 C CA . LEU B 1 82 ? -9.961 16.625 12.188 1 98.88 82 LEU B CA 1
ATOM 2660 C C . LEU B 1 82 ? -10.586 17.656 13.125 1 98.88 82 LEU B C 1
ATOM 2662 O O . LEU B 1 82 ? -11.008 18.734 12.688 1 98.88 82 LEU B O 1
ATOM 2666 N N . ASP B 1 83 ? -10.75 17.297 14.383 1 98.62 83 ASP B N 1
ATOM 2667 C CA . ASP B 1 83 ? -11.281 18.203 15.398 1 98.62 83 ASP B CA 1
ATOM 2668 C C . ASP B 1 83 ? -10.305 18.375 16.562 1 98.62 83 ASP B C 1
ATOM 2670 O O . ASP B 1 83 ? -9.109 18.109 16.422 1 98.62 83 ASP B O 1
ATOM 2674 N N . ASP B 1 84 ? -10.82 18.828 17.656 1 98.31 84 ASP B N 1
ATOM 2675 C CA . ASP B 1 84 ? -9.953 19.219 18.766 1 98.31 84 ASP B CA 1
ATOM 2676 C C . ASP B 1 84 ? -9.328 17.984 19.422 1 98.31 84 ASP B C 1
ATOM 2678 O O . ASP B 1 84 ? -8.406 18.109 20.234 1 98.31 84 ASP B O 1
ATOM 2682 N N . THR B 1 85 ? -9.727 16.797 19 1 98.06 85 THR B N 1
ATOM 2683 C CA . THR B 1 85 ? -9.211 15.578 19.625 1 98.06 85 THR B CA 1
ATOM 2684 C C . THR B 1 85 ? -7.938 15.109 18.922 1 98.06 85 THR B C 1
ATOM 2686 O O . THR B 1 85 ? -7.289 14.156 19.359 1 98.06 85 THR B O 1
ATOM 2689 N N . VAL B 1 86 ? -7.531 15.734 17.844 1 98.31 86 VAL B N 1
ATOM 2690 C CA . VAL B 1 86 ? -6.379 15.312 17.062 1 98.31 86 VAL B CA 1
ATOM 2691 C C . VAL B 1 86 ? -5.129 15.312 17.938 1 98.31 86 VAL B C 1
ATOM 2693 O O . VAL B 1 86 ? -4.934 16.219 18.75 1 98.31 86 VAL B O 1
ATOM 2696 N N . THR B 1 87 ? -4.332 14.305 17.812 1 97.81 87 THR B N 1
ATOM 2697 C CA . THR B 1 87 ? -3.041 14.188 18.484 1 97.81 87 THR B CA 1
ATOM 2698 C C . THR B 1 87 ? -1.944 13.844 17.484 1 97.81 87 THR B C 1
ATOM 2700 O O . THR B 1 87 ? -2.184 13.109 16.516 1 97.81 87 THR B O 1
ATOM 2703 N N . PHE B 1 88 ? -0.755 14.32 17.766 1 98.44 88 PHE B N 1
ATOM 2704 C CA . PHE B 1 88 ? 0.379 14.102 16.891 1 98.44 88 PHE B CA 1
ATOM 2705 C C . PHE B 1 88 ? 1.467 13.297 17.578 1 98.44 88 PHE B C 1
ATOM 2707 O O . PHE B 1 88 ? 1.68 13.438 18.781 1 98.44 88 PHE B O 1
ATOM 2714 N N . PRO B 1 89 ? 2.094 12.438 16.797 1 98.44 89 PRO B N 1
ATOM 2715 C CA . PRO B 1 89 ? 3.365 11.93 17.328 1 98.44 89 PRO B CA 1
ATOM 2716 C C . PRO B 1 89 ? 4.469 12.984 17.312 1 98.44 89 PRO B C 1
ATOM 2718 O O . PRO B 1 89 ? 4.273 14.086 16.797 1 98.44 89 PRO B O 1
ATOM 2721 N N . ASN B 1 90 ? 5.586 12.641 17.984 1 98.44 90 ASN B N 1
ATOM 2722 C CA . ASN B 1 90 ? 6.719 13.555 17.922 1 98.44 90 ASN B CA 1
ATOM 2723 C C . ASN B 1 90 ? 7.355 13.57 16.531 1 98.44 90 ASN B C 1
ATOM 2725 O O . ASN B 1 90 ? 7.82 12.539 16.047 1 98.44 90 ASN B O 1
ATOM 2729 N N . LEU B 1 91 ? 7.301 14.641 15.898 1 98.38 91 LEU B N 1
ATOM 2730 C CA . LEU B 1 91 ? 7.938 14.844 14.602 1 98.38 91 LEU B CA 1
ATOM 2731 C C . LEU B 1 91 ? 8.898 16.031 14.648 1 98.38 91 LEU B C 1
ATOM 2733 O O . LEU B 1 91 ? 8.516 17.156 14.32 1 98.38 91 LEU B O 1
ATOM 2737 N N . ALA B 1 92 ? 10.117 15.766 14.875 1 96.5 92 ALA B N 1
ATOM 2738 C CA . ALA B 1 92 ? 11.102 16.781 15.219 1 96.5 92 ALA B CA 1
ATOM 2739 C C . ALA B 1 92 ? 11.469 17.625 14 1 96.5 92 ALA B C 1
ATOM 2741 O O . ALA B 1 92 ? 11.828 18.797 14.133 1 96.5 92 ALA B O 1
ATOM 2742 N N . GLN B 1 93 ? 11.32 17 12.852 1 98 93 GLN B N 1
ATOM 2743 C CA . GLN B 1 93 ? 11.789 17.688 11.656 1 98 93 GLN B CA 1
ATOM 2744 C C . GLN B 1 93 ? 10.641 18.406 10.953 1 98 93 GLN B C 1
ATOM 2746 O O . GLN B 1 93 ? 10.859 19.109 9.969 1 98 93 GLN B O 1
ATOM 2751 N N . LEU B 1 94 ? 9.477 18.234 11.445 1 98.88 94 LEU B N 1
ATOM 2752 C CA . LEU B 1 94 ? 8.328 18.828 10.766 1 98.88 94 LEU B CA 1
ATOM 2753 C C . LEU B 1 94 ? 8.367 20.359 10.867 1 98.88 94 LEU B C 1
ATOM 2755 O O . LEU B 1 94 ? 8.328 20.906 11.969 1 98.88 94 LEU B O 1
ATOM 2759 N N . HIS B 1 95 ? 8.438 20.969 9.688 1 98.88 95 HIS B N 1
ATOM 2760 C CA . HIS B 1 95 ? 8.484 22.422 9.75 1 98.88 95 HIS B CA 1
ATOM 2761 C C . HIS B 1 95 ? 7.234 23.047 9.148 1 98.88 95 HIS B C 1
ATOM 2763 O O . HIS B 1 95 ? 6.969 24.234 9.344 1 98.88 95 HIS B O 1
ATOM 2769 N N . THR B 1 96 ? 6.465 22.297 8.367 1 98.94 96 THR B N 1
ATOM 2770 C CA . THR B 1 96 ? 5.258 22.812 7.719 1 98.94 96 THR B CA 1
ATOM 2771 C C . THR B 1 96 ? 4.055 21.938 8.07 1 98.94 96 THR B C 1
ATOM 2773 O O . THR B 1 96 ? 4.074 20.719 7.848 1 98.94 96 THR B O 1
ATOM 2776 N N . LEU B 1 97 ? 2.99 22.562 8.641 1 98.94 97 LEU B N 1
ATOM 2777 C CA . LEU B 1 97 ? 1.735 21.891 8.984 1 98.94 97 LEU B CA 1
ATOM 2778 C C . LEU B 1 97 ? 0.543 22.672 8.422 1 98.94 97 LEU B C 1
ATOM 2780 O O . LEU B 1 97 ? 0.303 23.812 8.812 1 98.94 97 LEU B O 1
ATOM 2784 N N . ILE B 1 98 ? -0.151 22.062 7.484 1 98.88 98 ILE B N 1
ATOM 2785 C CA . ILE B 1 98 ? -1.313 22.703 6.879 1 98.88 98 ILE B CA 1
ATOM 2786 C C . ILE B 1 98 ? -2.582 21.953 7.266 1 98.88 98 ILE B C 1
ATOM 2788 O O . ILE B 1 98 ? -2.74 20.766 6.922 1 98.88 98 ILE B O 1
ATOM 2792 N N . LEU B 1 99 ? -3.52 22.609 7.992 1 98.75 99 LEU B N 1
ATOM 2793 C CA . LEU B 1 99 ? -4.711 21.984 8.562 1 98.75 99 LEU B CA 1
ATOM 2794 C C . LEU B 1 99 ? -5.969 22.719 8.125 1 98.75 99 LEU B C 1
ATOM 2796 O O . LEU B 1 99 ? -6.961 22.75 8.859 1 98.75 99 LEU B O 1
ATOM 2800 N N . ASN B 1 100 ? -5.91 23.297 6.941 1 98.56 100 ASN B N 1
ATOM 2801 C CA . ASN B 1 100 ? -7.043 24.109 6.508 1 98.56 100 ASN B CA 1
ATOM 2802 C C . ASN B 1 100 ? -8.305 23.266 6.352 1 98.56 100 ASN B C 1
ATOM 2804 O O . ASN B 1 100 ? -8.227 22.078 6 1 98.56 100 ASN B O 1
ATOM 2808 N N . LYS B 1 101 ? -9.469 23.922 6.562 1 98.56 101 LYS B N 1
ATOM 2809 C CA . LYS B 1 101 ? -10.781 23.344 6.305 1 98.56 101 LYS B CA 1
ATOM 2810 C C . LYS B 1 101 ? -10.969 22.031 7.043 1 98.56 101 LYS B C 1
ATOM 2812 O O . LYS B 1 101 ? -11.336 21.016 6.438 1 98.56 101 LYS B O 1
ATOM 2817 N N . ASN B 1 102 ? -10.664 22.031 8.312 1 98.75 102 ASN B N 1
ATOM 2818 C CA . ASN B 1 102 ? -11.008 20.984 9.258 1 98.75 102 ASN B CA 1
ATOM 2819 C C . ASN B 1 102 ? -12.031 21.453 10.281 1 98.75 102 ASN B C 1
ATOM 2821 O O . ASN B 1 102 ? -12.781 22.406 10.016 1 98.75 102 ASN B O 1
ATOM 2825 N N . ASN B 1 103 ? -12.164 20.719 11.367 1 98.56 103 ASN B N 1
ATOM 2826 C CA . ASN B 1 103 ? -13.156 21.047 12.375 1 98.56 103 ASN B CA 1
ATOM 2827 C C . ASN B 1 103 ? -12.5 21.469 13.695 1 98.56 103 ASN B C 1
ATOM 2829 O O . ASN B 1 103 ? -12.969 21.094 14.766 1 98.56 103 ASN B O 1
ATOM 2833 N N . ILE B 1 104 ? -11.477 22.203 13.539 1 98.31 104 ILE B N 1
ATOM 2834 C CA . ILE B 1 104 ? -10.766 22.656 14.727 1 98.31 104 ILE B CA 1
ATOM 2835 C C . ILE B 1 104 ? -11.492 23.859 15.32 1 98.31 104 ILE B C 1
ATOM 2837 O O . ILE B 1 104 ? -11.75 24.844 14.625 1 98.31 104 ILE B O 1
ATOM 2841 N N . LYS B 1 105 ? -11.766 23.812 16.594 1 97.5 105 LYS B N 1
ATOM 2842 C CA . LYS B 1 105 ? -12.5 24.859 17.281 1 97.5 105 LYS B CA 1
ATOM 2843 C C . LYS B 1 105 ? -11.633 25.547 18.328 1 97.5 105 LYS B C 1
ATOM 2845 O O . LYS B 1 105 ? -11.82 26.719 18.625 1 97.5 105 LYS B O 1
ATOM 2850 N N . ASP B 1 106 ? -10.797 24.797 18.906 1 96.81 106 ASP B N 1
ATOM 2851 C CA . ASP B 1 106 ? -9.984 25.25 20.031 1 96.81 106 ASP B CA 1
ATOM 2852 C C . ASP B 1 106 ? -8.531 25.469 19.609 1 96.81 106 ASP B C 1
ATOM 2854 O O . ASP B 1 106 ? -7.715 24.547 19.703 1 96.81 106 ASP B O 1
ATOM 2858 N N . VAL B 1 107 ? -8.219 26.672 19.359 1 96.62 107 VAL B N 1
ATOM 2859 C CA . VAL B 1 107 ? -6.883 27 18.859 1 96.62 107 VAL B CA 1
ATOM 2860 C C . VAL B 1 107 ? -5.855 26.797 19.969 1 96.62 107 VAL B C 1
ATOM 2862 O O . VAL B 1 107 ? -4.73 26.359 19.719 1 96.62 107 VAL B O 1
ATOM 2865 N N . ASP B 1 108 ? -6.219 27.062 21.219 1 96.94 108 ASP B N 1
ATOM 2866 C CA . ASP B 1 108 ? -5.305 26.906 22.344 1 96.94 108 ASP B CA 1
ATOM 2867 C C . ASP B 1 108 ? -4.855 25.453 22.484 1 96.94 108 ASP B C 1
ATOM 2869 O O . ASP B 1 108 ? -3.668 25.172 22.656 1 96.94 108 ASP B O 1
ATOM 2873 N N . SER B 1 109 ? -5.836 24.625 22.422 1 97.12 109 SER B N 1
ATOM 2874 C CA . SER B 1 109 ? -5.539 23.203 22.531 1 97.12 109 SER B CA 1
ATOM 2875 C C . SER B 1 109 ? -4.617 22.734 21.406 1 97.12 109 SER B C 1
ATOM 2877 O O . SER B 1 109 ? -3.666 21.984 21.656 1 97.12 109 SER B O 1
ATOM 2879 N N . LEU B 1 110 ? -4.844 23.141 20.25 1 98.12 110 LEU B N 1
ATOM 2880 C CA . LEU B 1 110 ? -4.012 22.766 19.109 1 98.12 110 LEU B CA 1
ATOM 2881 C C . LEU B 1 110 ? -2.586 23.281 19.281 1 98.12 110 LEU B C 1
ATOM 2883 O O . LEU B 1 110 ? -1.626 22.547 19.062 1 98.12 110 LEU B O 1
ATOM 2887 N N . ILE B 1 111 ? -2.449 24.547 19.672 1 98.19 111 ILE B N 1
ATOM 2888 C CA . ILE B 1 111 ? -1.146 25.172 19.859 1 98.19 111 ILE B CA 1
ATOM 2889 C C . ILE B 1 111 ? -0.346 24.391 20.906 1 98.19 111 ILE B C 1
ATOM 2891 O O . ILE B 1 111 ? 0.847 24.141 20.719 1 98.19 111 ILE B O 1
ATOM 2895 N N . ALA B 1 112 ? -1.003 24 21.953 1 98.19 112 ALA B N 1
ATOM 2896 C CA . ALA B 1 112 ? -0.334 23.234 23 1 98.19 112 ALA B CA 1
ATOM 2897 C C . ALA B 1 112 ? 0.214 21.922 22.453 1 98.19 112 ALA B C 1
ATOM 2899 O O . ALA B 1 112 ? 1.335 21.516 22.766 1 98.19 112 ALA B O 1
ATOM 2900 N N . LYS B 1 113 ? -0.516 21.266 21.672 1 98.5 113 LYS B N 1
ATOM 2901 C CA . LYS B 1 113 ? -0.109 20 21.062 1 98.5 113 LYS B CA 1
ATOM 2902 C C . LYS B 1 113 ? 1.05 20.203 20.094 1 98.5 113 LYS B C 1
ATOM 2904 O O . LYS B 1 113 ? 1.979 19.391 20.047 1 98.5 113 LYS B O 1
ATOM 2909 N N . ILE B 1 114 ? 0.996 21.266 19.359 1 98.56 114 ILE B N 1
ATOM 2910 C CA . ILE B 1 114 ? 2.066 21.594 18.422 1 98.56 114 ILE B CA 1
ATOM 2911 C C . ILE B 1 114 ? 3.359 21.859 19.188 1 98.56 114 ILE B C 1
ATOM 2913 O O . ILE B 1 114 ? 4.41 21.312 18.844 1 98.56 114 ILE B O 1
ATOM 2917 N N . ARG B 1 115 ? 3.258 22.641 20.219 1 98.12 115 ARG B N 1
ATOM 2918 C CA . ARG B 1 115 ? 4.434 22.969 21.031 1 98.12 115 ARG B CA 1
ATOM 2919 C C . ARG B 1 115 ? 5.066 21.703 21.594 1 98.12 115 ARG B C 1
ATOM 2921 O O . ARG B 1 115 ? 6.293 21.594 21.656 1 98.12 115 ARG B O 1
ATOM 2928 N N . LYS B 1 116 ? 4.266 20.859 21.938 1 98.25 116 LYS B N 1
ATOM 2929 C CA . LYS B 1 116 ? 4.738 19.672 22.625 1 98.25 116 LYS B CA 1
ATOM 2930 C C . LYS B 1 116 ? 5.324 18.656 21.641 1 98.25 116 LYS B C 1
ATOM 2932 O O . LYS B 1 116 ? 6.363 18.047 21.906 1 98.25 116 LYS B O 1
ATOM 2937 N N . HIS B 1 117 ? 4.711 18.438 20.484 1 98.44 117 HIS B N 1
ATOM 2938 C CA . HIS B 1 117 ? 5.035 17.297 19.656 1 98.44 117 HIS B CA 1
ATOM 2939 C C . HIS B 1 117 ? 5.699 17.719 18.359 1 98.44 117 HIS B C 1
ATOM 2941 O O . HIS B 1 117 ? 6.328 16.906 17.672 1 98.44 117 HIS B O 1
ATOM 2947 N N . LEU B 1 118 ? 5.523 18.984 17.984 1 98.56 118 LEU B N 1
ATOM 2948 C CA . LEU B 1 118 ? 6.02 19.484 16.703 1 98.56 118 LEU B CA 1
ATOM 2949 C C . LEU B 1 118 ? 6.844 20.75 16.891 1 98.56 118 LEU B C 1
ATOM 2951 O O . LEU B 1 118 ? 6.531 21.797 16.312 1 98.56 118 LEU B O 1
ATOM 2955 N N . PRO B 1 119 ? 7.895 20.672 17.578 1 97.19 119 PRO B N 1
ATOM 2956 C CA . PRO B 1 119 ? 8.625 21.875 17.984 1 97.19 119 PRO B CA 1
ATOM 2957 C C . PRO B 1 119 ? 9.297 22.578 16.812 1 97.19 119 PRO B C 1
ATOM 2959 O O . PRO B 1 119 ? 9.641 23.766 16.922 1 97.19 119 PRO B O 1
ATOM 2962 N N . GLY B 1 120 ? 9.438 21.922 15.695 1 98.06 120 GLY B N 1
ATOM 2963 C CA . GLY B 1 120 ? 10.141 22.5 14.562 1 98.06 120 GLY B CA 1
ATOM 2964 C C . GLY B 1 120 ? 9.234 23.25 13.617 1 98.06 120 GLY B C 1
ATOM 2965 O O . GLY B 1 120 ? 9.695 23.828 12.633 1 98.06 120 GLY B O 1
ATOM 2966 N N . VAL B 1 121 ? 7.992 23.391 13.922 1 98.75 121 VAL B N 1
ATOM 2967 C CA . VAL B 1 121 ? 7.023 23.953 12.984 1 98.75 121 VAL B CA 1
ATOM 2968 C C . VAL B 1 121 ? 7.234 25.469 12.859 1 98.75 121 VAL B C 1
ATOM 2970 O O . VAL B 1 121 ? 7.305 26.172 13.867 1 98.75 121 VAL B O 1
ATOM 2973 N N . THR B 1 122 ? 7.375 25.906 11.625 1 98.81 122 THR B N 1
ATOM 2974 C CA . THR B 1 122 ? 7.562 27.328 11.367 1 98.81 122 THR B CA 1
ATOM 2975 C C . THR B 1 122 ? 6.508 27.844 10.391 1 98.81 122 THR B C 1
ATOM 2977 O O . THR B 1 122 ? 6.375 29.062 10.195 1 98.81 122 THR B O 1
ATOM 2980 N N . TYR B 1 123 ? 5.777 26.969 9.789 1 98.81 123 TYR B N 1
ATOM 2981 C CA . TYR B 1 123 ? 4.68 27.312 8.891 1 98.81 123 TYR B CA 1
ATOM 2982 C C . TYR B 1 123 ? 3.406 26.562 9.281 1 98.81 123 TYR B C 1
ATOM 2984 O O . TYR B 1 123 ? 3.385 25.344 9.32 1 98.81 123 TYR B O 1
ATOM 2992 N N . ILE B 1 124 ? 2.271 27.328 9.562 1 98.75 124 ILE B N 1
ATOM 2993 C CA . ILE B 1 124 ? 0.983 26.734 9.891 1 98.75 124 ILE B CA 1
ATOM 2994 C C . ILE B 1 124 ? -0.129 27.453 9.125 1 98.75 124 ILE B C 1
ATOM 2996 O O . ILE B 1 124 ? -0.056 28.656 8.898 1 98.75 124 ILE B O 1
ATOM 3000 N N . SER B 1 125 ? -1.033 26.703 8.664 1 98.62 125 SER B N 1
ATOM 3001 C CA . SER B 1 125 ? -2.252 27.297 8.125 1 98.62 125 SER B CA 1
ATOM 3002 C C . SER B 1 125 ? -3.496 26.641 8.711 1 98.62 125 SER B C 1
ATOM 3004 O O . SER B 1 125 ? -3.596 25.406 8.75 1 98.62 125 SER B O 1
ATOM 3006 N N . LEU B 1 126 ? -4.449 27.438 9.18 1 98.19 126 LEU B N 1
ATOM 3007 C CA . LEU B 1 126 ? -5.66 26.938 9.836 1 98.19 126 LEU B CA 1
ATOM 3008 C C . LEU B 1 126 ? -6.906 27.547 9.195 1 98.19 126 LEU B C 1
ATOM 3010 O O . LEU B 1 126 ? -7.996 27.5 9.766 1 98.19 126 LEU B O 1
ATOM 3014 N N . LEU B 1 127 ? -6.711 28.016 7.988 1 97.69 127 LEU B N 1
ATOM 3015 C CA . LEU B 1 127 ? -7.816 28.672 7.305 1 97.69 127 LEU B CA 1
ATOM 3016 C C . LEU B 1 127 ? -9 27.734 7.145 1 97.69 127 LEU B C 1
ATOM 3018 O O . LEU B 1 127 ? -8.82 26.547 6.863 1 97.69 127 LEU B O 1
ATOM 3022 N N . GLY B 1 128 ? -10.219 28.281 7.324 1 97.06 128 GLY B N 1
ATOM 3023 C CA . GLY B 1 128 ? -11.422 27.5 7.109 1 97.06 128 GLY B CA 1
ATOM 3024 C C . GLY B 1 128 ? -11.828 26.688 8.32 1 97.06 128 GLY B C 1
ATOM 3025 O O . GLY B 1 128 ? -12.773 25.891 8.258 1 97.06 128 GLY B O 1
ATOM 3026 N N . ASN B 1 129 ? -11.156 26.812 9.445 1 97 129 ASN B N 1
ATOM 3027 C CA . ASN B 1 129 ? -11.555 26.25 10.727 1 97 129 ASN B CA 1
ATOM 3028 C C . ASN B 1 129 ? -12.344 27.25 11.562 1 97 129 ASN B C 1
ATOM 3030 O O . ASN B 1 129 ? -12.18 28.453 11.398 1 97 129 ASN B O 1
ATOM 3034 N N . THR B 1 130 ? -13.164 26.734 12.406 1 95 130 THR B N 1
ATOM 3035 C CA . THR B 1 130 ? -13.859 27.609 13.352 1 95 130 THR B CA 1
ATOM 3036 C C . THR B 1 130 ? -12.867 28.359 14.227 1 95 130 THR B C 1
ATOM 3038 O O . THR B 1 130 ? -13.109 29.516 14.578 1 95 130 THR B O 1
ATOM 3041 N N . ALA B 1 131 ? -11.805 27.766 14.508 1 94.19 131 ALA B N 1
ATOM 3042 C CA . ALA B 1 131 ? -10.766 28.328 15.367 1 94.19 131 ALA B CA 1
ATOM 3043 C C . ALA B 1 131 ? -10.102 29.531 14.703 1 94.19 131 ALA B C 1
ATOM 3045 O O . ALA B 1 131 ? -9.414 30.312 15.375 1 94.19 131 ALA B O 1
ATOM 3046 N N . CYS B 1 132 ? -10.211 29.656 13.445 1 92.44 132 CYS B N 1
ATOM 3047 C CA . CYS B 1 132 ? -9.562 30.719 12.688 1 92.44 132 CYS B CA 1
ATOM 3048 C C . CYS B 1 132 ? -10.586 31.672 12.094 1 92.44 132 CYS B C 1
ATOM 3050 O O . CYS B 1 132 ? -11.406 31.281 11.258 1 92.44 132 CYS B O 1
ATOM 3052 N N . PRO B 1 133 ? -10.539 32.938 12.531 1 88.62 133 PRO B N 1
ATOM 3053 C CA . PRO B 1 133 ? -11.445 33.906 11.914 1 88.62 133 PRO B CA 1
ATOM 3054 C C . PRO B 1 133 ? -11.211 34.062 10.414 1 88.62 133 PRO B C 1
ATOM 3056 O O . PRO B 1 133 ? -10.125 33.75 9.914 1 88.62 133 PRO B O 1
ATOM 3059 N N . ASN B 1 134 ? -12.25 34.469 9.719 1 80.88 134 ASN B N 1
ATOM 3060 C CA . ASN B 1 134 ? -12.188 34.594 8.273 1 80.88 134 ASN B CA 1
ATOM 3061 C C . ASN B 1 134 ? -11.188 35.688 7.852 1 80.88 134 ASN B C 1
ATOM 3063 O O . ASN B 1 134 ? -11.312 36.844 8.242 1 80.88 134 ASN B O 1
ATOM 3067 N N . GLU B 1 135 ? -10.32 35.281 7.18 1 74.44 135 GLU B N 1
ATOM 3068 C CA . GLU B 1 135 ? -9.258 36.188 6.711 1 74.44 135 GLU B CA 1
ATOM 3069 C C . GLU B 1 135 ? -9.742 37.062 5.555 1 74.44 135 GLU B C 1
ATOM 3071 O O . GLU B 1 135 ? -9.32 38.219 5.414 1 74.44 135 GLU B O 1
ATOM 3076 N N . LEU B 1 136 ? -10.609 36.438 4.691 1 69.19 136 LEU B N 1
ATOM 3077 C CA . LEU B 1 136 ? -10.914 37.062 3.408 1 69.19 136 LEU B CA 1
ATOM 3078 C C . LEU B 1 136 ? -12.234 37.812 3.469 1 69.19 136 LEU B C 1
ATOM 3080 O O . LEU B 1 136 ? -12.812 38.156 2.432 1 69.19 136 LEU B O 1
ATOM 3084 N N . SER B 1 137 ? -12.625 38.188 4.637 1 69.31 137 SER B N 1
ATOM 3085 C CA . SER B 1 137 ? -13.859 38.969 4.688 1 69.31 137 SER B CA 1
ATOM 3086 C C . SER B 1 137 ? -13.57 40.438 4.508 1 69.31 137 SER B C 1
ATOM 3088 O O . SER B 1 137 ? -12.508 40.938 4.906 1 69.31 137 SER B O 1
ATOM 3090 N N . ASP B 1 138 ? -14.336 41.094 3.756 1 72.75 138 ASP B N 1
ATOM 3091 C CA . ASP B 1 138 ? -14.172 42.5 3.459 1 72.75 138 ASP B CA 1
ATOM 3092 C C . ASP B 1 138 ? -14.711 43.375 4.598 1 72.75 138 ASP B C 1
ATOM 3094 O O . ASP B 1 138 ? -14.539 44.594 4.598 1 72.75 138 ASP B O 1
ATOM 3098 N N . SER B 1 139 ? -15.18 42.719 5.516 1 78.56 139 SER B N 1
ATOM 3099 C CA . SER B 1 139 ? -15.664 43.562 6.609 1 78.56 139 SER B CA 1
ATOM 3100 C C . SER B 1 139 ? -14.539 43.938 7.566 1 78.56 139 SER B C 1
ATOM 3102 O O . SER B 1 139 ? -13.625 43.125 7.797 1 78.56 139 SER B O 1
ATOM 3104 N N . GLN B 1 140 ? -14.461 45.125 7.875 1 78.69 140 GLN B N 1
ATOM 3105 C CA . GLN B 1 140 ? -13.461 45.656 8.797 1 78.69 140 GLN B CA 1
ATOM 3106 C C . GLN B 1 140 ? -13.398 44.812 10.07 1 78.69 140 GLN B C 1
ATOM 3108 O O . GLN B 1 140 ? -12.305 44.531 10.57 1 78.69 140 GLN B O 1
ATOM 3113 N N . LYS B 1 141 ? -14.492 44.438 10.57 1 80.06 141 LYS B N 1
ATOM 3114 C CA . LYS B 1 141 ? -14.547 43.625 11.797 1 80.06 141 LYS B CA 1
ATOM 3115 C C . LYS B 1 141 ? -13.82 42.312 11.617 1 80.06 141 LYS B C 1
ATOM 3117 O O . LYS B 1 141 ? -13.07 41.875 12.492 1 80.06 141 LYS B O 1
ATOM 3122 N N . ASP B 1 142 ? -14.008 41.75 10.531 1 83.69 142 ASP B N 1
ATOM 3123 C CA . ASP B 1 142 ? -13.375 40.438 10.242 1 83.69 142 ASP B CA 1
ATOM 3124 C C . ASP B 1 142 ? -11.859 40.594 10.125 1 83.69 142 ASP B C 1
ATOM 3126 O O . ASP B 1 142 ? -11.117 39.719 10.57 1 83.69 142 ASP B O 1
ATOM 3130 N N . GLU B 1 143 ? -11.492 41.656 9.594 1 88.06 143 GLU B N 1
ATOM 3131 C CA . GLU B 1 143 ? -10.062 41.875 9.445 1 88.06 143 GLU B CA 1
ATOM 3132 C C . GLU B 1 143 ? -9.391 42.062 10.805 1 88.06 143 GLU B C 1
ATOM 3134 O O . GLU B 1 143 ? -8.289 41.562 11.031 1 88.06 143 GLU B O 1
ATOM 3139 N N . GLU B 1 144 ? -10.008 42.812 11.641 1 90.25 144 GLU B N 1
ATOM 3140 C CA . GLU B 1 144 ? -9.484 43.031 12.984 1 90.25 144 GLU B CA 1
ATOM 3141 C C . GLU B 1 144 ? -9.422 41.719 13.773 1 90.25 144 GLU B C 1
ATOM 3143 O O . GLU B 1 144 ? -8.445 41.469 14.477 1 90.25 144 GLU B O 1
ATOM 3148 N N . ASP B 1 145 ? -10.492 40.969 13.695 1 91.94 145 ASP B N 1
ATOM 3149 C CA . ASP B 1 145 ? -10.547 39.656 14.375 1 91.94 145 ASP B CA 1
ATOM 3150 C C . ASP B 1 145 ? -9.43 38.75 13.891 1 91.94 145 ASP B C 1
ATOM 3152 O O . ASP B 1 145 ? -8.805 38.031 14.688 1 91.94 145 ASP B O 1
ATOM 3156 N N . TYR B 1 146 ? -9.227 38.781 12.641 1 94.75 146 TYR B N 1
ATOM 3157 C CA . TYR B 1 146 ? -8.18 37.938 12.07 1 94.75 146 TYR B CA 1
ATOM 3158 C C . TYR B 1 146 ? -6.801 38.406 12.547 1 94.75 146 TYR B C 1
ATOM 3160 O O . TYR B 1 146 ? -5.938 37.562 12.852 1 94.75 146 TYR B O 1
ATOM 3168 N N . GLN B 1 147 ? -6.594 39.688 12.547 1 94.38 147 GLN B N 1
ATOM 3169 C CA . GLN B 1 147 ? -5.309 40.188 13.016 1 94.38 147 GLN B CA 1
ATOM 3170 C C . GLN B 1 147 ? -5.074 39.812 14.477 1 94.38 147 GLN B C 1
ATOM 3172 O O . GLN B 1 147 ? -3.947 39.531 14.875 1 94.38 147 GLN B O 1
ATOM 3177 N N . ARG B 1 148 ? -6.121 39.938 15.328 1 94.62 148 ARG B N 1
ATOM 3178 C CA . ARG B 1 148 ? -6.023 39.5 16.719 1 94.62 148 ARG B CA 1
ATOM 3179 C C . ARG B 1 148 ? -5.641 38.031 16.828 1 94.62 148 ARG B C 1
ATOM 3181 O O . ARG B 1 148 ? -4.793 37.656 17.641 1 94.62 148 ARG B O 1
ATOM 3188 N N . TYR B 1 149 ? -6.309 37.281 16.047 1 95.75 149 TYR B N 1
ATOM 3189 C CA . TYR B 1 149 ? -5.984 35.875 15.938 1 95.75 149 TYR B CA 1
ATOM 3190 C C . TYR B 1 149 ? -4.512 35.656 15.594 1 95.75 149 TYR B C 1
ATOM 3192 O O . TYR B 1 149 ? -3.822 34.875 16.234 1 95.75 149 TYR B O 1
ATOM 3200 N N . ARG B 1 150 ? -3.973 36.312 14.602 1 97 150 ARG B N 1
ATOM 3201 C CA . ARG B 1 150 ? -2.576 36.219 14.188 1 97 150 ARG B CA 1
ATOM 3202 C C . ARG B 1 150 ? -1.636 36.562 15.336 1 97 150 ARG B C 1
ATOM 3204 O O . ARG B 1 150 ? -0.692 35.812 15.617 1 97 150 ARG B O 1
ATOM 3211 N N . TYR B 1 151 ? -1.951 37.75 16 1 97.31 151 TYR B N 1
ATOM 3212 C CA . TYR B 1 151 ? -1.117 38.156 17.125 1 97.31 151 TYR B CA 1
ATOM 3213 C C . TYR B 1 151 ? -1.068 37.062 18.188 1 97.31 151 TYR B C 1
ATOM 3215 O O . TYR B 1 151 ? -0.004 36.781 18.734 1 97.31 151 TYR B O 1
ATOM 3223 N N . TYR B 1 152 ? -2.158 36.5 18.469 1 97.69 152 TYR B N 1
ATOM 3224 C CA . TYR B 1 152 ? -2.262 35.5 19.516 1 97.69 152 TYR B CA 1
ATOM 3225 C C . TYR B 1 152 ? -1.435 34.281 19.172 1 97.69 152 TYR B C 1
ATOM 3227 O O . TYR B 1 152 ? -0.644 33.812 20 1 97.69 152 TYR B O 1
ATOM 3235 N N . VAL B 1 153 ? -1.632 33.719 18.016 1 98.19 153 VAL B N 1
ATOM 3236 C CA . VAL B 1 153 ? -0.938 32.531 17.578 1 98.19 153 VAL B CA 1
ATOM 3237 C C . VAL B 1 153 ? 0.567 32.781 17.547 1 98.19 153 VAL B C 1
ATOM 3239 O O . VAL B 1 153 ? 1.353 31.953 18 1 98.19 153 VAL B O 1
ATOM 3242 N N . ILE B 1 154 ? 0.97 33.938 17.031 1 98.38 154 ILE B N 1
ATOM 3243 C CA . ILE B 1 154 ? 2.383 34.281 16.922 1 98.38 154 ILE B CA 1
ATOM 3244 C C . ILE B 1 154 ? 2.982 34.406 18.328 1 98.38 154 ILE B C 1
ATOM 3246 O O . ILE B 1 154 ? 4.137 34.031 18.547 1 98.38 154 ILE B O 1
ATOM 3250 N N . PHE B 1 155 ? 2.238 34.938 19.203 1 98.25 155 PHE B N 1
ATOM 3251 C CA . PHE B 1 155 ? 2.674 35.062 20.594 1 98.25 155 PHE B CA 1
ATOM 3252 C C . PHE B 1 155 ? 2.938 33.656 21.188 1 98.25 155 PHE B C 1
ATOM 3254 O O . PHE B 1 155 ? 3.951 33.469 21.859 1 98.25 155 PHE B O 1
ATOM 3261 N N . LYS B 1 156 ? 2.023 32.781 20.906 1 98.12 156 LYS B N 1
ATOM 3262 C CA . LYS B 1 156 ? 2.098 31.438 21.5 1 98.12 156 LYS B CA 1
ATOM 3263 C C . LYS B 1 156 ? 3.131 30.578 20.781 1 98.12 156 LYS B C 1
ATOM 3265 O O . LYS B 1 156 ? 3.68 29.641 21.359 1 98.12 156 LYS B O 1
ATOM 3270 N N . LEU B 1 157 ? 3.377 30.844 19.531 1 98.5 157 LEU B N 1
ATOM 3271 C CA . LEU B 1 157 ? 4.355 30.141 18.703 1 98.5 157 LEU B CA 1
ATOM 3272 C C . LEU B 1 157 ? 5.34 31.125 18.078 1 98.5 157 LEU B C 1
ATOM 3274 O O . LEU B 1 157 ? 5.312 31.359 16.875 1 98.5 157 LEU B O 1
ATOM 3278 N N . PRO B 1 158 ? 6.246 31.531 18.797 1 97.94 158 PRO B N 1
ATOM 3279 C CA . PRO B 1 158 ? 7.117 32.625 18.344 1 97.94 158 PRO B CA 1
ATOM 3280 C C . PRO B 1 158 ? 8.078 32.188 17.234 1 97.94 158 PRO B C 1
ATOM 3282 O O . PRO B 1 158 ? 8.664 33.031 16.562 1 97.94 158 PRO B O 1
ATOM 3285 N N . GLN B 1 159 ? 8.234 30.969 17.031 1 97.69 159 GLN B N 1
ATOM 3286 C CA . GLN B 1 159 ? 9.156 30.469 16.016 1 97.69 159 GLN B CA 1
ATOM 3287 C C . GLN B 1 159 ? 8.539 30.562 14.617 1 97.69 159 GLN B C 1
ATOM 3289 O O . GLN B 1 159 ? 9.219 30.328 13.617 1 97.69 159 GLN B O 1
ATOM 3294 N N . LEU B 1 160 ? 7.246 30.922 14.516 1 98.69 160 LEU B N 1
ATOM 3295 C CA . LEU B 1 160 ? 6.543 30.906 13.242 1 98.69 160 LEU B CA 1
ATOM 3296 C C . LEU B 1 160 ? 7.141 31.922 12.273 1 98.69 160 LEU B C 1
ATOM 3298 O O . LEU B 1 160 ? 7.398 33.062 12.656 1 98.69 160 LEU B O 1
ATOM 3302 N N . LYS B 1 161 ? 7.344 31.469 11.094 1 98.75 161 LYS B N 1
ATOM 3303 C CA . LYS B 1 161 ? 7.773 32.344 10 1 98.75 161 LYS B CA 1
ATOM 3304 C C . LYS B 1 161 ? 6.605 32.688 9.078 1 98.75 161 LYS B C 1
ATOM 3306 O O . LYS B 1 161 ? 6.598 33.75 8.453 1 98.75 161 LYS B O 1
ATOM 3311 N N . PHE B 1 162 ? 5.695 31.703 9.008 1 98.56 162 PHE B N 1
ATOM 3312 C CA . PHE B 1 162 ? 4.504 31.875 8.188 1 98.56 162 PHE B CA 1
ATOM 3313 C C . PHE B 1 162 ? 3.258 31.422 8.945 1 98.56 162 PHE B C 1
ATOM 3315 O O . PHE B 1 162 ? 3.27 30.391 9.617 1 98.56 162 PHE B O 1
ATOM 3322 N N . LEU B 1 163 ? 2.225 32.25 8.859 1 98.44 163 LEU B N 1
ATOM 3323 C CA . LEU B 1 163 ? 0.904 31.891 9.359 1 98.44 163 LEU B CA 1
ATOM 3324 C C . LEU B 1 163 ? -0.165 32.125 8.297 1 98.44 163 LEU B C 1
ATOM 3326 O O . LEU B 1 163 ? -0.284 33.219 7.762 1 98.44 163 LEU B O 1
ATOM 3330 N N . ASP B 1 164 ? -0.752 31.047 7.906 1 97.38 164 ASP B N 1
ATOM 3331 C CA . ASP B 1 164 ? -1.793 31.078 6.883 1 97.38 164 ASP B CA 1
ATOM 3332 C C . ASP B 1 164 ? -1.242 31.609 5.559 1 97.38 164 ASP B C 1
ATOM 3334 O O . ASP B 1 164 ? -0.307 31.031 5 1 97.38 164 ASP B O 1
ATOM 3338 N N . SER B 1 165 ? -1.705 32.75 5.082 1 91.81 165 SER B N 1
ATOM 3339 C CA . SER B 1 165 ? -1.369 33.188 3.729 1 91.81 165 SER B CA 1
ATOM 3340 C C . SER B 1 165 ? -0.252 34.219 3.738 1 91.81 165 SER B C 1
ATOM 3342 O O . SER B 1 165 ? 0.209 34.656 2.68 1 91.81 165 SER B O 1
ATOM 3344 N N . ARG B 1 166 ? 0.253 34.531 4.922 1 95.44 166 ARG B N 1
ATOM 3345 C CA . ARG B 1 166 ? 1.213 35.625 4.949 1 95.44 166 ARG B CA 1
ATOM 3346 C C . ARG B 1 166 ? 2.391 35.312 5.863 1 95.44 166 ARG B C 1
ATOM 3348 O O . ARG B 1 166 ? 2.234 34.594 6.859 1 95.44 166 ARG B O 1
ATOM 3355 N N . PRO B 1 167 ? 3.555 35.938 5.582 1 98.19 167 PRO B N 1
ATOM 3356 C CA . PRO B 1 167 ? 4.691 35.812 6.496 1 98.19 167 PRO B CA 1
ATOM 3357 C C . PRO B 1 167 ? 4.496 36.594 7.789 1 98.19 167 PRO B C 1
ATOM 3359 O O . PRO B 1 167 ? 3.676 37.531 7.836 1 98.19 167 PRO B O 1
ATOM 3362 N N . VAL B 1 168 ? 5.172 36.156 8.781 1 98.62 168 VAL B N 1
ATOM 3363 C CA . VAL B 1 168 ? 5.191 36.906 10.039 1 98.62 168 VAL B CA 1
ATOM 3364 C C . VAL B 1 168 ? 6.266 37.969 9.992 1 98.62 168 VAL B C 1
ATOM 3366 O O . VAL B 1 168 ? 7.461 37.688 9.953 1 98.62 168 VAL B O 1
ATOM 3369 N N . SER B 1 169 ? 5.859 39.188 10.031 1 98.12 169 SER B N 1
ATOM 3370 C CA . SER B 1 169 ? 6.812 40.312 9.945 1 98.12 169 SER B CA 1
ATOM 3371 C C . SER B 1 169 ? 7.453 40.562 11.305 1 98.12 169 SER B C 1
ATOM 3373 O O . SER B 1 169 ? 6.949 40.125 12.336 1 98.12 169 SER B O 1
ATOM 3375 N N . LYS B 1 170 ? 8.555 41.344 11.227 1 97.88 170 LYS B N 1
ATOM 3376 C CA . LYS B 1 170 ? 9.203 41.75 12.461 1 97.88 170 LYS B CA 1
ATOM 3377 C C . LYS B 1 170 ? 8.258 42.594 13.312 1 97.88 170 LYS B C 1
ATOM 3379 O O . LYS B 1 170 ? 8.203 42.438 14.531 1 97.88 170 LYS B O 1
ATOM 3384 N N . GLN B 1 171 ? 7.582 43.469 12.641 1 97.75 171 GLN B N 1
ATOM 3385 C CA . GLN B 1 171 ? 6.633 44.344 13.336 1 97.75 171 GLN B CA 1
ATOM 3386 C C . GLN B 1 171 ? 5.531 43.531 14.008 1 97.75 171 GLN B C 1
ATOM 3388 O O . GLN B 1 171 ? 5.121 43.812 15.133 1 97.75 171 GLN B O 1
ATOM 3393 N N . GLU B 1 172 ? 4.949 42.562 13.367 1 97.31 172 GLU B N 1
ATOM 3394 C CA . GLU B 1 172 ? 3.904 41.688 13.914 1 97.31 172 GLU B CA 1
ATOM 3395 C C . GLU B 1 172 ? 4.402 40.938 15.141 1 97.31 172 GLU B C 1
ATOM 3397 O O . GLU B 1 172 ? 3.65 40.719 16.094 1 97.31 172 GLU B O 1
ATOM 3402 N N . ARG B 1 173 ? 5.648 40.5 15.125 1 98 173 ARG B N 1
ATOM 3403 C CA . ARG B 1 173 ? 6.25 39.781 16.25 1 98 173 ARG B CA 1
ATOM 3404 C C . ARG B 1 173 ? 6.32 40.656 17.484 1 98 173 ARG B C 1
ATOM 3406 O O . ARG B 1 173 ? 6.039 40.219 18.594 1 98 173 ARG B O 1
ATOM 3413 N N . ILE B 1 174 ? 6.766 41.875 17.172 1 98.12 174 ILE B N 1
ATOM 3414 C CA . ILE B 1 174 ? 6.875 42.844 18.266 1 98.12 174 ILE B CA 1
ATOM 3415 C C . ILE B 1 174 ? 5.5 43.094 18.891 1 98.12 174 ILE B C 1
ATOM 3417 O O . ILE B 1 174 ? 5.348 43.062 20.109 1 98.12 174 ILE B O 1
ATOM 3421 N N . GLU B 1 175 ? 4.504 43.281 18.047 1 97.56 175 GLU B N 1
ATOM 3422 C CA . GLU B 1 175 ? 3.145 43.531 18.516 1 97.56 175 GLU B CA 1
ATOM 3423 C C . GLU B 1 175 ? 2.584 42.312 19.25 1 97.56 175 GLU B C 1
ATOM 3425 O O . GLU B 1 175 ? 1.866 42.438 20.234 1 97.56 175 GLU B O 1
ATOM 3430 N N . ALA B 1 176 ? 2.805 41.156 18.75 1 97.75 176 ALA B N 1
ATOM 3431 C CA . ALA B 1 176 ? 2.357 39.906 19.375 1 97.75 176 ALA B CA 1
ATOM 3432 C C . ALA B 1 176 ? 2.953 39.75 20.766 1 97.75 176 ALA B C 1
ATOM 3434 O O . ALA B 1 176 ? 2.264 39.344 21.703 1 97.75 176 ALA B O 1
ATOM 3435 N N . LYS B 1 177 ? 4.273 40.031 20.859 1 97.31 177 LYS B N 1
ATOM 3436 C CA . LYS B 1 177 ? 4.938 39.969 22.156 1 97.31 177 LYS B CA 1
ATOM 3437 C C . LYS B 1 177 ? 4.312 40.938 23.156 1 97.31 177 LYS B C 1
ATOM 3439 O O . LYS B 1 177 ? 4.18 40.625 24.328 1 97.31 177 LYS B O 1
ATOM 3444 N N . ARG B 1 178 ? 3.908 42.062 22.672 1 96.94 178 ARG B N 1
ATOM 3445 C CA . ARG B 1 178 ? 3.373 43.125 23.5 1 96.94 178 ARG B CA 1
ATOM 3446 C C . ARG B 1 178 ? 1.945 42.812 23.938 1 96.94 178 ARG B C 1
ATOM 3448 O O . ARG B 1 178 ? 1.594 43 25.109 1 96.94 178 ARG B O 1
ATOM 3455 N N . ARG B 1 179 ? 1.045 42.312 23.047 1 95.06 179 ARG B N 1
ATOM 3456 C CA . ARG B 1 179 ? -0.381 42.281 23.344 1 95.06 179 ARG B CA 1
ATOM 3457 C C . ARG B 1 179 ? -0.976 40.938 23.031 1 95.06 179 ARG B C 1
ATOM 3459 O O . ARG B 1 179 ? -2.156 40.688 23.297 1 95.06 179 ARG B O 1
ATOM 3466 N N . GLY B 1 180 ? -0.269 40.062 22.562 1 94.44 180 GLY B N 1
ATOM 3467 C CA . GLY B 1 180 ? -0.801 38.812 22.078 1 94.44 180 GLY B CA 1
ATOM 3468 C C . GLY B 1 180 ? -1.484 38 23.156 1 94.44 180 GLY B C 1
ATOM 3469 O O . GLY B 1 180 ? -2.453 37.281 22.875 1 94.44 180 GLY B O 1
ATOM 3470 N N . SER B 1 181 ? -0.979 38 24.328 1 93.56 181 SER B N 1
ATOM 3471 C CA . SER B 1 181 ? -1.523 37.219 25.438 1 93.56 181 SER B CA 1
ATOM 3472 C C . SER B 1 181 ? -2.963 37.625 25.734 1 93.56 181 SER B C 1
ATOM 3474 O O . SER B 1 181 ? -3.732 36.844 26.281 1 93.56 181 SER B O 1
ATOM 3476 N N . TYR B 1 182 ? -3.395 38.812 25.281 1 92.31 182 TYR B N 1
ATOM 3477 C CA . TYR B 1 182 ? -4.727 39.344 25.562 1 92.31 182 TYR B CA 1
ATOM 3478 C C . TYR B 1 182 ? -5.645 39.156 24.359 1 92.31 182 TYR B C 1
ATOM 3480 O O . TYR B 1 182 ? -6.793 39.625 24.375 1 92.31 182 TYR B O 1
ATOM 3488 N N . MET B 1 183 ? -5.141 38.562 23.406 1 89.94 183 MET B N 1
ATOM 3489 C CA . MET B 1 183 ? -5.871 38.469 22.141 1 89.94 183 MET B CA 1
ATOM 3490 C C . MET B 1 183 ? -6.453 37.094 21.922 1 89.94 183 MET B C 1
ATOM 3492 O O . MET B 1 183 ? -6.711 36.688 20.781 1 89.94 183 MET B O 1
ATOM 3496 N N . ARG B 1 184 ? -6.676 36.5 22.984 1 85 184 ARG B N 1
ATOM 3497 C CA . ARG B 1 184 ? -7.258 35.188 22.875 1 85 184 ARG B CA 1
ATOM 3498 C C . ARG B 1 184 ? -8.617 35.219 22.188 1 85 184 ARG B C 1
ATOM 3500 O O . ARG B 1 184 ? -9.461 36.062 22.516 1 85 184 ARG B O 1
ATOM 3507 N N . VAL B 1 185 ? -8.703 34.531 21.047 1 71.12 185 VAL B N 1
ATOM 3508 C CA . VAL B 1 185 ? -9.93 34.531 20.266 1 71.12 185 VAL B CA 1
ATOM 3509 C C . VAL B 1 185 ? -11.008 33.75 21 1 71.12 185 VAL B C 1
ATOM 3511 O O . VAL B 1 185 ? -10.727 32.688 21.609 1 71.12 185 VAL B O 1
ATOM 3514 N N . ALA B 1 186 ? -12.195 34.5 21.297 1 60.09 186 ALA B N 1
ATOM 3515 C CA . ALA B 1 186 ? -13.32 33.938 22.016 1 60.09 186 ALA B CA 1
ATOM 3516 C C . ALA B 1 186 ? -13.836 32.688 21.328 1 60.09 186 ALA B C 1
ATOM 3518 O O . ALA B 1 186 ? -13.852 32.594 20.109 1 60.09 186 ALA B O 1
ATOM 3519 N N . LYS B 1 187 ? -13.922 31.594 22.094 1 59.22 187 LYS B N 1
ATOM 3520 C CA . LYS B 1 187 ? -14.555 30.344 21.672 1 59.22 187 LYS B CA 1
ATOM 3521 C C . LYS B 1 187 ? -15.945 30.609 21.109 1 59.22 187 LYS B C 1
ATOM 3523 O O . LYS B 1 187 ? -16.719 31.375 21.672 1 59.22 187 LYS B O 1
ATOM 3528 N N . PRO B 1 188 ? -16.062 30.297 19.875 1 52.06 188 PRO B N 1
ATOM 3529 C CA . PRO B 1 188 ? -17.469 30.484 19.469 1 52.06 188 PRO B CA 1
ATOM 3530 C C . PRO B 1 188 ? -18.453 29.844 20.438 1 52.06 188 PRO B C 1
ATOM 3532 O O . PRO B 1 188 ? -18.266 28.688 20.844 1 52.06 188 PRO B O 1
ATOM 3535 N N . THR B 1 189 ? -18.969 30.625 21.344 1 46.97 189 THR B N 1
ATOM 3536 C CA . THR B 1 189 ? -20.047 30.094 22.172 1 46.97 189 THR B CA 1
ATO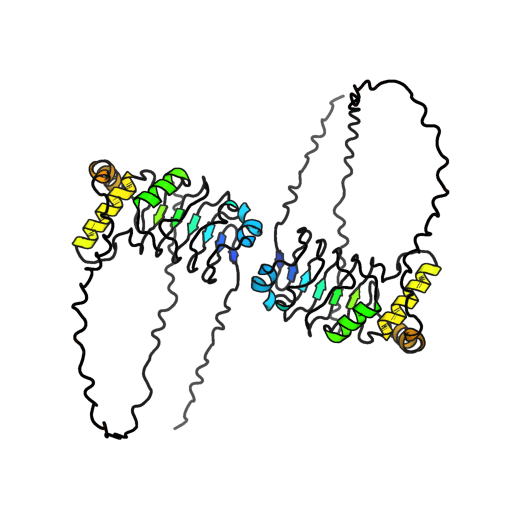M 3537 C C . THR B 1 189 ? -21.094 29.406 21.297 1 46.97 189 THR B C 1
ATOM 3539 O O . THR B 1 189 ? -21.562 29.969 20.312 1 46.97 189 THR B O 1
ATOM 3542 N N . THR B 1 190 ? -21.109 28.109 21.25 1 46.91 190 THR B N 1
ATOM 3543 C CA . THR B 1 190 ? -22.266 27.469 20.625 1 46.91 190 THR B CA 1
ATOM 3544 C C . THR B 1 190 ? -23.547 28.219 20.938 1 46.91 190 THR B C 1
ATOM 3546 O O . THR B 1 190 ? -23.797 28.578 22.094 1 46.91 190 THR B O 1
ATOM 3549 N N . PRO B 1 191 ? -24.156 28.891 20.062 1 43.56 191 PRO B N 1
ATOM 3550 C CA . PRO B 1 191 ? -25.453 29.453 20.469 1 43.56 191 PRO B CA 1
ATOM 3551 C C . PRO B 1 191 ? -26.219 28.531 21.406 1 43.56 191 PRO B C 1
ATOM 3553 O O . PRO B 1 191 ? -26.266 27.328 21.203 1 43.56 191 PRO B O 1
ATOM 3556 N N . ASN B 1 192 ? -26.344 28.859 22.672 1 38.97 192 ASN B N 1
ATOM 3557 C CA . ASN B 1 192 ? -27.234 28.141 23.562 1 38.97 192 ASN B CA 1
ATOM 3558 C C . ASN B 1 192 ? -28.562 27.812 22.875 1 38.97 192 ASN B C 1
ATOM 3560 O O . ASN B 1 192 ? -29.25 28.703 22.375 1 38.97 192 ASN B O 1
ATOM 3564 N N . GLU B 1 193 ? -28.859 26.656 22.391 1 39.59 193 GLU B N 1
ATOM 3565 C CA . GLU B 1 193 ? -30.234 26.25 22.109 1 39.59 193 GLU B CA 1
ATOM 3566 C C . GLU B 1 193 ? -31.203 26.766 23.172 1 39.59 193 GLU B C 1
ATOM 3568 O O . GLU B 1 193 ? -31.078 26.391 24.344 1 39.59 193 GLU B O 1
ATOM 3573 N N . GLU B 1 194 ? -31.688 27.953 23.188 1 36.72 194 GLU B N 1
ATOM 3574 C CA . GLU B 1 194 ? -32.844 28.281 24 1 36.72 194 GLU B CA 1
ATOM 3575 C C . GLU B 1 194 ? -33.812 27.109 24.078 1 36.72 194 GLU B C 1
ATOM 3577 O O . GLU B 1 194 ? -34.25 26.562 23.047 1 36.72 194 GLU B O 1
ATOM 3582 N N . GLU B 1 195 ? -33.781 26.312 25.109 1 34.59 195 GLU B N 1
ATOM 3583 C CA . GLU B 1 195 ? -34.781 25.312 25.438 1 34.59 195 GLU B CA 1
ATOM 3584 C C . GLU B 1 195 ? -36.188 25.859 25.188 1 34.59 195 GLU B C 1
ATOM 3586 O O . GLU B 1 195 ? -36.656 26.766 25.875 1 34.59 195 GLU B O 1
ATOM 3591 N N . LYS B 1 196 ? -36.594 25.938 23.906 1 34.97 196 LYS B N 1
ATOM 3592 C CA . LYS B 1 196 ? -38.031 26.203 23.656 1 34.97 196 LYS B CA 1
ATOM 3593 C C . LYS B 1 196 ? -38.906 25.453 24.656 1 34.97 196 LYS B C 1
ATOM 3595 O O . LYS B 1 196 ? -38.875 24.219 24.734 1 34.97 196 LYS B O 1
ATOM 3600 N N . GLU B 1 197 ? -39.125 25.922 25.844 1 33.47 197 GLU B N 1
ATOM 3601 C CA . GLU B 1 197 ? -40.188 25.422 26.688 1 33.47 197 GLU B CA 1
ATOM 3602 C C . GLU B 1 197 ? -41.438 25.094 25.859 1 33.47 197 GLU B C 1
ATOM 3604 O O . GLU B 1 197 ? -42 25.984 25.203 1 33.47 197 GLU B O 1
ATOM 3609 N N . GLU B 1 198 ? -41.469 23.828 25.328 1 34.28 198 GLU B N 1
ATOM 3610 C CA . GLU B 1 198 ? -42.594 23.359 24.547 1 34.28 198 GLU B CA 1
ATOM 3611 C C . GLU B 1 198 ? -43.938 23.672 25.234 1 34.28 198 GLU B C 1
ATOM 3613 O O . GLU B 1 198 ? -44.125 23.344 26.406 1 34.28 198 GLU B O 1
ATOM 3618 N N . PRO B 1 199 ? -44.469 24.812 24.953 1 36.97 199 PRO B N 1
ATOM 3619 C CA . PRO B 1 199 ? -45.75 25.031 25.594 1 36.97 199 PRO B CA 1
ATOM 3620 C C . PRO B 1 199 ? -46.656 23.797 25.531 1 36.97 199 PRO B C 1
ATOM 3622 O O . PRO B 1 199 ? -46.5 22.953 24.641 1 36.97 199 PRO B O 1
ATOM 3625 N N . PRO B 1 200 ? -47.281 23.391 26.547 1 33.88 200 PRO B N 1
ATOM 3626 C CA . PRO B 1 200 ? -48.125 22.188 26.578 1 33.88 200 PRO B CA 1
ATOM 3627 C C . PRO B 1 200 ? -49 22.031 25.359 1 33.88 200 PRO B C 1
ATOM 3629 O O . PRO B 1 200 ? -49.406 23.031 24.766 1 33.88 200 PRO B O 1
ATOM 3632 N N . SER B 1 201 ? -48.781 20.969 24.562 1 30.91 201 SER B N 1
ATOM 3633 C CA . SER B 1 201 ? -49.406 20.609 23.312 1 30.91 201 SER B CA 1
ATOM 3634 C C . SER B 1 201 ? -50.938 20.672 23.422 1 30.91 201 SER B C 1
ATOM 3636 O O . SER B 1 201 ? -51.531 20.016 24.266 1 30.91 201 SER B O 1
ATOM 3638 N N . PRO B 1 202 ? -51.438 21.859 23.172 1 29.91 202 PRO B N 1
ATOM 3639 C CA . PRO B 1 202 ? -52.906 21.891 23.203 1 29.91 202 PRO B CA 1
ATOM 3640 C C . PRO B 1 202 ? -53.562 20.719 22.438 1 29.91 202 PRO B C 1
ATOM 3642 O O . PRO B 1 202 ? -52.938 20.156 21.531 1 29.91 202 PRO B O 1
ATOM 3645 N N . VAL B 1 203 ? -54.5 19.984 23 1 30 203 VAL B N 1
ATOM 3646 C CA . VAL B 1 203 ? -55.312 18.844 22.578 1 30 203 VAL B CA 1
ATOM 3647 C C . VAL B 1 203 ? -55.938 19.141 21.219 1 30 203 VAL B C 1
ATOM 3649 O O . VAL B 1 203 ? -56.719 20.062 21.078 1 30 203 VAL B O 1
ATOM 3652 N N . SER B 1 204 ? -55.094 19.266 20.172 1 26.75 204 SER B N 1
ATOM 3653 C CA . SER B 1 204 ? -55.531 19.719 18.859 1 26.75 204 SER B CA 1
ATOM 3654 C C . SER B 1 204 ? -56.688 18.859 18.328 1 26.75 204 SER B C 1
ATOM 3656 O O . SER B 1 204 ? -56.656 17.641 18.438 1 26.75 204 SER B O 1
ATOM 3658 N N . SER B 1 205 ? -57.844 19.453 18.328 1 26.73 205 SER B N 1
ATOM 3659 C CA . SER B 1 205 ? -59.156 19.016 17.828 1 26.73 205 SER B CA 1
ATOM 3660 C C . SER B 1 205 ? -59.062 18.484 16.406 1 26.73 205 SER B C 1
ATOM 3662 O O . SER B 1 205 ? -58.25 18.969 15.602 1 26.73 205 SER B O 1
ATOM 3664 N N . GLN B 1 206 ? -59.375 17.203 16.188 1 26.64 206 GLN B N 1
ATOM 3665 C CA . GLN B 1 206 ? -59.375 16.203 15.125 1 26.64 206 GLN B CA 1
ATOM 3666 C C . GLN B 1 206 ? -60.094 16.703 13.883 1 26.64 206 GLN B C 1
ATOM 3668 O O . GLN B 1 206 ? -61.281 16.422 13.688 1 26.64 206 GLN B O 1
ATOM 3673 N N . TYR B 1 207 ? -60 18.094 13.625 1 22.88 207 TYR B N 1
ATOM 3674 C CA . TYR B 1 207 ? -61 18.469 12.609 1 22.88 207 TYR B CA 1
ATOM 3675 C C . TYR B 1 207 ? -60.719 17.75 11.297 1 22.88 207 TYR B C 1
ATOM 3677 O O . TYR B 1 207 ? -59.562 17.469 10.961 1 22.88 207 TYR B O 1
ATOM 3685 N N . THR B 1 208 ? -61.656 16.969 10.891 1 27.17 208 THR B N 1
ATOM 3686 C CA . THR B 1 208 ? -61.875 16.016 9.797 1 27.17 208 THR B CA 1
ATOM 3687 C C . THR B 1 208 ? -61.75 16.719 8.445 1 27.17 208 THR B C 1
ATOM 3689 O O . THR B 1 208 ? -62.625 17.516 8.078 1 27.17 208 THR B O 1
ATOM 3692 N N . PRO B 1 209 ? -60.438 17.234 8.125 1 23.06 209 PRO B N 1
ATOM 3693 C CA . PRO B 1 209 ? -60.344 18.172 7.008 1 23.06 209 PRO B CA 1
ATOM 3694 C C . PRO B 1 209 ? -60.906 17.609 5.707 1 23.06 209 PRO B C 1
ATOM 3696 O O . PRO B 1 209 ? -60.969 16.391 5.535 1 23.06 209 PRO B O 1
ATOM 3699 N N . LEU B 1 210 ? -61.562 18.484 4.984 1 23.25 210 LEU B N 1
ATOM 3700 C CA . LEU B 1 210 ? -62.469 18.422 3.836 1 23.25 210 LEU B CA 1
ATOM 3701 C C . LEU B 1 210 ? -61.75 17.875 2.609 1 23.25 210 LEU B C 1
ATOM 3703 O O . LEU B 1 210 ? -60.531 18.031 2.475 1 23.25 210 LEU B O 1
ATOM 3707 N N . PRO B 1 211 ? -62.5 17.281 1.703 1 25.47 211 PRO B N 1
ATOM 3708 C CA . PRO B 1 211 ? -62.281 16.406 0.555 1 25.47 211 PRO B CA 1
ATOM 3709 C C . PRO B 1 211 ? -61.531 17.109 -0.593 1 25.47 211 PRO B C 1
ATOM 3711 O O . PRO B 1 211 ? -62.031 18.125 -1.091 1 25.47 211 PRO B O 1
ATOM 3714 N N . THR B 1 212 ? -60.188 17.344 -0.434 1 20.78 212 THR B N 1
ATOM 3715 C CA . THR B 1 212 ? -59.469 18.188 -1.381 1 20.78 212 THR B CA 1
ATOM 3716 C C . THR B 1 212 ? -59.531 17.594 -2.789 1 20.78 212 THR B C 1
ATOM 3718 O O . THR B 1 212 ? -59.094 16.469 -3.027 1 20.78 212 THR B O 1
ATOM 3721 N N . ASN B 1 213 ? -60.469 18.078 -3.535 1 20 213 ASN B N 1
ATOM 3722 C CA . ASN B 1 213 ? -60.875 17.641 -4.863 1 20 213 ASN B CA 1
ATOM 3723 C C . ASN B 1 213 ? -59.75 17.766 -5.879 1 20 213 ASN B C 1
ATOM 3725 O O . ASN B 1 213 ? -59.688 17.016 -6.852 1 20 213 ASN B O 1
ATOM 3729 N N . SER B 1 214 ? -58.969 18.891 -5.863 1 18.69 214 SER B N 1
ATOM 3730 C CA . SER B 1 214 ? -58.844 19.5 -7.18 1 18.69 214 SER B CA 1
ATOM 3731 C C . SER B 1 214 ? -57.781 18.828 -8.023 1 18.69 214 SER B C 1
ATOM 3733 O O . SER B 1 214 ? -56.625 18.719 -7.602 1 18.69 214 SER B O 1
ATOM 3735 N N . LYS B 1 215 ? -58.125 18.094 -9.094 1 22.3 215 LYS B N 1
ATOM 3736 C CA . LYS B 1 215 ? -57.469 17.203 -10.039 1 22.3 215 LYS B CA 1
ATOM 3737 C C . LYS B 1 215 ? -56.531 17.969 -10.961 1 22.3 215 LYS B C 1
ATOM 3739 O O . LYS B 1 215 ? -56.062 17.438 -11.977 1 22.3 215 LYS B O 1
ATOM 3744 N N . GLU B 1 216 ? -56.031 19.312 -10.594 1 18.09 216 GLU B N 1
ATOM 3745 C CA . GLU B 1 216 ? -55.594 20.078 -11.758 1 18.09 216 GLU B CA 1
ATOM 3746 C C . GLU B 1 216 ? -54.406 19.422 -12.453 1 18.09 216 GLU B C 1
ATOM 3748 O O . GLU B 1 216 ? -53.5 18.922 -11.797 1 18.09 216 GLU B O 1
ATOM 3753 N N . GLY B 1 217 ? -54.375 19.375 -13.852 1 18.25 217 GLY B N 1
ATOM 3754 C CA . GLY B 1 217 ? -53.844 18.656 -15 1 18.25 217 GLY B CA 1
ATOM 3755 C C . GLY B 1 217 ? -52.375 19.031 -15.297 1 18.25 217 GLY B C 1
ATOM 3756 O O . GLY B 1 217 ? -51.531 18.141 -15.445 1 18.25 217 GLY B O 1
ATOM 3757 N N . TYR B 1 218 ? -52.062 20.312 -15.797 1 19.42 218 TYR B N 1
ATOM 3758 C CA . TYR B 1 218 ? -51.469 20.391 -17.109 1 19.42 218 TYR B CA 1
ATOM 3759 C C . TYR B 1 218 ? -49.938 20.203 -17.031 1 19.42 218 TYR B C 1
ATOM 3761 O O . TYR B 1 218 ? -49.344 20.375 -15.969 1 19.42 218 TYR B O 1
ATOM 3769 N N . HIS B 1 219 ? -49.188 20.391 -18.234 1 18.98 219 HIS B N 1
ATOM 3770 C CA . HIS B 1 219 ? -48.25 19.781 -19.141 1 18.98 219 HIS B CA 1
ATOM 3771 C C . HIS B 1 219 ? -46.812 20.219 -18.828 1 18.98 219 HIS B C 1
ATOM 3773 O O . HIS B 1 219 ? -45.938 19.391 -18.641 1 18.98 219 HIS B O 1
ATOM 3779 N N . LYS B 1 220 ? -46.188 21.312 -19.5 1 19.44 220 LYS B N 1
ATOM 3780 C CA . LYS B 1 220 ? -45.188 21.125 -20.547 1 19.44 220 LYS B CA 1
ATOM 3781 C C . LYS B 1 220 ? -43.781 21.469 -20.031 1 19.44 220 LYS B C 1
ATOM 3783 O O . LYS B 1 220 ? -42.781 21.328 -20.75 1 19.44 220 LYS B O 1
ATOM 3788 N N . GLY B 1 221 ? -43.562 22.156 -18.891 1 18.75 221 GLY B N 1
ATOM 3789 C CA . GLY B 1 221 ? -42.438 23.062 -19.016 1 18.75 221 GLY B CA 1
ATOM 3790 C C . GLY B 1 221 ? -41.125 22.344 -19.234 1 18.75 221 GLY B C 1
ATOM 3791 O O . GLY B 1 221 ? -40.906 21.266 -18.672 1 18.75 221 GLY B O 1
ATOM 3792 N N . SER B 1 222 ? -40.406 22.719 -20.344 1 20.89 222 SER B N 1
ATOM 3793 C CA . SER B 1 222 ? -39.25 22.312 -21.109 1 20.89 222 SER B CA 1
ATOM 3794 C C . SER B 1 222 ? -37.969 22.375 -20.25 1 20.89 222 SER B C 1
ATOM 3796 O O . SER B 1 222 ? -37.969 23.016 -19.188 1 20.89 222 SER B O 1
ATOM 3798 N N . PHE B 1 223 ? -36.75 22 -20.891 1 19.03 223 PHE B N 1
ATOM 3799 C CA . PHE B 1 223 ? -35.531 21.219 -20.703 1 19.03 223 PHE B CA 1
ATOM 3800 C C . PHE B 1 223 ? -34.438 22.094 -20.094 1 19.03 223 PHE B C 1
ATOM 3802 O O . PHE B 1 223 ? -33.719 21.641 -19.203 1 19.03 223 PHE B O 1
ATOM 3809 N N . GLY B 1 224 ? -34.094 23.297 -20.516 1 20.17 224 GLY B N 1
ATOM 3810 C CA . GLY B 1 224 ? -32.75 23.375 -21.094 1 20.17 224 GLY B CA 1
ATOM 3811 C C . GLY B 1 224 ? -31.688 23.797 -20.094 1 20.17 224 GLY B C 1
ATOM 3812 O O . GLY B 1 224 ? -30.547 24.078 -20.469 1 20.17 224 GLY B O 1
ATOM 3813 N N . LYS B 1 225 ? -31.844 23.703 -18.828 1 19.27 225 LYS B N 1
ATOM 3814 C CA . LYS B 1 225 ? -31.094 24.688 -18.031 1 19.27 225 LYS B CA 1
ATOM 3815 C C . LYS B 1 225 ? -29.594 24.484 -18.172 1 19.27 225 LYS B C 1
ATOM 3817 O O . LYS B 1 225 ? -28.844 25.438 -18.406 1 19.27 225 LYS B O 1
ATOM 3822 N N . CYS B 1 226 ? -28.953 23.531 -17.484 1 18.44 226 CYS B N 1
ATOM 3823 C CA . CYS B 1 226 ? -28.031 23.891 -16.406 1 18.44 226 CYS B CA 1
ATOM 3824 C C . CYS B 1 226 ? -26.609 24 -16.938 1 18.44 226 CYS B C 1
ATOM 3826 O O . CYS B 1 226 ? -26.031 23.016 -17.406 1 18.44 226 CYS B O 1
ATOM 3828 N N . ARG B 1 227 ? -26.188 25.047 -17.562 1 20.14 227 ARG B N 1
ATOM 3829 C CA . ARG B 1 227 ? -24.844 25.234 -18.109 1 20.14 227 ARG B CA 1
ATOM 3830 C C . ARG B 1 227 ? -23.781 25.094 -17.031 1 20.14 227 ARG B C 1
ATOM 3832 O O . ARG B 1 227 ? -23.812 25.797 -16.016 1 20.14 227 ARG B O 1
ATOM 3839 N N . TYR B 1 228 ? -23.172 23.891 -16.844 1 18.81 228 TYR B N 1
ATOM 3840 C CA . TYR B 1 228 ? -22.078 23.484 -15.945 1 18.81 228 TYR B CA 1
ATOM 3841 C C . TYR B 1 228 ? -20.891 24.438 -16.094 1 18.81 228 TYR B C 1
ATOM 3843 O O . TYR B 1 228 ? -20.406 24.672 -17.203 1 18.81 228 TYR B O 1
ATOM 3851 N N . VAL B 1 229 ? -20.906 25.578 -15.391 1 22.64 229 VAL B N 1
ATOM 3852 C CA . VAL B 1 229 ? -19.734 26.438 -15.406 1 22.64 229 VAL B CA 1
ATOM 3853 C C . VAL B 1 229 ? -18.5 25.641 -14.984 1 22.64 229 VAL B C 1
ATOM 3855 O O . VAL B 1 229 ? -18.484 25.047 -13.906 1 22.64 229 VAL B O 1
ATOM 3858 N N . TYR B 1 230 ? -17.781 25.062 -15.875 1 18.94 230 TYR B N 1
ATOM 3859 C CA . TYR B 1 230 ? -16.516 24.344 -15.766 1 18.94 230 TYR B CA 1
ATOM 3860 C C . TYR B 1 230 ? -15.469 25.188 -15.039 1 18.94 230 TYR B C 1
ATOM 3862 O O . TYR B 1 230 ? -15.062 26.234 -15.539 1 18.94 230 TYR B O 1
ATOM 3870 N N . TYR B 1 231 ? -15.633 25.422 -13.781 1 22.27 231 TYR B N 1
ATOM 3871 C CA . TYR B 1 231 ? -14.508 26.062 -13.102 1 22.27 231 TYR B CA 1
ATOM 3872 C C . TYR B 1 231 ? -13.219 25.281 -13.336 1 22.27 231 TYR B C 1
ATOM 3874 O O . TYR B 1 231 ? -13.125 24.109 -12.977 1 22.27 231 TYR B O 1
ATOM 3882 N N . GLY B 1 232 ? -12.586 25.406 -14.461 1 21.3 232 GLY B N 1
ATOM 3883 C CA . GLY B 1 232 ? -11.266 24.938 -14.844 1 21.3 232 GLY B CA 1
ATOM 3884 C C . GLY B 1 232 ? -10.266 25 -13.703 1 21.3 232 GLY B C 1
ATOM 3885 O O . GLY B 1 232 ? -10.469 25.719 -12.727 1 21.3 232 GLY B O 1
ATOM 3886 N N . ARG B 1 233 ? -9.258 24.031 -13.711 1 23.31 233 ARG B N 1
ATOM 3887 C CA . ARG B 1 233 ? -8.102 23.5 -13.008 1 23.31 233 ARG B CA 1
ATOM 3888 C C . ARG B 1 233 ? -7.094 24.594 -12.688 1 23.31 233 ARG B C 1
ATOM 3890 O O . ARG B 1 233 ? -5.922 24.312 -12.422 1 23.31 233 ARG B O 1
ATOM 3897 N N . HIS B 1 234 ? -7.398 25.844 -12.703 1 23.45 234 HIS B N 1
ATOM 3898 C CA . HIS B 1 234 ? -6.215 26.656 -12.469 1 23.45 234 HIS B CA 1
ATOM 3899 C C . HIS B 1 234 ? -5.664 26.453 -11.062 1 23.45 234 HIS B C 1
ATOM 3901 O O . HIS B 1 234 ? -6.168 27.031 -10.102 1 23.45 234 HIS B O 1
ATOM 3907 N N . SER B 1 235 ? -5.449 25.203 -10.648 1 22.23 235 SER B N 1
ATOM 3908 C CA . SER B 1 235 ? -4.641 25.062 -9.438 1 22.23 235 SER B CA 1
ATOM 3909 C C . SER B 1 235 ? -3.473 26.031 -9.438 1 22.23 235 SER B C 1
ATOM 3911 O O . SER B 1 235 ? -2.648 26.031 -10.352 1 22.23 235 SER B O 1
ATOM 3913 N N . GLU B 1 236 ? -3.715 27.234 -9.203 1 26.14 236 GLU B N 1
ATOM 3914 C CA . GLU B 1 236 ? -2.648 28.172 -8.883 1 26.14 236 GLU B CA 1
ATOM 3915 C C . GLU B 1 236 ? -1.61 27.547 -7.965 1 26.14 236 GLU B C 1
ATOM 3917 O O . GLU B 1 236 ? -1.94 27.094 -6.863 1 26.14 236 GLU B O 1
ATOM 3922 N N . GLY B 1 237 ? -0.676 26.703 -8.461 1 25.16 237 GLY B N 1
ATOM 3923 C CA . GLY B 1 237 ? 0.584 26.25 -7.895 1 25.16 237 GLY B CA 1
ATOM 3924 C C . GLY B 1 237 ? 1.229 27.266 -6.98 1 25.16 237 GLY B C 1
ATOM 3925 O O . GLY B 1 237 ? 1.411 28.422 -7.367 1 25.16 237 GLY B O 1
ATOM 3926 N N . ASN B 1 238 ? 0.901 27.25 -5.719 1 26 238 ASN B N 1
ATOM 3927 C CA . ASN B 1 238 ? 1.696 28 -4.75 1 26 238 ASN B CA 1
ATOM 3928 C C . ASN B 1 238 ? 3.191 27.812 -4.988 1 26 238 ASN B C 1
ATOM 3930 O O . ASN B 1 238 ? 3.701 26.688 -4.91 1 26 238 ASN B O 1
ATOM 3934 N N . ARG B 1 239 ? 3.754 28.453 -5.984 1 26.28 239 ARG B N 1
ATOM 3935 C CA . ARG B 1 239 ? 5.199 28.578 -6.156 1 26.28 239 ARG B CA 1
ATOM 3936 C C . ARG B 1 239 ? 5.887 28.859 -4.824 1 26.28 239 ARG B C 1
ATOM 3938 O O . ARG B 1 239 ? 5.664 29.906 -4.215 1 26.28 239 ARG B O 1
ATOM 3945 N N . PHE B 1 240 ? 6.066 27.906 -4.039 1 26.34 240 PHE B N 1
ATOM 3946 C CA . PHE B 1 240 ? 7.039 28.062 -2.965 1 26.34 240 PHE B CA 1
ATOM 3947 C C . PHE B 1 240 ? 8.344 28.641 -3.5 1 26.34 240 PHE B C 1
ATOM 3949 O O . PHE B 1 240 ? 8.906 28.125 -4.465 1 26.34 240 PHE B O 1
ATOM 3956 N N . ILE B 1 241 ? 8.43 29.875 -3.535 1 26.55 241 ILE B N 1
ATOM 3957 C CA . ILE B 1 241 ? 9.695 30.562 -3.781 1 26.55 241 ILE B CA 1
ATOM 3958 C C . ILE B 1 241 ? 10.789 29.922 -2.926 1 26.55 241 ILE B C 1
ATOM 3960 O O . ILE B 1 241 ? 10.734 29.984 -1.695 1 26.55 241 ILE B O 1
ATOM 3964 N N . ARG B 1 242 ? 11.352 28.812 -3.295 1 27.61 242 ARG B N 1
ATOM 3965 C CA . ARG B 1 242 ? 12.633 28.375 -2.758 1 27.61 242 ARG B CA 1
ATOM 3966 C C . ARG B 1 242 ? 13.672 29.484 -2.863 1 27.61 242 ARG B C 1
ATOM 3968 O O . ARG B 1 242 ? 14.141 29.812 -3.957 1 27.61 242 ARG B O 1
ATOM 3975 N N . ASN B 1 243 ? 13.398 30.625 -2.266 1 25.88 243 ASN B N 1
ATOM 3976 C CA . ASN B 1 243 ? 14.539 31.547 -2.271 1 25.88 243 ASN B CA 1
ATOM 3977 C C . ASN B 1 243 ? 15.758 30.938 -1.597 1 25.88 243 ASN B C 1
ATOM 3979 O O . ASN B 1 243 ? 15.695 30.547 -0.429 1 25.88 243 ASN B O 1
ATOM 3983 N N . ASN B 1 244 ? 16.594 30.203 -2.381 1 27.56 244 ASN B N 1
ATOM 3984 C CA . ASN B 1 244 ? 17.984 29.922 -2.053 1 27.56 244 ASN B CA 1
ATOM 3985 C C . ASN B 1 244 ? 18.672 31.125 -1.44 1 27.56 244 ASN B C 1
ATOM 3987 O O . ASN B 1 244 ? 19.891 31.125 -1.254 1 27.56 244 ASN B O 1
ATOM 3991 N N . ASP B 1 245 ? 18.016 32.281 -1.372 1 26.86 245 ASP B N 1
ATOM 3992 C CA . ASP B 1 245 ? 18.922 33.344 -0.969 1 26.86 245 ASP B CA 1
ATOM 3993 C C . ASP B 1 245 ? 19.234 33.25 0.523 1 26.86 245 ASP B C 1
ATOM 3995 O O . ASP B 1 245 ? 19.859 34.156 1.082 1 26.86 245 ASP B O 1
ATOM 3999 N N . LEU B 1 246 ? 18.766 32.25 1.335 1 23.56 246 LEU B N 1
ATOM 4000 C CA . LEU B 1 246 ? 19.5 32.562 2.562 1 23.56 246 LEU B CA 1
ATOM 4001 C C . LEU B 1 246 ? 20.938 32.094 2.479 1 23.56 246 LEU B C 1
ATOM 4003 O O . LEU B 1 246 ? 21.234 31.062 1.859 1 23.56 246 LEU B O 1
#

Secondary structure (DSSP, 8-state):
-------------------S-EEETTEEE--S---SS--HHHHHHHGGG-SEEE--SS--S--TTGGG-TT--EEE--SS---TT------TT--EEE--SS----HHHHHHHHHHH-TT--EEE-TTSTTS--SS--SHHHHHHHHHHHHHHHHH-TT-SEETTEE--HHHHHHHHHHGGG-PPP------------------------------------------------------------/-------------------S-EEETTEEE--S---SS--HHHHHHHGGG-SEEE--SS--S--TTGGG-TT--EEE--SS---TT------TT--EEE--SS----HHHHHHHHHHH-TT--EEE-TTSTTS--SS--SHHHHHHHHHHHHHHHHH-TT-SEETTEE--HHHHHHHHHHGGG-PPPP--------------------------------------------------------TT-

InterPro domains:
  IPR001611 Leucine-rich repeat [PS51450] (49-70)
  IPR032675 Leucine-rich repeat domain superfamily [G3DSA:3.80.10.10] (9-185)
  IPR043313 Leucine-rich melanocyte differentiation-associated protein [PTHR46282] (20-245)

Nearest PDB structures (foldseek):
  8c6j-assembly1_W  TM=6.869E-01  e=3.746E-07  Homo sapiens
  6hkw-assembly5_E  TM=5.495E-01  e=7.073E-04  Homo sapiens
  6obn-assembly2_D  TM=5.160E-01  e=4.741E-04  Homo sapiens
  6hlu-assembly1_A  TM=4.876E-01  e=2.633E-03  Chlorobaculum tepidum
  6mky-assembly1_A  TM=4.151E-01  e=1.252E-03  Homo sapiens

pLDDT: mean 74.8, std 31.59, range [17.8, 98.94]